Protein AF-A0A085TTQ9-F1 (afdb_monomer)

Sequence (511 aa):
MSRALVQNTNISATKGRRAGAIQIMDISDDNQIFSLLLLKTKNDQPLEIPFLPDDIHGRLEYIADAQSLHNPISEPVAAVDEKSSASLQANNLYIYPLFLNPLTGEDPISANSLHYWWRELLKICEDIVHEKRVKELGPNAVRLTFFDKSGSPVWDIHSIRVAVATTLLDQGVPPTVVQHFLGHASLVMTLHYHAYSPERVHAEINAAREARRVKAARALSEAESEEELDSIIHGLFGGLAAQVGSGEGLQLAKELLTKRGPLANSPDAISVFSHGICPGASCSSGGEKKGNYYFGVHRDKACSRCRFRLTGPAFLNGLVMNANILILEIGDSVRKEQQLNMELLNAGREGEPVGVIETRISQERSFRDELWADWAAEYKTIEECVKLQEQENSSMPVELGHVSHYIREGDLFDLVQTIVSNTDMIVGARMDMPTGLVERRNEMLWEIAARNGDVGQYLLSLPEIERKEAMDRYGALLAAVPENRRAEVSVSSLREQLENMPPTFLEPTYG

Structure (mmCIF, N/CA/C/O backbone):
data_AF-A0A085TTQ9-F1
#
_entry.id   AF-A0A085TTQ9-F1
#
loop_
_atom_site.group_PDB
_atom_site.id
_atom_site.type_symbol
_atom_site.label_atom_id
_atom_site.label_alt_id
_atom_site.label_comp_id
_atom_site.label_asym_id
_atom_site.label_entity_id
_atom_site.label_seq_id
_atom_site.pdbx_PDB_ins_code
_atom_site.Cartn_x
_atom_site.Cartn_y
_atom_site.Cartn_z
_atom_site.occupancy
_atom_site.B_iso_or_equiv
_atom_site.auth_seq_id
_atom_site.auth_comp_id
_atom_site.auth_asym_id
_atom_site.auth_atom_id
_atom_site.pdbx_PDB_model_num
ATOM 1 N N . MET A 1 1 ? 44.164 -14.864 -18.816 1.00 35.31 1 MET A N 1
ATOM 2 C CA . MET A 1 1 ? 44.872 -15.155 -20.085 1.00 35.31 1 MET A CA 1
ATOM 3 C C . MET A 1 1 ? 45.550 -13.870 -20.524 1.00 35.31 1 MET A C 1
ATOM 5 O O . MET A 1 1 ? 44.830 -12.903 -20.732 1.00 35.31 1 MET A O 1
ATOM 9 N N . SER A 1 2 ? 46.883 -13.808 -20.606 1.00 35.03 2 SER A N 1
ATOM 10 C CA . SER A 1 2 ? 47.544 -12.634 -21.191 1.00 35.03 2 SER A CA 1
ATOM 11 C C . SER A 1 2 ? 47.157 -12.565 -22.669 1.00 35.03 2 SER A C 1
ATOM 13 O O . SER A 1 2 ? 47.480 -13.452 -23.459 1.00 35.03 2 SER A O 1
ATOM 15 N N . ARG A 1 3 ? 46.348 -11.569 -23.034 1.00 51.03 3 ARG A N 1
ATOM 16 C CA . ARG A 1 3 ? 45.873 -11.405 -24.409 1.00 51.03 3 ARG A CA 1
ATOM 17 C C . ARG A 1 3 ? 47.012 -10.796 -25.225 1.00 51.03 3 ARG A C 1
ATOM 19 O O . ARG A 1 3 ? 47.386 -9.647 -25.017 1.00 51.03 3 ARG A O 1
ATOM 26 N N . ALA A 1 4 ? 47.608 -11.594 -26.107 1.00 52.88 4 ALA A N 1
ATOM 27 C CA . ALA A 1 4 ? 48.638 -11.124 -27.022 1.00 52.88 4 ALA A CA 1
ATOM 28 C C . ALA A 1 4 ? 48.004 -10.170 -28.045 1.00 52.88 4 ALA A C 1
ATOM 30 O O . ALA A 1 4 ? 47.117 -10.565 -28.798 1.00 52.88 4 ALA A O 1
ATOM 31 N N . LEU A 1 5 ? 48.443 -8.911 -28.058 1.00 63.41 5 LEU A N 1
ATOM 32 C CA . LEU A 1 5 ? 48.036 -7.945 -29.076 1.00 63.41 5 LEU A CA 1
ATOM 33 C C . LEU A 1 5 ? 48.556 -8.414 -30.443 1.00 63.41 5 LEU A C 1
ATOM 35 O O . LEU A 1 5 ? 49.761 -8.593 -30.624 1.00 63.41 5 LEU A O 1
ATOM 39 N N . VAL A 1 6 ? 47.649 -8.619 -31.398 1.00 68.44 6 VAL A N 1
ATOM 40 C CA . VAL A 1 6 ? 47.987 -8.999 -32.776 1.00 68.44 6 VAL A CA 1
ATOM 41 C C . VAL A 1 6 ? 48.280 -7.735 -33.585 1.00 68.44 6 VAL A C 1
ATOM 43 O O . VAL A 1 6 ? 47.625 -6.706 -33.418 1.00 68.44 6 VAL A O 1
ATOM 46 N N . GLN A 1 7 ? 49.282 -7.789 -34.463 1.00 72.44 7 GLN A N 1
ATOM 47 C CA . GLN A 1 7 ? 49.598 -6.674 -35.351 1.00 72.44 7 GLN A CA 1
ATOM 48 C C . GLN A 1 7 ? 48.436 -6.424 -36.327 1.00 72.44 7 GLN A C 1
ATOM 50 O O . GLN A 1 7 ? 48.051 -7.322 -37.070 1.00 72.44 7 GLN A O 1
ATOM 55 N N . ASN A 1 8 ? 47.913 -5.194 -36.357 1.00 73.75 8 ASN A N 1
ATOM 56 C CA . ASN A 1 8 ? 46.923 -4.779 -37.351 1.00 73.75 8 ASN A CA 1
ATOM 57 C C . ASN A 1 8 ? 47.600 -4.649 -38.728 1.00 73.75 8 ASN A C 1
ATOM 59 O O . ASN A 1 8 ? 48.486 -3.811 -38.908 1.00 73.75 8 ASN A O 1
ATOM 63 N N . THR A 1 9 ? 47.206 -5.500 -39.675 1.00 77.31 9 THR A N 1
ATOM 64 C CA . THR A 1 9 ? 47.757 -5.580 -41.039 1.00 77.31 9 THR A CA 1
ATOM 65 C C . THR A 1 9 ? 46.972 -4.762 -42.066 1.00 77.31 9 THR A C 1
ATOM 67 O O . THR A 1 9 ? 47.320 -4.780 -43.246 1.00 77.31 9 THR A O 1
ATOM 70 N N . ASN A 1 10 ? 45.921 -4.047 -41.650 1.00 72.94 10 ASN A N 1
ATOM 71 C CA . ASN A 1 10 ? 45.095 -3.256 -42.556 1.00 72.94 10 ASN A CA 1
ATOM 72 C C . ASN A 1 10 ? 45.904 -2.093 -43.161 1.00 72.94 10 ASN A C 1
ATOM 74 O O . ASN A 1 10 ? 46.681 -1.437 -42.467 1.00 72.94 10 ASN A O 1
ATOM 78 N N . ILE A 1 11 ? 45.697 -1.804 -44.450 1.00 71.88 11 ILE A N 1
ATOM 79 C CA . ILE A 1 11 ? 46.380 -0.717 -45.171 1.00 71.88 11 ILE A CA 1
ATOM 80 C C . ILE A 1 11 ? 46.091 0.667 -44.570 1.00 71.88 11 ILE A C 1
ATOM 82 O O . ILE A 1 11 ? 46.917 1.570 -44.661 1.00 71.88 11 ILE A O 1
ATOM 86 N N . SER A 1 12 ? 44.945 0.809 -43.904 1.00 70.81 12 SER A N 1
ATOM 87 C CA . SER A 1 12 ? 44.521 2.022 -43.200 1.00 70.81 12 SER A CA 1
ATOM 88 C C . SER A 1 12 ? 45.080 2.146 -41.770 1.00 70.81 12 SER A C 1
ATOM 90 O O . SER A 1 12 ? 44.870 3.160 -41.091 1.00 70.81 12 SER A O 1
ATOM 92 N N . ALA A 1 13 ? 45.815 1.138 -41.277 1.00 73.81 13 ALA A N 1
ATOM 93 C CA . ALA A 1 13 ? 46.344 1.126 -39.918 1.00 73.81 13 ALA A CA 1
ATOM 94 C C . ALA A 1 13 ? 47.399 2.227 -39.715 1.00 73.81 13 ALA A C 1
ATOM 96 O O . ALA A 1 13 ? 48.454 2.256 -40.347 1.00 73.81 13 ALA A O 1
ATOM 97 N N . THR A 1 14 ? 47.137 3.140 -38.778 1.00 71.44 14 THR A N 1
ATOM 98 C CA . THR A 1 14 ? 48.051 4.244 -38.454 1.00 71.44 14 THR A CA 1
ATOM 99 C C . THR A 1 14 ? 48.887 3.904 -37.220 1.00 71.44 14 THR A C 1
ATOM 101 O O . THR A 1 14 ? 48.348 3.665 -36.137 1.00 71.44 14 THR A O 1
ATOM 104 N N . LYS A 1 15 ? 50.220 3.914 -37.349 1.00 73.00 15 LYS A N 1
ATOM 105 C CA . LYS A 1 15 ? 51.134 3.625 -36.230 1.00 73.00 15 LYS A CA 1
ATOM 106 C C . LYS A 1 15 ? 50.906 4.608 -35.074 1.00 73.00 15 LYS A C 1
ATOM 108 O O . LYS A 1 15 ? 50.946 5.817 -35.268 1.00 73.00 15 LYS A O 1
ATOM 113 N N . GLY A 1 16 ? 50.696 4.080 -33.867 1.00 70.25 16 GLY A N 1
ATOM 114 C CA . GLY A 1 16 ? 50.466 4.875 -32.653 1.00 70.25 16 GLY A CA 1
ATOM 115 C C . GLY A 1 16 ? 49.009 5.290 -32.411 1.00 70.25 16 GLY A C 1
ATOM 116 O O . GLY A 1 16 ? 48.702 5.764 -31.321 1.00 70.25 16 GLY A O 1
ATOM 117 N N . 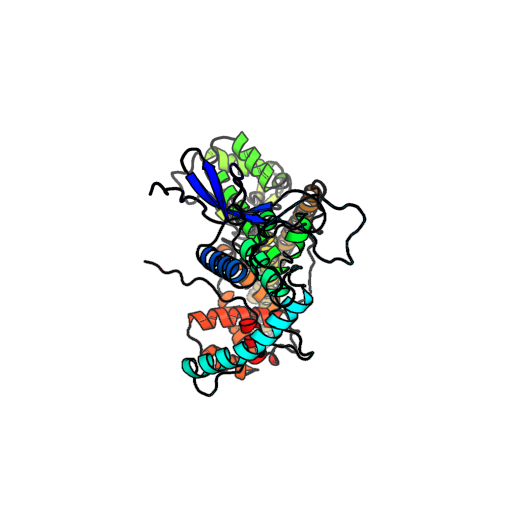ARG A 1 17 ? 48.093 5.060 -33.364 1.00 71.25 17 ARG A N 1
ATOM 118 C CA . ARG A 1 17 ? 46.657 5.302 -33.174 1.00 71.25 17 ARG A CA 1
ATOM 119 C C . ARG A 1 17 ? 46.031 4.125 -32.421 1.00 71.25 17 ARG A C 1
ATOM 121 O O . ARG A 1 17 ? 45.829 3.060 -32.992 1.00 71.25 17 ARG A O 1
ATOM 128 N N . ARG A 1 18 ? 45.708 4.325 -31.142 1.00 68.38 18 ARG A N 1
ATOM 129 C CA . ARG A 1 18 ? 45.003 3.352 -30.282 1.00 68.38 18 ARG A CA 1
A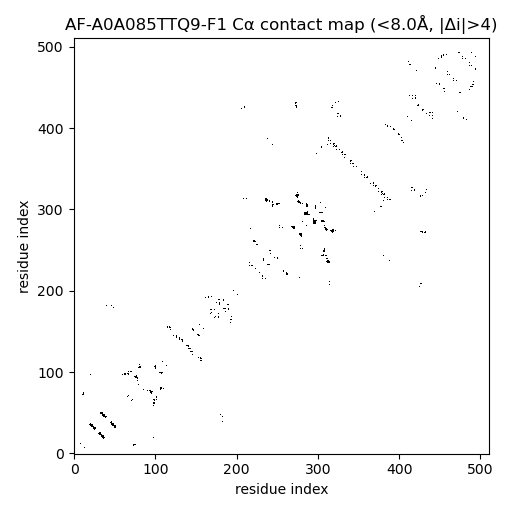TOM 130 C C . ARG A 1 18 ? 43.489 3.594 -30.264 1.00 68.38 18 ARG A C 1
ATOM 132 O O . ARG A 1 18 ? 42.882 3.610 -29.205 1.00 68.38 18 ARG A O 1
ATOM 139 N N . ALA A 1 19 ? 42.898 3.860 -31.427 1.00 68.56 19 ALA A N 1
ATOM 140 C CA . ALA A 1 19 ? 41.482 4.198 -31.542 1.00 68.56 19 ALA A CA 1
ATOM 141 C C . ALA A 1 19 ? 40.807 3.288 -32.571 1.00 68.56 19 ALA A C 1
ATOM 143 O O . ALA A 1 19 ? 41.089 3.395 -33.765 1.00 68.56 19 ALA A O 1
ATOM 144 N N . GLY A 1 20 ? 39.932 2.410 -32.089 1.00 75.75 20 GLY A N 1
ATOM 145 C CA . GLY A 1 20 ? 39.023 1.579 -32.881 1.00 75.75 20 GLY A CA 1
ATOM 146 C C . GLY A 1 20 ? 37.607 1.656 -32.316 1.00 75.75 20 GLY A C 1
ATOM 147 O O . GLY A 1 20 ? 37.413 2.212 -31.238 1.00 75.75 20 GLY A O 1
ATOM 148 N N . ALA A 1 21 ? 36.621 1.127 -33.040 1.00 77.88 21 ALA A N 1
ATOM 149 C CA . ALA A 1 21 ? 35.261 1.019 -32.511 1.00 77.88 21 ALA A CA 1
ATOM 150 C C . ALA A 1 21 ? 35.196 0.044 -31.325 1.00 77.88 21 ALA A C 1
ATOM 152 O O . ALA A 1 21 ? 34.468 0.295 -30.378 1.00 77.88 21 ALA A O 1
ATOM 153 N N . ILE A 1 22 ? 36.002 -1.020 -31.344 1.00 82.69 22 ILE A N 1
ATOM 154 C CA . ILE A 1 22 ? 36.223 -1.915 -30.204 1.00 82.69 22 ILE A CA 1
ATOM 155 C C . ILE A 1 22 ? 37.573 -1.559 -29.585 1.00 82.69 22 ILE A C 1
ATOM 157 O O . ILE A 1 22 ? 38.570 -1.431 -30.305 1.00 82.69 22 ILE A O 1
ATOM 161 N N . GLN A 1 23 ? 37.605 -1.373 -28.268 1.00 79.75 23 GLN A N 1
ATOM 162 C CA . GLN A 1 23 ? 38.795 -0.954 -27.529 1.00 79.75 23 GLN A CA 1
ATOM 163 C C . GLN A 1 23 ? 38.998 -1.804 -26.278 1.00 79.75 23 GLN A C 1
ATOM 165 O O . GLN A 1 23 ? 38.101 -2.522 -25.841 1.00 79.75 23 GLN A O 1
ATOM 170 N N . ILE A 1 24 ? 40.211 -1.748 -25.731 1.00 79.00 24 ILE A N 1
ATOM 171 C CA . ILE A 1 24 ? 40.520 -2.300 -24.414 1.00 79.00 24 ILE A CA 1
ATOM 172 C C . ILE A 1 24 ? 40.527 -1.124 -23.443 1.00 79.00 24 ILE A C 1
ATOM 174 O O . ILE A 1 24 ? 41.309 -0.193 -23.634 1.00 79.00 24 ILE A O 1
ATOM 178 N N . MET A 1 25 ? 39.670 -1.187 -22.427 1.00 78.69 25 MET A N 1
ATOM 179 C CA . MET A 1 25 ? 39.582 -0.197 -21.360 1.00 78.69 25 MET A CA 1
ATOM 180 C C . MET A 1 25 ? 40.130 -0.786 -20.062 1.00 78.69 25 MET A C 1
ATOM 182 O O . MET A 1 25 ? 39.719 -1.869 -19.638 1.00 78.69 25 MET A O 1
ATOM 186 N N . ASP A 1 26 ? 41.028 -0.041 -19.423 1.00 77.88 26 ASP A N 1
ATOM 187 C CA . ASP A 1 26 ? 41.556 -0.356 -18.100 1.00 77.88 26 ASP A CA 1
ATOM 188 C C . ASP A 1 26 ? 40.569 0.156 -17.033 1.00 77.88 26 ASP A C 1
ATOM 190 O O . ASP A 1 26 ? 40.337 1.360 -16.920 1.00 77.88 26 ASP A O 1
ATOM 194 N N . ILE A 1 27 ? 39.960 -0.750 -16.261 1.00 70.75 27 ILE A N 1
ATOM 195 C CA . ILE A 1 27 ? 39.088 -0.393 -15.122 1.00 70.75 27 ILE A CA 1
ATOM 196 C C . ILE A 1 27 ? 39.922 -0.233 -13.844 1.00 70.75 27 ILE A C 1
ATOM 198 O O . ILE A 1 27 ? 39.608 0.589 -12.983 1.00 70.75 27 ILE A O 1
ATOM 202 N N . SER A 1 28 ? 40.980 -1.032 -13.710 1.00 68.62 28 SER A N 1
ATOM 203 C CA . SER A 1 28 ? 41.951 -0.990 -12.616 1.00 68.62 28 SER A CA 1
ATOM 204 C C . SER A 1 28 ? 43.292 -1.562 -13.081 1.00 68.62 28 SER A C 1
ATOM 206 O O . SER A 1 28 ? 43.358 -2.152 -14.160 1.00 68.62 28 SER A O 1
ATOM 208 N N . ASP A 1 29 ? 44.338 -1.428 -12.258 1.00 64.31 29 ASP A N 1
ATOM 209 C CA . ASP A 1 29 ? 45.718 -1.828 -12.592 1.00 64.31 29 ASP A CA 1
ATOM 210 C C . ASP A 1 29 ? 45.858 -3.283 -13.098 1.00 64.31 29 ASP A C 1
ATOM 212 O O . ASP A 1 29 ? 46.790 -3.575 -13.844 1.00 64.31 29 ASP A O 1
ATOM 216 N N . ASP A 1 30 ? 44.904 -4.167 -12.772 1.00 66.06 30 ASP A N 1
ATOM 217 C CA . ASP A 1 30 ? 44.892 -5.582 -13.174 1.00 66.06 30 ASP A CA 1
ATOM 218 C C . ASP A 1 30 ? 43.628 -6.022 -13.947 1.00 66.06 30 ASP A C 1
ATOM 220 O O . ASP A 1 30 ? 43.481 -7.211 -14.252 1.00 66.06 30 ASP A O 1
ATOM 224 N N . ASN A 1 31 ? 42.691 -5.116 -14.266 1.00 71.88 31 ASN A N 1
ATOM 225 C CA . ASN A 1 31 ? 41.421 -5.489 -14.901 1.00 71.88 31 ASN A CA 1
ATOM 226 C C . ASN A 1 31 ? 41.142 -4.696 -16.181 1.00 71.88 31 ASN A C 1
ATOM 228 O O . ASN A 1 31 ? 40.890 -3.490 -16.149 1.00 71.88 31 ASN A O 1
ATOM 232 N N . GLN A 1 32 ? 41.128 -5.417 -17.302 1.00 77.75 32 GLN A N 1
ATOM 233 C CA . GLN A 1 32 ? 40.875 -4.883 -18.635 1.00 77.75 32 GLN A CA 1
ATOM 234 C C . GLN A 1 32 ? 39.583 -5.462 -19.204 1.00 77.75 32 GLN A C 1
ATOM 236 O O . GLN A 1 32 ? 39.386 -6.680 -19.197 1.00 77.75 32 GLN A O 1
ATOM 241 N N . ILE A 1 33 ? 38.736 -4.605 -19.763 1.00 79.69 33 ILE A N 1
ATOM 242 C CA . ILE A 1 33 ? 37.499 -5.011 -20.438 1.00 79.69 33 ILE A CA 1
ATOM 243 C C . ILE A 1 33 ? 37.494 -4.570 -21.897 1.00 79.69 33 ILE A C 1
ATOM 245 O O . ILE A 1 33 ? 38.247 -3.681 -22.293 1.00 79.69 33 ILE A O 1
ATOM 249 N N . PHE A 1 34 ? 36.619 -5.177 -22.696 1.00 80.00 34 PHE A N 1
ATOM 250 C CA . PHE A 1 34 ? 36.294 -4.625 -24.004 1.00 80.00 34 PHE A CA 1
ATOM 251 C C . PHE A 1 34 ? 35.280 -3.491 -23.851 1.00 80.00 34 PHE A C 1
ATOM 253 O O . PHE A 1 34 ? 34.217 -3.675 -23.254 1.00 80.00 34 PHE A O 1
ATOM 260 N N . SER A 1 35 ? 35.622 -2.332 -24.399 1.00 81.12 35 SER A N 1
ATOM 261 C CA . SER A 1 35 ? 34.753 -1.166 -24.502 1.00 81.12 35 SER A CA 1
ATOM 262 C C . SER A 1 35 ? 34.373 -0.908 -25.960 1.00 81.12 35 SER A C 1
ATOM 264 O O . SER A 1 35 ? 35.028 -1.374 -26.900 1.00 81.12 35 SER A O 1
ATOM 266 N N . LEU A 1 36 ? 33.280 -0.172 -26.144 1.00 82.44 36 LEU A N 1
ATOM 267 C CA . LEU A 1 36 ? 32.794 0.268 -27.445 1.00 82.44 36 LEU A CA 1
ATOM 268 C C . LEU A 1 36 ? 32.944 1.787 -27.549 1.00 82.44 36 LEU A C 1
ATOM 270 O O . LEU A 1 36 ? 32.421 2.522 -26.714 1.00 82.44 36 LEU A O 1
ATOM 274 N N . LEU A 1 37 ? 33.618 2.264 -28.591 1.00 77.81 37 LEU A N 1
ATOM 275 C CA . LEU A 1 37 ? 33.741 3.683 -28.895 1.00 77.81 37 LEU A CA 1
ATOM 276 C C . LEU A 1 37 ? 32.707 4.085 -29.951 1.00 77.81 37 LEU A C 1
ATOM 278 O O . LEU A 1 37 ? 32.755 3.618 -31.091 1.00 77.81 37 LEU A O 1
ATOM 282 N N . LEU A 1 38 ? 31.801 4.990 -29.584 1.00 75.62 38 LEU A N 1
ATOM 283 C CA . LEU A 1 38 ? 30.744 5.497 -30.455 1.00 75.62 38 LEU A CA 1
ATOM 284 C C . LEU A 1 38 ? 30.887 6.994 -30.712 1.00 75.62 38 LEU A C 1
ATOM 286 O O . LEU A 1 38 ? 31.201 7.783 -29.823 1.00 75.62 38 LEU A O 1
ATOM 290 N N . LEU A 1 39 ? 30.585 7.401 -31.942 1.00 70.06 39 LEU A N 1
ATOM 291 C CA . LEU A 1 39 ? 30.478 8.805 -32.321 1.00 70.06 39 LEU A CA 1
ATOM 292 C C . LEU A 1 39 ? 29.006 9.181 -32.427 1.00 70.06 39 LEU A C 1
ATOM 294 O O . LEU A 1 39 ? 28.271 8.613 -33.231 1.00 70.06 39 LEU A O 1
ATOM 298 N N . LYS A 1 40 ? 28.578 10.138 -31.606 1.00 61.88 40 LYS A N 1
ATOM 299 C CA . LYS A 1 40 ? 27.214 10.665 -31.627 1.00 61.88 40 LYS A CA 1
ATOM 300 C C . LYS A 1 40 ? 27.148 11.884 -32.548 1.00 61.88 40 LYS A C 1
ATOM 302 O O . LYS A 1 40 ? 28.015 12.754 -32.490 1.00 61.88 40 LYS A O 1
ATOM 307 N N . THR A 1 41 ? 26.126 11.969 -33.395 1.00 54.91 41 THR A N 1
ATOM 308 C CA . THR A 1 41 ? 25.948 13.117 -34.291 1.00 54.91 41 THR A CA 1
ATOM 309 C C . THR A 1 41 ? 25.373 14.330 -33.535 1.00 54.91 41 THR A C 1
ATOM 311 O O . THR A 1 41 ? 24.493 14.188 -32.685 1.00 54.91 41 THR A O 1
ATOM 314 N N . LYS A 1 42 ? 25.901 15.526 -33.870 1.00 46.72 42 LYS A N 1
ATOM 315 C CA . LYS A 1 42 ? 25.609 16.890 -33.348 1.00 46.72 42 LYS A CA 1
ATOM 316 C C . LYS A 1 42 ? 26.330 17.378 -32.071 1.00 46.72 42 LYS A C 1
ATOM 318 O O . LYS A 1 42 ? 25.673 17.848 -31.154 1.00 46.72 42 LYS A O 1
ATOM 323 N N . ASN A 1 43 ? 27.663 17.455 -32.113 1.00 46.84 43 ASN A N 1
ATOM 324 C CA . ASN A 1 43 ? 28.567 18.179 -31.188 1.00 46.84 43 ASN A CA 1
ATOM 325 C C . ASN A 1 43 ? 29.262 17.294 -30.130 1.00 46.84 43 ASN A C 1
ATOM 327 O O . ASN A 1 43 ? 28.642 16.857 -29.170 1.00 46.84 43 ASN A O 1
ATOM 331 N N . ASP A 1 44 ? 30.577 17.151 -30.331 1.00 54.62 44 ASP A N 1
ATOM 332 C CA . ASP A 1 44 ? 31.669 16.786 -29.412 1.00 54.62 44 ASP A CA 1
ATOM 333 C C . ASP A 1 44 ? 31.756 15.426 -28.687 1.00 54.62 44 ASP A C 1
ATOM 335 O O . ASP A 1 44 ? 30.785 14.861 -28.203 1.00 54.62 44 ASP A O 1
ATOM 339 N N . GLN A 1 45 ? 33.033 15.003 -28.594 1.00 58.78 45 GLN A N 1
ATOM 340 C CA . GLN A 1 45 ? 33.677 13.877 -27.895 1.00 58.78 45 GLN A CA 1
ATOM 341 C C . GLN A 1 45 ? 33.141 12.458 -28.204 1.00 58.78 45 GLN A C 1
ATOM 343 O O . GLN A 1 45 ? 31.954 12.184 -28.045 1.00 58.78 45 GLN A O 1
ATOM 348 N N . PRO A 1 46 ? 34.014 11.514 -28.617 1.00 68.56 46 PRO A N 1
ATOM 349 C CA . PRO A 1 46 ? 33.661 10.098 -28.674 1.00 68.56 46 PRO A CA 1
ATOM 350 C C . PRO A 1 46 ? 33.105 9.612 -27.330 1.00 68.56 46 PRO A C 1
ATOM 352 O O . PRO A 1 46 ? 33.698 9.865 -26.283 1.00 68.56 46 PRO A O 1
ATOM 355 N N . LEU A 1 47 ? 31.980 8.901 -27.363 1.00 72.19 47 LEU A N 1
ATOM 356 C CA . LEU A 1 47 ? 31.415 8.244 -26.194 1.00 72.19 47 LEU A CA 1
ATOM 357 C C . LEU A 1 47 ? 32.046 6.862 -26.062 1.00 72.19 47 LEU A C 1
ATOM 359 O O . LEU A 1 47 ? 31.838 5.999 -26.915 1.00 72.19 47 LEU A O 1
ATOM 363 N N . GLU A 1 48 ? 32.794 6.652 -24.987 1.00 75.69 48 GLU A N 1
ATOM 364 C CA . GLU A 1 48 ? 33.315 5.336 -24.643 1.00 75.69 48 GLU A CA 1
ATOM 365 C C . GLU A 1 48 ? 32.338 4.613 -23.705 1.00 75.69 48 GLU A C 1
ATOM 367 O O . GLU A 1 48 ? 32.015 5.089 -22.612 1.00 75.69 48 GLU A O 1
ATOM 372 N N . ILE A 1 49 ? 31.832 3.465 -24.153 1.00 78.06 49 ILE A N 1
ATOM 373 C CA . ILE A 1 49 ? 30.915 2.606 -23.405 1.00 78.06 49 ILE A CA 1
ATOM 374 C C . ILE A 1 49 ? 31.736 1.470 -22.781 1.00 78.06 49 ILE A C 1
ATOM 376 O O . ILE A 1 49 ? 32.272 0.642 -23.523 1.00 78.06 49 ILE A O 1
ATOM 380 N N . PRO A 1 50 ? 31.820 1.380 -21.439 1.00 77.62 50 PRO A N 1
ATOM 381 C CA . PRO A 1 50 ? 32.618 0.386 -20.713 1.00 77.62 50 PRO A CA 1
ATOM 382 C C . PRO A 1 50 ? 31.930 -0.992 -20.675 1.00 77.62 50 PRO A C 1
ATOM 384 O O . PRO A 1 50 ? 31.839 -1.629 -19.628 1.00 77.62 50 PRO A O 1
ATOM 387 N N . PHE A 1 51 ? 31.357 -1.422 -21.798 1.00 77.88 51 PHE A N 1
ATOM 388 C CA . PHE A 1 51 ? 30.618 -2.671 -21.917 1.00 77.88 51 PHE A CA 1
ATOM 389 C C . PHE A 1 51 ? 30.449 -3.051 -23.392 1.00 77.88 51 PHE A C 1
ATOM 391 O O . PHE A 1 51 ? 29.806 -2.327 -24.154 1.00 77.88 51 PHE A O 1
ATOM 398 N N . LEU A 1 52 ? 30.996 -4.203 -23.780 1.00 80.06 52 LEU A N 1
ATOM 399 C CA . LEU A 1 52 ? 30.755 -4.831 -25.076 1.00 80.06 52 LEU A CA 1
ATOM 400 C C . LEU A 1 52 ? 30.284 -6.277 -24.856 1.00 80.06 52 LEU A C 1
ATOM 402 O O . LEU A 1 52 ? 31.095 -7.114 -24.459 1.00 80.06 52 LEU A O 1
ATOM 406 N N . PRO A 1 53 ? 29.002 -6.585 -25.110 1.00 77.62 53 PRO A N 1
ATOM 407 C CA . PRO A 1 53 ? 28.508 -7.957 -25.124 1.00 77.62 53 PRO A CA 1
ATOM 408 C C . PRO A 1 53 ? 29.231 -8.830 -26.159 1.00 77.62 53 PRO A C 1
ATOM 410 O O . PRO A 1 53 ? 29.481 -8.389 -27.285 1.00 77.62 53 PRO A O 1
ATOM 413 N N . ASP A 1 54 ? 29.516 -10.085 -25.803 1.00 75.38 54 ASP A N 1
ATOM 414 C CA . ASP A 1 54 ? 30.223 -11.036 -26.677 1.00 75.38 54 ASP A CA 1
ATOM 415 C C . ASP A 1 54 ? 29.462 -11.319 -27.989 1.00 75.38 54 ASP A C 1
ATOM 417 O O . ASP A 1 54 ? 30.063 -11.543 -29.040 1.00 75.38 54 ASP A O 1
ATOM 421 N N . ASP A 1 55 ? 28.130 -11.270 -27.959 1.00 76.31 55 ASP A N 1
ATOM 422 C CA . ASP A 1 55 ? 27.275 -11.467 -29.129 1.00 76.31 55 ASP A CA 1
ATOM 423 C C . ASP A 1 55 ? 27.257 -10.250 -30.069 1.00 76.31 55 ASP A C 1
ATOM 425 O O . ASP A 1 55 ? 27.121 -10.409 -31.285 1.00 76.31 55 ASP A O 1
ATOM 429 N N . ILE A 1 56 ? 27.425 -9.037 -29.532 1.00 80.62 56 ILE A N 1
ATOM 430 C CA . ILE A 1 56 ? 27.600 -7.814 -30.327 1.00 80.62 56 ILE A CA 1
ATOM 431 C C . ILE A 1 56 ? 28.993 -7.789 -30.950 1.00 80.62 56 ILE A C 1
ATOM 433 O O . ILE A 1 56 ? 29.121 -7.414 -32.115 1.00 80.62 56 ILE A O 1
ATOM 437 N N . HIS A 1 57 ? 30.018 -8.229 -30.219 1.00 79.69 57 HIS A N 1
ATOM 438 C CA . HIS A 1 57 ? 31.390 -8.284 -30.715 1.00 79.69 57 HIS A CA 1
ATOM 439 C C . HIS A 1 57 ? 31.480 -9.023 -32.061 1.00 79.69 57 HIS A C 1
ATOM 441 O O . HIS A 1 57 ? 31.886 -8.419 -33.054 1.00 79.69 57 HIS A O 1
ATOM 447 N N . GLY A 1 58 ? 30.998 -10.269 -32.136 1.00 82.56 58 GLY A N 1
ATOM 448 C CA . GLY A 1 58 ? 31.051 -11.045 -33.384 1.00 82.56 58 GLY A CA 1
ATOM 449 C C . GLY A 1 58 ? 30.247 -10.423 -34.537 1.00 82.56 58 GLY A C 1
ATOM 450 O O . GLY A 1 58 ? 30.590 -10.587 -35.706 1.00 82.56 58 GLY A O 1
ATOM 451 N N . ARG A 1 59 ? 29.191 -9.655 -34.234 1.00 85.94 59 ARG A N 1
ATOM 452 C CA . ARG A 1 59 ? 28.410 -8.931 -35.253 1.00 85.94 59 ARG A CA 1
ATOM 453 C C . ARG A 1 59 ? 29.154 -7.711 -35.784 1.00 85.94 59 ARG A C 1
ATOM 455 O O . ARG A 1 59 ? 29.083 -7.444 -36.979 1.00 85.94 59 ARG A O 1
ATOM 462 N N . LEU A 1 60 ? 29.852 -6.976 -34.920 1.00 84.94 60 LEU A N 1
ATOM 463 C CA . LEU A 1 60 ? 30.669 -5.832 -35.329 1.00 84.94 60 LEU A CA 1
ATOM 464 C C . LEU A 1 60 ? 31.860 -6.276 -36.182 1.00 84.94 60 LEU A C 1
ATOM 466 O O . LEU A 1 60 ? 32.157 -5.611 -37.171 1.00 84.94 60 LEU A O 1
ATOM 470 N N . GLU A 1 61 ? 32.484 -7.410 -35.849 1.00 82.69 61 GLU A N 1
ATOM 471 C CA . GLU A 1 61 ? 33.519 -8.028 -36.689 1.00 82.69 61 GLU A CA 1
ATOM 472 C C . GLU A 1 61 ? 32.966 -8.394 -38.068 1.00 82.69 61 GLU A C 1
ATOM 474 O O . GLU A 1 61 ? 33.503 -7.948 -39.078 1.00 82.69 61 GLU A O 1
ATOM 479 N N . TYR A 1 62 ? 31.830 -9.100 -38.123 1.00 86.06 62 TYR A N 1
ATOM 480 C CA . TYR A 1 62 ? 31.180 -9.448 -39.390 1.00 86.06 62 TYR A CA 1
ATOM 481 C C . TYR A 1 62 ? 30.887 -8.217 -40.263 1.00 86.06 62 TYR A C 1
ATOM 483 O O . TYR A 1 62 ? 31.107 -8.230 -41.474 1.00 86.06 62 TYR A O 1
ATOM 491 N N . ILE A 1 63 ? 30.393 -7.140 -39.650 1.00 85.88 63 ILE A N 1
ATOM 492 C CA . ILE A 1 63 ? 30.101 -5.884 -40.345 1.00 85.88 63 ILE A CA 1
ATOM 493 C C . ILE A 1 63 ? 31.391 -5.238 -40.878 1.00 85.88 63 ILE A C 1
ATOM 495 O O . ILE A 1 63 ? 31.419 -4.798 -42.028 1.00 85.88 63 ILE A O 1
ATOM 499 N N . ALA A 1 64 ? 32.461 -5.215 -40.080 1.00 82.62 64 ALA A N 1
ATOM 500 C CA . ALA A 1 64 ? 33.752 -4.660 -40.482 1.00 82.62 64 ALA A CA 1
ATOM 501 C C . ALA A 1 64 ? 34.415 -5.467 -41.614 1.00 82.62 64 ALA A C 1
ATOM 503 O O . ALA A 1 64 ? 35.001 -4.887 -42.536 1.00 82.62 64 ALA A O 1
ATOM 504 N N . ASP A 1 65 ? 34.289 -6.794 -41.581 1.00 85.19 65 ASP A N 1
ATOM 505 C CA . ASP A 1 65 ? 34.763 -7.687 -42.638 1.00 85.19 65 ASP A CA 1
ATOM 506 C C . ASP A 1 65 ? 33.975 -7.468 -43.933 1.00 85.19 65 ASP A C 1
ATOM 508 O O . ASP A 1 65 ? 34.565 -7.339 -45.009 1.00 85.19 65 ASP A O 1
ATOM 512 N N . ALA A 1 66 ? 32.647 -7.344 -43.838 1.00 84.62 66 ALA A N 1
ATOM 513 C CA . ALA A 1 66 ? 31.790 -7.043 -44.980 1.00 84.62 66 ALA A CA 1
ATOM 514 C C . ALA A 1 66 ? 32.119 -5.674 -45.598 1.00 84.62 66 ALA A C 1
ATOM 516 O O . ALA A 1 66 ? 32.212 -5.559 -46.822 1.00 84.62 66 ALA A O 1
ATOM 517 N N . GLN A 1 67 ? 32.355 -4.650 -44.770 1.00 85.44 67 GLN A N 1
ATOM 518 C CA . GLN A 1 67 ? 32.821 -3.341 -45.227 1.00 85.44 67 GLN A CA 1
ATOM 519 C C . GLN A 1 67 ? 34.166 -3.460 -45.948 1.00 85.44 67 GLN A C 1
ATOM 521 O O . GLN A 1 67 ? 34.318 -2.932 -47.043 1.00 85.44 67 GLN A O 1
ATOM 526 N N . SER A 1 68 ? 35.126 -4.190 -45.383 1.00 83.00 68 SER A N 1
ATOM 527 C CA . SER A 1 68 ? 36.452 -4.366 -45.989 1.00 83.00 68 SER A CA 1
ATOM 528 C C . SER A 1 68 ? 36.399 -5.127 -47.319 1.00 83.00 68 SER A C 1
ATOM 530 O O . SER A 1 68 ? 37.166 -4.823 -48.231 1.00 83.00 68 SER A O 1
ATOM 532 N N . LEU A 1 69 ? 35.486 -6.095 -47.442 1.00 85.19 69 LEU A N 1
ATOM 533 C CA . LEU A 1 69 ? 35.309 -6.907 -48.645 1.00 85.19 69 LEU A CA 1
ATOM 534 C C . LEU A 1 69 ? 34.608 -6.145 -49.778 1.00 85.19 69 LEU A C 1
ATOM 536 O O . LEU A 1 69 ? 35.001 -6.274 -50.936 1.00 85.19 69 LEU A O 1
ATOM 540 N N . HIS A 1 70 ? 33.558 -5.386 -49.458 1.00 82.50 70 HIS A N 1
ATOM 541 C CA . HIS A 1 70 ? 32.686 -4.766 -50.460 1.00 82.50 70 HIS A CA 1
ATOM 542 C C . HIS A 1 70 ? 32.963 -3.279 -50.695 1.00 82.50 70 HIS A C 1
ATOM 544 O O . HIS A 1 70 ? 32.681 -2.781 -51.782 1.00 82.50 70 HIS A O 1
ATOM 550 N N . ASN A 1 71 ? 33.513 -2.574 -49.706 1.00 83.19 71 ASN A N 1
ATOM 551 C CA . ASN A 1 71 ? 33.788 -1.142 -49.764 1.00 83.19 71 ASN A CA 1
ATOM 552 C C . ASN A 1 71 ? 35.097 -0.786 -49.012 1.00 83.19 71 ASN A C 1
ATOM 554 O O . ASN A 1 71 ? 35.073 -0.187 -47.930 1.00 83.19 71 ASN A O 1
ATOM 558 N N . PRO A 1 72 ? 36.264 -1.200 -49.538 1.00 83.12 72 PRO A N 1
ATOM 559 C CA . PRO A 1 72 ? 37.544 -1.032 -48.857 1.00 83.12 72 PRO A CA 1
ATOM 560 C C . PRO A 1 72 ? 37.916 0.446 -48.682 1.00 83.12 72 PRO A C 1
ATOM 562 O O . PRO A 1 72 ? 37.897 1.226 -49.632 1.00 83.12 72 PRO A O 1
ATOM 565 N N . ILE A 1 73 ? 38.325 0.814 -47.465 1.00 80.69 73 ILE A N 1
ATOM 566 C CA . ILE A 1 73 ? 38.677 2.191 -47.097 1.00 80.69 73 ILE A CA 1
ATOM 567 C C . ILE A 1 73 ? 40.201 2.342 -47.040 1.00 80.69 73 ILE A C 1
ATOM 569 O O . ILE A 1 73 ? 40.858 1.746 -46.184 1.00 80.69 73 ILE A O 1
ATOM 573 N N . SER A 1 74 ? 40.768 3.153 -47.935 1.00 78.88 74 SER A N 1
ATOM 574 C CA . SER A 1 74 ? 42.213 3.431 -47.991 1.00 78.88 74 SER A CA 1
ATOM 575 C C . SER A 1 74 ? 42.644 4.659 -47.185 1.00 78.88 74 SER A C 1
ATOM 577 O O . SER A 1 74 ? 43.801 4.748 -46.783 1.00 78.88 74 SER A O 1
ATOM 579 N N . GLU A 1 75 ? 41.731 5.600 -46.943 1.00 79.50 75 GLU A N 1
ATOM 580 C CA . GLU A 1 75 ? 41.975 6.851 -46.219 1.00 79.50 75 GLU A CA 1
ATOM 581 C C . GLU A 1 75 ? 40.778 7.191 -45.321 1.00 79.50 75 GLU A C 1
ATOM 583 O O . GLU A 1 75 ? 39.664 6.747 -45.603 1.00 79.50 75 GLU A O 1
ATOM 588 N N . PRO A 1 76 ? 40.968 7.916 -44.206 1.00 79.25 76 PRO A N 1
ATOM 589 C CA . PRO A 1 76 ? 39.878 8.143 -43.273 1.00 79.25 76 PRO A CA 1
ATOM 590 C C . PRO A 1 76 ? 38.850 9.119 -43.867 1.00 79.25 76 PRO A C 1
ATOM 592 O O . PRO A 1 76 ? 39.205 10.120 -44.486 1.00 79.25 76 PRO A O 1
ATOM 595 N N . VAL A 1 77 ? 37.569 8.841 -43.638 1.00 78.56 77 VAL A N 1
ATOM 596 C CA . VAL A 1 77 ? 36.432 9.590 -44.193 1.00 78.56 77 VAL A CA 1
ATOM 597 C C . VAL A 1 77 ? 35.953 10.632 -43.182 1.00 78.56 77 VAL A C 1
ATOM 599 O O . VAL A 1 77 ? 36.033 10.416 -41.971 1.00 78.56 77 VAL A O 1
ATOM 602 N N . ALA A 1 78 ? 35.461 11.777 -43.657 1.00 74.94 78 ALA A N 1
ATOM 603 C CA . ALA A 1 78 ? 34.857 12.784 -42.788 1.00 74.94 78 ALA A CA 1
ATOM 604 C C . ALA A 1 78 ? 33.594 12.230 -42.101 1.00 74.94 78 ALA A C 1
ATOM 606 O O . ALA A 1 78 ? 32.742 11.623 -42.749 1.00 74.94 78 ALA A O 1
ATOM 607 N N . ALA A 1 79 ? 33.456 12.449 -40.792 1.00 72.75 79 ALA A N 1
ATOM 608 C CA . ALA A 1 79 ? 32.305 11.991 -40.011 1.00 72.75 79 ALA A CA 1
ATOM 609 C C . ALA A 1 79 ? 31.058 12.871 -40.252 1.00 72.75 79 ALA A C 1
ATOM 611 O O . ALA A 1 79 ? 30.718 13.717 -39.421 1.00 72.75 79 ALA A O 1
ATOM 612 N N . VAL A 1 80 ? 30.389 12.693 -41.397 1.00 66.56 80 VAL A N 1
ATOM 613 C CA . VAL A 1 80 ? 29.199 13.463 -41.811 1.00 66.56 80 VAL A CA 1
ATOM 614 C C . VAL A 1 80 ? 27.985 12.535 -41.949 1.00 66.56 80 VAL A C 1
ATOM 616 O O . VAL A 1 80 ? 28.100 11.468 -42.539 1.00 66.56 80 VAL A O 1
ATOM 619 N N . ASP A 1 81 ? 26.839 12.935 -41.386 1.00 57.03 81 ASP A N 1
ATOM 620 C CA . ASP A 1 81 ? 25.600 12.129 -41.342 1.00 57.03 81 ASP A CA 1
ATOM 621 C C . ASP A 1 81 ? 24.809 12.230 -42.666 1.00 57.03 81 ASP A C 1
ATOM 623 O O . ASP A 1 81 ? 24.468 11.225 -43.280 1.00 57.03 81 ASP A O 1
ATOM 627 N N . GLU A 1 82 ? 24.596 13.455 -43.171 1.00 57.56 82 GLU A N 1
ATOM 628 C CA . GLU A 1 82 ? 24.015 13.731 -44.493 1.00 57.56 82 GLU A CA 1
ATOM 629 C C . GLU A 1 82 ? 24.667 14.977 -45.122 1.00 57.56 82 GLU A C 1
ATOM 631 O O . GLU A 1 82 ? 24.856 16.002 -44.456 1.00 57.56 82 GLU A O 1
ATOM 636 N N . LYS A 1 83 ? 24.954 14.939 -46.435 1.00 52.25 83 LYS A N 1
ATOM 637 C CA . LYS A 1 83 ? 25.516 16.085 -47.188 1.00 52.25 83 LYS A CA 1
ATOM 638 C C . LYS A 1 83 ? 24.617 17.343 -47.120 1.00 52.25 83 LYS A C 1
ATOM 640 O O . LYS A 1 83 ? 25.117 18.455 -47.264 1.00 52.25 83 LYS A O 1
ATOM 645 N N . SER A 1 84 ? 23.313 17.192 -46.852 1.00 46.44 84 SER A N 1
ATOM 646 C CA . SER A 1 84 ? 22.324 18.279 -46.693 1.00 46.44 84 SER A CA 1
ATOM 647 C C . SER A 1 84 ? 22.268 18.904 -45.297 1.00 46.44 84 SER A C 1
ATOM 649 O O . SER A 1 84 ? 21.785 20.027 -45.161 1.00 46.44 84 SER A O 1
ATOM 651 N N . SER A 1 85 ? 22.752 18.214 -44.259 1.00 42.50 85 SER A N 1
ATOM 652 C CA . SER A 1 85 ? 22.771 18.708 -42.874 1.00 42.50 85 SER A CA 1
ATOM 653 C C . SER A 1 85 ? 24.122 19.291 -42.465 1.00 42.50 85 SER A C 1
ATOM 655 O O . SER A 1 85 ? 24.361 19.505 -41.277 1.00 42.50 85 SER A O 1
ATOM 657 N N . ALA A 1 86 ? 25.008 19.548 -43.432 1.00 44.50 86 ALA A N 1
ATOM 658 C CA . ALA A 1 86 ? 26.268 20.251 -43.235 1.00 44.50 86 ALA A CA 1
ATOM 659 C C . ALA A 1 86 ? 26.007 21.725 -42.871 1.00 44.50 86 ALA A C 1
ATOM 661 O O . ALA A 1 86 ? 26.264 22.647 -43.643 1.00 44.50 86 ALA A O 1
ATOM 662 N N . SER A 1 87 ? 25.475 21.970 -41.672 1.00 40.28 87 SER A N 1
ATOM 663 C CA . SER A 1 87 ? 25.641 23.257 -41.015 1.00 40.28 87 SER A CA 1
ATOM 664 C C . SER A 1 87 ? 27.138 23.559 -40.974 1.00 40.28 87 SER A C 1
ATOM 666 O O . SER A 1 87 ? 27.922 22.692 -40.595 1.00 40.28 87 SER A O 1
ATOM 668 N N . LEU A 1 88 ? 27.498 24.777 -41.380 1.00 42.16 88 LEU A N 1
ATOM 669 C CA . LEU A 1 88 ? 28.828 25.364 -41.624 1.00 42.16 88 LEU A CA 1
ATOM 670 C C . LEU A 1 88 ? 29.885 25.257 -40.493 1.00 42.16 88 LEU A C 1
ATOM 672 O O . LEU A 1 88 ? 30.885 25.967 -40.518 1.00 42.16 88 LEU A O 1
ATOM 676 N N . GLN A 1 89 ? 29.712 24.375 -39.514 1.00 44.72 89 GLN A N 1
ATOM 677 C CA . GLN A 1 89 ? 30.725 23.975 -38.544 1.00 44.72 89 GLN A CA 1
ATOM 678 C C . GLN A 1 89 ? 31.131 22.528 -38.837 1.00 44.72 89 GLN A C 1
ATOM 680 O O . GLN A 1 89 ? 30.736 21.588 -38.153 1.00 44.72 89 GLN A O 1
ATOM 685 N N . ALA A 1 90 ? 31.891 22.351 -39.919 1.00 44.31 90 ALA A N 1
ATOM 686 C CA . ALA A 1 90 ? 32.539 21.088 -40.228 1.00 44.31 90 ALA A CA 1
ATOM 687 C C . ALA A 1 90 ? 33.541 20.764 -39.109 1.00 44.31 90 ALA A C 1
ATOM 689 O O . ALA A 1 90 ? 34.626 21.341 -39.042 1.00 44.31 90 ALA A O 1
ATOM 690 N N . ASN A 1 91 ? 33.175 19.852 -38.211 1.00 52.47 91 ASN A N 1
ATOM 691 C CA . ASN A 1 91 ? 34.155 19.216 -37.344 1.00 52.47 91 ASN A CA 1
ATOM 692 C C . ASN A 1 91 ? 35.114 18.415 -38.239 1.00 52.47 91 ASN A C 1
ATOM 694 O O . ASN A 1 91 ? 34.687 17.516 -38.959 1.00 52.47 91 ASN A O 1
ATOM 698 N N . ASN A 1 92 ? 36.410 18.735 -38.187 1.00 57.16 92 ASN A N 1
ATOM 699 C CA . ASN A 1 92 ? 37.494 18.063 -38.922 1.00 57.16 92 ASN A CA 1
ATOM 700 C C . ASN A 1 92 ? 37.789 16.645 -38.377 1.00 57.16 92 ASN A C 1
ATOM 702 O O . ASN A 1 92 ? 38.949 16.269 -38.201 1.00 57.16 92 ASN A O 1
ATOM 706 N N . LEU A 1 93 ? 36.758 15.865 -38.036 1.00 69.50 93 LEU A N 1
ATOM 707 C CA . LEU A 1 93 ? 36.916 14.524 -37.488 1.00 69.50 93 LEU A CA 1
ATOM 708 C C . LEU A 1 93 ? 36.917 13.487 -38.616 1.00 69.50 93 LEU A C 1
ATOM 710 O O . LEU A 1 93 ? 35.915 13.298 -39.305 1.00 69.50 93 LEU A O 1
ATOM 714 N N . TYR A 1 94 ? 38.051 12.803 -38.763 1.00 76.31 94 TYR A N 1
ATOM 715 C CA . TYR A 1 94 ? 38.278 11.773 -39.774 1.00 76.31 94 TYR A CA 1
ATOM 716 C C . TYR A 1 94 ? 38.274 10.373 -39.145 1.00 76.31 94 TYR A C 1
ATOM 718 O O . TYR A 1 94 ? 39.034 10.077 -38.208 1.00 76.31 94 TYR A O 1
ATOM 726 N N . ILE A 1 95 ? 37.413 9.503 -39.670 1.00 78.00 95 ILE A N 1
ATOM 727 C CA . ILE A 1 95 ? 37.064 8.204 -39.090 1.00 78.00 95 ILE A CA 1
ATOM 728 C C . ILE A 1 95 ? 37.254 7.064 -40.090 1.00 78.00 95 ILE A C 1
ATOM 730 O O . ILE A 1 95 ? 37.267 7.271 -41.299 1.00 78.00 95 ILE A O 1
ATOM 734 N N . TYR A 1 96 ? 37.372 5.846 -39.567 1.00 80.31 96 TYR A N 1
ATOM 735 C CA . TYR A 1 96 ? 37.256 4.616 -40.346 1.00 80.31 96 TYR A CA 1
ATOM 736 C C . TYR A 1 96 ? 35.915 3.971 -39.977 1.00 80.31 96 TYR A C 1
ATOM 738 O O . TYR A 1 96 ? 35.834 3.334 -38.924 1.00 80.31 96 TYR A O 1
ATOM 746 N N . PRO A 1 97 ? 34.838 4.230 -40.740 1.00 78.50 97 PRO A N 1
ATOM 747 C CA . PRO A 1 97 ? 33.514 3.716 -40.415 1.00 78.50 97 PRO A CA 1
ATOM 748 C C . PRO A 1 97 ? 33.505 2.188 -40.476 1.00 78.50 97 PRO A C 1
ATOM 750 O O . PRO A 1 97 ? 34.085 1.590 -41.379 1.00 78.50 97 PRO A O 1
ATOM 753 N N . LEU A 1 98 ? 32.815 1.560 -39.521 1.00 80.56 98 LEU A N 1
ATOM 754 C CA . LEU A 1 98 ? 32.622 0.107 -39.528 1.00 80.56 98 LEU A CA 1
ATOM 755 C C . LEU A 1 98 ? 31.741 -0.346 -40.691 1.00 80.56 98 LEU A C 1
ATOM 757 O O . LEU A 1 98 ? 31.878 -1.473 -41.147 1.00 80.56 98 LEU A O 1
ATOM 761 N N . PHE A 1 99 ? 30.825 0.513 -41.142 1.00 82.62 99 PHE A N 1
ATOM 762 C CA . PHE A 1 99 ? 29.873 0.187 -42.190 1.00 82.62 99 PHE A CA 1
ATOM 763 C C . PHE A 1 99 ? 29.397 1.446 -42.900 1.00 82.62 99 PHE A C 1
ATOM 765 O O . PHE A 1 99 ? 28.883 2.370 -42.266 1.00 82.62 99 PHE A O 1
ATOM 772 N N . LEU A 1 100 ? 29.557 1.467 -44.214 1.00 80.62 100 LEU A N 1
ATOM 773 C CA . LEU A 1 100 ? 28.977 2.462 -45.104 1.00 80.62 100 LEU A CA 1
ATOM 774 C C . LEU A 1 100 ? 27.819 1.835 -45.868 1.00 80.62 100 LEU A C 1
ATOM 776 O O . LEU A 1 100 ? 27.670 0.613 -45.927 1.00 80.62 100 LEU A O 1
ATOM 780 N N . ASN A 1 101 ? 26.982 2.678 -46.462 1.00 78.00 101 ASN A N 1
ATOM 781 C CA . ASN A 1 101 ? 25.902 2.209 -47.308 1.00 78.00 101 ASN A CA 1
ATOM 782 C C . ASN A 1 101 ? 26.470 1.310 -48.428 1.00 78.00 101 ASN A C 1
ATOM 784 O O . ASN A 1 101 ? 27.256 1.794 -49.242 1.00 78.00 101 ASN A O 1
ATOM 788 N N . PRO A 1 102 ? 26.071 0.028 -48.518 1.00 74.19 102 PRO A N 1
ATOM 789 C CA . PRO A 1 102 ? 26.652 -0.908 -49.480 1.00 74.19 102 PRO A CA 1
ATOM 790 C C . PRO A 1 102 ? 26.298 -0.581 -50.939 1.00 74.19 102 PRO A C 1
ATOM 792 O O . PRO A 1 102 ? 26.922 -1.120 -51.848 1.00 74.19 102 PRO A O 1
ATOM 795 N N . LEU A 1 103 ? 25.298 0.276 -51.181 1.00 74.19 103 LEU A N 1
ATOM 796 C CA . LEU A 1 103 ? 24.886 0.678 -52.529 1.00 74.19 103 LEU A CA 1
ATOM 797 C C . LEU A 1 103 ? 25.699 1.854 -53.070 1.00 74.19 103 LEU A C 1
ATOM 799 O O . LEU A 1 103 ? 25.953 1.912 -54.270 1.00 74.19 103 LEU A O 1
ATOM 803 N N . THR A 1 104 ? 26.056 2.809 -52.207 1.00 76.06 104 THR A N 1
ATOM 804 C CA . THR A 1 104 ? 26.743 4.046 -52.616 1.00 76.06 104 THR A CA 1
ATOM 805 C C . THR A 1 104 ? 28.204 4.068 -52.204 1.00 76.06 104 THR A C 1
ATOM 807 O O . THR A 1 104 ? 29.008 4.701 -52.871 1.00 76.06 104 THR A O 1
ATOM 810 N N . GLY A 1 105 ? 28.556 3.393 -51.113 1.00 74.31 105 GLY A N 1
ATOM 811 C CA . GLY A 1 105 ? 29.908 3.307 -50.579 1.00 74.31 105 GLY A CA 1
ATOM 812 C C . GLY A 1 105 ? 30.457 4.598 -49.960 1.00 74.31 105 GLY A C 1
ATOM 813 O O . GLY A 1 105 ? 31.565 4.577 -49.438 1.00 74.31 105 GLY A O 1
ATOM 814 N N . GLU A 1 106 ? 29.699 5.695 -49.986 1.00 72.00 106 GLU A N 1
ATOM 815 C CA . GLU A 1 106 ? 30.186 7.029 -49.604 1.00 72.00 106 GLU A CA 1
ATOM 816 C C . GLU A 1 106 ? 29.651 7.521 -48.255 1.00 72.00 106 GLU A C 1
ATOM 818 O O . GLU A 1 106 ? 30.382 8.160 -47.504 1.00 72.00 106 GLU A O 1
ATOM 823 N N . ASP A 1 107 ? 28.388 7.223 -47.943 1.00 72.94 107 ASP A N 1
ATOM 824 C CA . ASP A 1 107 ? 27.668 7.816 -46.813 1.00 72.94 107 ASP A CA 1
ATOM 825 C C . ASP A 1 107 ? 27.194 6.729 -45.823 1.00 72.94 107 ASP A C 1
ATOM 827 O O . ASP A 1 107 ? 27.019 5.563 -46.212 1.00 72.94 107 ASP A O 1
ATOM 831 N N . PRO A 1 108 ? 26.950 7.075 -44.544 1.00 75.38 108 PRO A N 1
ATOM 832 C CA . PRO A 1 108 ? 26.267 6.192 -43.605 1.00 75.38 108 PRO A CA 1
ATOM 833 C C . PRO A 1 108 ? 24.877 5.767 -44.104 1.00 75.38 108 PRO A C 1
ATOM 835 O O . PRO A 1 108 ? 24.257 6.396 -44.965 1.00 75.38 108 PRO A O 1
ATOM 838 N N . ILE A 1 109 ? 24.348 4.680 -43.543 1.00 77.31 109 ILE A N 1
ATOM 839 C CA . ILE A 1 109 ? 22.974 4.256 -43.829 1.00 77.31 109 ILE A CA 1
ATOM 840 C C . ILE A 1 109 ? 22.006 5.238 -43.174 1.00 77.31 109 ILE A C 1
ATOM 842 O O . ILE A 1 109 ? 22.015 5.406 -41.956 1.00 77.31 109 ILE A O 1
ATOM 846 N N . SER A 1 110 ? 21.126 5.836 -43.978 1.00 76.44 110 SER A N 1
ATOM 847 C CA . SER A 1 110 ? 20.103 6.742 -43.461 1.00 76.44 110 SER A CA 1
ATOM 848 C C . SER A 1 110 ? 19.093 6.013 -42.571 1.00 76.44 110 SER A C 1
ATOM 850 O O . SER A 1 110 ? 18.727 4.859 -42.823 1.00 76.44 110 SER A O 1
ATOM 852 N N . ALA A 1 111 ? 18.563 6.717 -41.567 1.00 75.88 111 ALA A N 1
ATOM 853 C CA . ALA A 1 111 ? 17.549 6.176 -40.657 1.00 75.88 111 ALA A CA 1
ATOM 854 C C . ALA A 1 111 ? 16.319 5.626 -41.405 1.00 75.88 111 ALA A C 1
ATOM 856 O O . ALA A 1 111 ? 15.790 4.577 -41.050 1.00 75.88 111 ALA A O 1
ATOM 857 N N . ASN A 1 112 ? 15.908 6.283 -42.495 1.00 79.31 112 ASN A N 1
ATOM 858 C CA . ASN A 1 112 ? 14.799 5.827 -43.337 1.00 79.31 112 ASN A CA 1
ATOM 859 C C . ASN A 1 112 ? 15.081 4.471 -43.997 1.00 79.31 112 ASN A C 1
ATOM 861 O O . ASN A 1 112 ? 14.197 3.616 -44.040 1.00 79.31 112 ASN A O 1
ATOM 865 N N . SER A 1 113 ? 16.308 4.262 -44.484 1.00 84.38 113 SER A N 1
ATOM 866 C CA . SER A 1 113 ? 16.715 2.985 -45.083 1.00 84.38 113 SER A CA 1
ATOM 867 C C . SER A 1 113 ? 16.724 1.877 -44.034 1.00 84.38 113 SER A C 1
ATOM 869 O O . SER A 1 113 ? 16.202 0.792 -44.280 1.00 84.38 113 SER A O 1
ATOM 871 N N . LEU A 1 114 ? 17.234 2.177 -42.836 1.00 84.19 114 LEU A N 1
ATOM 872 C CA . LEU A 1 114 ? 17.253 1.234 -41.721 1.00 84.19 114 LEU A CA 1
ATOM 873 C C . LEU A 1 114 ? 15.835 0.854 -41.264 1.00 84.19 114 LEU A C 1
ATOM 875 O O . LEU A 1 114 ? 15.540 -0.330 -41.116 1.00 84.19 114 LEU A O 1
ATOM 879 N N . HIS A 1 115 ? 14.938 1.831 -41.098 1.00 84.19 115 HIS A N 1
ATOM 880 C CA . HIS A 1 115 ? 13.533 1.580 -40.758 1.00 84.19 115 HIS A CA 1
ATOM 881 C C . HIS A 1 115 ? 12.819 0.760 -41.836 1.00 84.19 115 HIS A C 1
ATOM 883 O O . HIS A 1 115 ? 12.037 -0.135 -41.513 1.00 84.19 115 HIS A O 1
ATOM 889 N N . TYR A 1 116 ? 13.102 1.029 -43.112 1.00 87.25 116 TYR A N 1
ATOM 890 C CA . TYR A 1 116 ? 12.565 0.244 -44.216 1.00 87.25 116 TYR A CA 1
ATOM 891 C C . TYR A 1 116 ? 13.051 -1.212 -44.162 1.00 87.25 116 TYR A C 1
ATOM 893 O O . TYR A 1 116 ? 12.226 -2.123 -44.189 1.00 87.25 116 TYR A O 1
ATOM 901 N N . TRP A 1 117 ? 14.359 -1.452 -44.026 1.00 89.00 117 TRP A N 1
ATOM 902 C CA . TRP A 1 117 ? 14.906 -2.812 -43.930 1.00 89.00 117 TRP A CA 1
ATOM 903 C C . TRP A 1 117 ? 14.386 -3.565 -42.707 1.00 89.00 117 TRP A C 1
ATOM 905 O O . TRP A 1 117 ? 14.038 -4.737 -42.822 1.00 89.00 117 TRP A O 1
ATOM 915 N N . TRP A 1 118 ? 14.267 -2.889 -41.562 1.00 89.50 118 TRP A N 1
ATOM 916 C CA . TRP A 1 118 ? 13.668 -3.460 -40.357 1.00 89.50 118 TRP A CA 1
ATOM 917 C C . TRP A 1 118 ? 12.223 -3.898 -40.594 1.00 89.50 118 TRP A C 1
ATOM 919 O O . TRP A 1 118 ? 11.838 -5.011 -40.245 1.00 89.50 118 TRP A O 1
ATOM 929 N N . ARG A 1 119 ? 11.430 -3.055 -41.261 1.00 90.25 119 ARG A N 1
ATOM 930 C CA . ARG A 1 119 ? 10.049 -3.379 -41.621 1.00 90.25 119 ARG A CA 1
ATOM 931 C C . ARG A 1 119 ? 9.965 -4.612 -42.521 1.00 90.25 119 ARG A C 1
ATOM 933 O O . ARG A 1 119 ? 9.125 -5.474 -42.281 1.00 90.25 119 ARG A O 1
ATOM 940 N N . GLU A 1 120 ? 10.810 -4.706 -43.547 1.00 90.81 120 GLU A N 1
ATOM 941 C CA . GLU A 1 120 ? 10.822 -5.872 -44.441 1.00 90.81 120 GLU A CA 1
ATOM 942 C C . GLU A 1 120 ? 11.292 -7.145 -43.719 1.00 90.81 120 GLU A C 1
ATOM 944 O O . GLU A 1 120 ? 10.717 -8.212 -43.931 1.00 90.81 120 GLU A O 1
ATOM 949 N N . LEU A 1 121 ? 12.257 -7.036 -42.799 1.00 91.25 121 LEU A N 1
ATOM 950 C CA . LEU A 1 121 ? 12.664 -8.145 -41.936 1.00 91.25 121 LEU A CA 1
ATOM 951 C C . LEU A 1 121 ? 11.501 -8.633 -41.060 1.00 91.25 121 LEU A C 1
ATOM 953 O O . LEU A 1 121 ? 11.258 -9.835 -40.989 1.00 91.25 121 LEU A O 1
ATOM 957 N N . LEU A 1 122 ? 10.754 -7.722 -40.427 1.00 90.38 122 LEU A N 1
ATOM 958 C CA . LEU A 1 122 ? 9.621 -8.084 -39.572 1.00 90.38 122 LEU A CA 1
ATOM 959 C C . LEU A 1 122 ? 8.512 -8.819 -40.329 1.00 90.38 122 LEU A C 1
ATOM 961 O O . LEU A 1 122 ? 7.923 -9.735 -39.762 1.00 90.38 122 LEU A O 1
ATOM 965 N N . LYS A 1 123 ? 8.263 -8.485 -41.604 1.00 89.00 123 LYS A N 1
ATOM 966 C CA . LYS A 1 123 ? 7.303 -9.229 -42.441 1.00 89.00 123 LYS A CA 1
ATOM 967 C C . LYS A 1 123 ? 7.700 -10.695 -42.588 1.00 89.00 123 LYS A C 1
ATOM 969 O O . LYS A 1 123 ? 6.860 -11.571 -42.443 1.00 89.00 123 LYS A O 1
ATOM 974 N N . ILE A 1 124 ? 8.982 -10.956 -42.843 1.00 91.50 124 ILE A N 1
ATOM 975 C CA . ILE A 1 124 ? 9.508 -12.321 -42.977 1.00 91.50 124 ILE A CA 1
ATOM 976 C C . ILE A 1 124 ? 9.475 -13.037 -41.618 1.00 91.50 124 ILE A C 1
ATOM 978 O O . ILE A 1 124 ? 9.105 -14.206 -41.526 1.00 91.50 124 ILE A O 1
ATOM 982 N N . CYS A 1 125 ? 9.844 -12.335 -40.545 1.00 90.81 125 CYS A N 1
ATOM 983 C CA . CYS A 1 125 ? 9.866 -12.894 -39.196 1.00 90.81 125 CYS A CA 1
ATOM 984 C C . CYS A 1 125 ? 8.473 -13.251 -38.665 1.00 90.81 125 CYS A C 1
ATOM 986 O O . CYS A 1 125 ? 8.369 -14.225 -37.924 1.00 90.81 125 CYS A O 1
ATOM 988 N N . GLU A 1 126 ? 7.425 -12.505 -39.025 1.00 89.31 126 GLU A N 1
ATOM 989 C CA . GLU A 1 126 ? 6.046 -12.788 -38.602 1.00 89.31 126 GLU A CA 1
ATOM 990 C C . GLU A 1 126 ? 5.626 -14.215 -38.995 1.00 89.31 126 GLU A C 1
ATOM 992 O O . GLU A 1 126 ? 5.111 -14.967 -38.162 1.00 89.31 126 GLU A O 1
ATOM 997 N N . ASP A 1 127 ? 5.930 -14.624 -40.230 1.00 88.25 127 ASP A N 1
ATOM 998 C CA . ASP A 1 127 ? 5.644 -15.973 -40.726 1.00 88.25 127 ASP A CA 1
ATOM 999 C C . ASP A 1 127 ? 6.496 -17.031 -40.019 1.00 88.25 127 ASP A C 1
ATOM 1001 O O . ASP A 1 127 ? 5.961 -18.011 -39.498 1.00 88.25 127 ASP A O 1
ATOM 1005 N N . ILE A 1 128 ? 7.806 -16.796 -39.894 1.00 92.12 128 ILE A N 1
ATOM 1006 C CA . ILE A 1 128 ? 8.728 -17.716 -39.205 1.00 92.12 128 ILE A CA 1
ATOM 1007 C C . ILE A 1 128 ? 8.298 -17.947 -37.747 1.00 92.12 128 ILE A C 1
ATOM 1009 O O . ILE A 1 128 ? 8.352 -19.069 -37.237 1.00 92.12 128 ILE A O 1
ATOM 1013 N N . VAL A 1 129 ? 7.893 -16.888 -37.042 1.00 89.62 129 VAL A N 1
ATOM 1014 C CA . VAL A 1 129 ? 7.440 -16.975 -35.648 1.00 89.62 129 VAL A CA 1
ATOM 1015 C C . VAL A 1 129 ? 6.112 -17.714 -35.564 1.00 89.62 129 VAL A C 1
ATOM 1017 O O . VAL A 1 129 ? 5.938 -18.541 -34.667 1.00 89.62 129 VAL A O 1
ATOM 1020 N N . HIS A 1 130 ? 5.189 -17.472 -36.494 1.00 89.62 130 HIS A N 1
ATOM 1021 C CA . HIS A 1 130 ? 3.927 -18.198 -36.530 1.00 89.62 130 HIS A CA 1
ATOM 1022 C C . HIS A 1 130 ? 4.135 -19.701 -36.760 1.00 89.62 130 HIS A C 1
ATOM 1024 O O . HIS A 1 130 ? 3.584 -20.504 -36.010 1.00 89.62 130 HIS A O 1
ATOM 1030 N N . GLU A 1 131 ? 4.989 -20.089 -37.709 1.00 91.38 131 GLU A N 1
ATOM 1031 C CA . GLU A 1 131 ? 5.325 -21.495 -37.968 1.00 91.38 131 GLU A CA 1
ATOM 1032 C C . GLU A 1 131 ? 5.915 -22.187 -36.731 1.00 91.38 131 GLU A C 1
ATOM 1034 O O . GLU A 1 131 ? 5.510 -23.298 -36.375 1.00 91.38 131 GLU A O 1
ATOM 1039 N N . LYS A 1 132 ? 6.832 -21.516 -36.022 1.00 90.44 132 LYS A N 1
ATOM 1040 C CA . LYS A 1 132 ? 7.389 -22.029 -34.761 1.00 90.44 132 LYS A CA 1
ATOM 1041 C C . LYS A 1 132 ? 6.317 -22.188 -33.683 1.00 90.44 132 LYS A C 1
ATOM 1043 O O . LYS A 1 132 ? 6.263 -23.231 -33.038 1.00 90.44 132 LYS A O 1
ATOM 1048 N N . ARG A 1 133 ? 5.425 -21.203 -33.529 1.00 89.38 133 ARG A N 1
ATOM 1049 C CA . ARG A 1 133 ? 4.313 -21.266 -32.564 1.00 89.38 133 ARG A CA 1
ATOM 1050 C C . ARG A 1 133 ? 3.351 -22.405 -32.877 1.00 89.38 133 ARG A C 1
ATOM 1052 O O . ARG A 1 133 ? 2.933 -23.092 -31.956 1.00 89.38 133 ARG A O 1
ATOM 1059 N N . VAL A 1 134 ? 3.029 -22.644 -34.147 1.00 91.31 134 VAL A N 1
ATOM 1060 C CA . VAL A 1 134 ? 2.190 -23.781 -34.560 1.00 91.31 134 VAL A CA 1
ATOM 1061 C C . VAL A 1 134 ? 2.860 -25.115 -34.222 1.00 91.31 134 VAL A C 1
ATOM 1063 O O . VAL A 1 134 ? 2.193 -26.050 -33.782 1.00 91.31 134 VAL A O 1
ATOM 1066 N N . LYS A 1 135 ? 4.186 -25.205 -34.380 1.00 91.62 135 LYS A N 1
ATOM 1067 C CA . LYS A 1 135 ? 4.952 -26.406 -34.026 1.00 91.62 135 LYS A CA 1
ATOM 1068 C C . LYS A 1 135 ? 4.961 -26.685 -32.517 1.00 91.62 135 LYS A C 1
ATOM 1070 O O . LYS A 1 135 ? 4.914 -27.849 -32.132 1.00 91.62 135 LYS A O 1
ATOM 1075 N N . GLU A 1 136 ? 5.033 -25.651 -31.682 1.00 89.19 136 GLU A N 1
ATOM 1076 C CA . GLU A 1 136 ? 5.121 -25.785 -30.218 1.00 89.19 136 GLU A CA 1
ATOM 1077 C C . GLU A 1 136 ? 3.752 -25.856 -29.521 1.00 89.19 136 GLU A C 1
ATOM 1079 O O . GLU A 1 136 ? 3.575 -26.644 -28.597 1.00 89.19 136 GLU A O 1
ATOM 1084 N N . LEU A 1 137 ? 2.776 -25.062 -29.970 1.00 85.00 137 LEU A N 1
ATOM 1085 C CA . LEU A 1 137 ? 1.461 -24.890 -29.331 1.00 85.00 137 LEU A CA 1
ATOM 1086 C C . LEU A 1 137 ? 0.321 -25.600 -30.086 1.00 85.00 137 LEU A C 1
ATOM 1088 O O . LEU A 1 137 ? -0.826 -25.592 -29.639 1.00 85.00 137 LEU A O 1
ATOM 1092 N N . GLY A 1 138 ? 0.622 -26.221 -31.230 1.00 86.81 138 GLY A N 1
ATOM 1093 C CA . GLY A 1 138 ? -0.337 -26.930 -32.072 1.00 86.81 138 GLY A CA 1
ATOM 1094 C C . GLY A 1 138 ? -1.033 -26.051 -33.127 1.00 86.81 138 GLY A C 1
ATOM 1095 O O . GLY A 1 138 ? -0.821 -24.840 -33.199 1.00 86.81 138 GLY A O 1
ATOM 1096 N N . PRO A 1 139 ? -1.903 -26.648 -33.966 1.00 84.25 139 PRO A N 1
ATOM 1097 C CA . PRO A 1 139 ? -2.498 -25.993 -35.141 1.00 84.25 139 PRO A CA 1
ATOM 1098 C C . PRO A 1 139 ? -3.418 -24.805 -34.823 1.00 84.25 139 PRO A C 1
ATOM 1100 O O . PRO A 1 139 ? -3.705 -24.010 -35.710 1.00 84.25 139 PRO A O 1
ATOM 1103 N N . ASN A 1 140 ? -3.854 -24.659 -33.569 1.00 86.38 140 ASN A N 1
ATOM 1104 C CA . ASN A 1 140 ? -4.719 -23.563 -33.124 1.00 86.38 140 ASN A CA 1
ATOM 1105 C C . ASN A 1 140 ? -3.933 -22.361 -32.566 1.00 86.38 140 ASN A C 1
ATOM 1107 O O . ASN A 1 140 ? -4.521 -21.482 -31.936 1.00 86.38 140 ASN A O 1
ATOM 1111 N N . ALA A 1 141 ? -2.609 -22.318 -32.747 1.00 83.56 141 ALA A N 1
ATOM 1112 C CA . ALA A 1 141 ? -1.786 -21.220 -32.258 1.00 83.56 141 ALA A CA 1
ATOM 1113 C C . ALA A 1 141 ? -2.192 -19.884 -32.905 1.00 83.56 141 ALA A C 1
ATOM 1115 O O . ALA A 1 141 ? -2.138 -19.718 -34.124 1.00 83.56 141 ALA A O 1
ATOM 1116 N N . VAL A 1 142 ? -2.549 -18.901 -32.075 1.00 85.62 142 VAL A N 1
ATOM 1117 C CA . VAL A 1 142 ? -2.888 -17.547 -32.535 1.00 85.62 142 VAL A CA 1
ATOM 1118 C C . VAL A 1 142 ? -1.672 -16.907 -33.214 1.00 85.62 142 VAL A C 1
ATOM 1120 O O . VAL A 1 142 ? -0.561 -16.913 -32.663 1.00 85.62 142 VAL A O 1
ATOM 1123 N N . ARG A 1 143 ? -1.889 -16.354 -34.415 1.00 84.25 143 ARG A N 1
ATOM 1124 C CA . ARG A 1 143 ? -0.888 -15.572 -35.152 1.00 84.25 143 ARG A CA 1
ATOM 1125 C C . ARG A 1 143 ? -0.737 -14.211 -34.487 1.00 84.25 143 ARG A C 1
ATOM 1127 O O . ARG A 1 143 ? -1.712 -13.483 -34.333 1.00 84.25 143 ARG A O 1
ATOM 1134 N N . LEU A 1 144 ? 0.485 -13.894 -34.077 1.00 84.44 144 LEU A N 1
ATOM 1135 C CA . LEU A 1 144 ? 0.814 -12.578 -33.549 1.00 84.44 144 LEU A CA 1
ATOM 1136 C C . LEU A 1 144 ? 1.065 -11.638 -34.721 1.00 84.44 144 LEU A C 1
ATOM 1138 O O . LEU A 1 144 ? 1.896 -11.950 -35.569 1.00 84.44 144 LEU A O 1
ATOM 1142 N N . THR A 1 145 ? 0.361 -10.511 -34.754 1.00 85.81 145 THR A N 1
ATOM 1143 C CA . THR A 1 145 ? 0.566 -9.492 -35.784 1.00 85.81 145 THR A CA 1
ATOM 1144 C C . THR A 1 145 ? 1.695 -8.562 -35.364 1.00 85.81 145 THR A C 1
ATOM 1146 O O . THR A 1 145 ? 1.670 -7.998 -34.272 1.00 85.81 145 THR A O 1
ATOM 1149 N N . PHE A 1 146 ? 2.684 -8.396 -36.236 1.00 86.81 146 PHE A N 1
ATOM 1150 C CA . PHE A 1 146 ? 3.866 -7.562 -35.996 1.00 86.81 146 PHE A CA 1
ATOM 1151 C C . PHE A 1 146 ? 3.639 -6.104 -36.408 1.00 86.81 146 PHE A C 1
ATOM 1153 O O . PHE A 1 146 ? 4.488 -5.242 -36.177 1.00 86.81 146 PHE A O 1
ATOM 1160 N N . PHE A 1 147 ? 2.473 -5.831 -36.989 1.00 87.25 147 PHE A N 1
ATOM 1161 C CA . PHE A 1 147 ? 2.055 -4.544 -37.514 1.00 87.25 147 PHE A CA 1
ATOM 1162 C C . PHE A 1 147 ? 0.715 -4.126 -36.912 1.00 87.25 147 PHE A C 1
ATOM 1164 O O . PHE A 1 147 ? -0.175 -4.948 -36.691 1.00 87.25 147 PHE A O 1
ATOM 1171 N N . ASP A 1 148 ? 0.568 -2.833 -36.654 1.00 81.88 148 ASP A N 1
ATOM 1172 C CA . ASP A 1 148 ? -0.689 -2.256 -36.202 1.00 81.88 148 ASP A CA 1
ATOM 1173 C C . ASP A 1 148 ? -1.703 -2.113 -37.357 1.00 81.88 148 ASP A C 1
ATOM 1175 O O . ASP A 1 148 ? -1.444 -2.448 -38.517 1.00 81.88 148 ASP A O 1
ATOM 1179 N N . LYS A 1 149 ? -2.884 -1.557 -37.056 1.00 77.88 149 LYS A N 1
ATOM 1180 C CA . LYS A 1 149 ? -3.936 -1.314 -38.061 1.00 77.88 149 LYS A CA 1
ATOM 1181 C C . LYS A 1 149 ? -3.523 -0.318 -39.157 1.00 77.88 149 LYS A C 1
ATOM 1183 O O . LYS A 1 149 ? -4.178 -0.273 -40.194 1.00 77.88 149 LYS A O 1
ATOM 1188 N N . SER A 1 150 ? -2.485 0.488 -38.927 1.00 77.00 150 SER A N 1
ATOM 1189 C CA . SER A 1 150 ? -1.938 1.452 -39.889 1.00 77.00 150 SER A CA 1
ATOM 1190 C C . SER A 1 150 ? -0.836 0.856 -40.777 1.00 77.00 150 SER A C 1
ATOM 1192 O O . SER A 1 150 ? -0.411 1.498 -41.736 1.00 77.00 150 SER A O 1
ATOM 1194 N N . GLY A 1 151 ? -0.397 -0.377 -40.496 1.00 78.06 151 GLY A N 1
ATOM 1195 C CA . GLY A 1 151 ? 0.724 -1.028 -41.173 1.00 78.06 151 GLY A CA 1
ATOM 1196 C C . GLY A 1 151 ? 2.096 -0.629 -40.617 1.00 78.06 151 GLY A C 1
ATOM 1197 O O . GLY A 1 151 ? 3.117 -0.917 -41.248 1.00 78.06 151 GLY A O 1
ATOM 1198 N N . SER A 1 152 ? 2.135 0.027 -39.455 1.00 78.62 152 SER A N 1
ATOM 1199 C CA . SER A 1 152 ? 3.369 0.400 -38.763 1.00 78.62 152 SER A CA 1
ATOM 1200 C C . SER A 1 152 ? 3.844 -0.747 -37.864 1.00 78.62 152 SER A C 1
ATOM 1202 O O . SER A 1 152 ? 3.005 -1.418 -37.258 1.00 78.62 152 SER A O 1
ATOM 1204 N N . PRO A 1 153 ? 5.161 -1.016 -37.767 1.00 81.81 153 PRO A N 1
ATOM 1205 C CA . PRO A 1 153 ? 5.679 -2.039 -36.862 1.00 81.81 153 PRO A CA 1
ATOM 1206 C C . PRO A 1 153 ? 5.287 -1.776 -35.406 1.00 81.81 153 PRO A C 1
ATOM 1208 O O . PRO A 1 153 ? 5.534 -0.688 -34.899 1.00 81.81 153 PRO A O 1
ATOM 1211 N N . VAL A 1 154 ? 4.749 -2.788 -34.722 1.00 77.62 154 VAL A N 1
ATOM 1212 C CA . VAL A 1 154 ? 4.484 -2.740 -33.271 1.00 77.62 154 VAL A CA 1
ATOM 1213 C C . VAL A 1 154 ? 5.801 -2.727 -32.483 1.00 77.62 154 VAL A C 1
ATOM 1215 O O . VAL A 1 154 ? 5.914 -2.053 -31.464 1.00 77.62 154 VAL A O 1
ATOM 1218 N N . TRP A 1 155 ? 6.819 -3.439 -32.981 1.00 78.56 155 TRP A N 1
ATOM 1219 C CA . TRP A 1 155 ? 8.178 -3.460 -32.429 1.00 78.56 155 TRP A CA 1
ATOM 1220 C C . TRP A 1 155 ? 9.162 -2.752 -33.362 1.00 78.56 155 TRP A C 1
ATOM 1222 O O . TRP A 1 155 ? 10.033 -3.373 -33.978 1.00 78.56 155 TRP A O 1
ATOM 1232 N N . ASP A 1 156 ? 9.007 -1.441 -33.524 1.00 81.75 156 ASP A N 1
ATOM 1233 C CA . ASP A 1 156 ? 10.016 -0.637 -34.210 1.00 81.75 156 ASP A CA 1
ATOM 1234 C C . ASP A 1 156 ? 11.319 -0.510 -33.382 1.00 81.75 156 ASP A C 1
ATOM 1236 O O . ASP A 1 156 ? 11.376 -0.818 -32.189 1.00 81.75 156 ASP A O 1
ATOM 1240 N N . ILE A 1 157 ? 12.393 -0.052 -34.032 1.00 77.19 157 ILE A N 1
ATOM 1241 C CA . ILE A 1 157 ? 13.730 0.075 -33.426 1.00 77.19 157 ILE A CA 1
ATOM 1242 C C . ILE A 1 157 ? 13.721 1.016 -32.208 1.00 77.19 157 ILE A C 1
ATOM 1244 O O . ILE A 1 157 ? 14.448 0.786 -31.238 1.00 77.19 157 ILE A O 1
ATOM 1248 N N . HIS A 1 158 ? 12.904 2.072 -32.236 1.00 73.50 158 HIS A N 1
ATOM 1249 C CA . HIS A 1 158 ? 12.782 3.011 -31.129 1.00 73.50 158 HIS A CA 1
ATOM 1250 C C . HIS A 1 158 ? 12.058 2.360 -29.949 1.00 73.50 158 HIS A C 1
ATOM 1252 O O . HIS A 1 158 ? 12.586 2.373 -28.840 1.00 73.50 158 HIS A O 1
ATOM 1258 N N . SER A 1 159 ? 10.925 1.708 -30.194 1.00 67.19 159 SER A N 1
ATOM 1259 C CA . SER A 1 159 ? 10.157 0.955 -29.198 1.00 67.19 159 SER A CA 1
ATOM 1260 C C . SER A 1 159 ? 11.001 -0.120 -28.498 1.00 67.19 159 SER A C 1
ATOM 1262 O O . SER A 1 159 ? 10.944 -0.253 -27.277 1.00 67.19 159 SER A O 1
ATOM 1264 N N . ILE A 1 160 ? 11.871 -0.827 -29.231 1.00 73.56 160 ILE A N 1
ATOM 1265 C CA . ILE A 1 160 ? 12.825 -1.791 -28.648 1.00 73.56 160 ILE A CA 1
ATOM 1266 C C . ILE A 1 160 ? 13.831 -1.092 -27.728 1.00 73.56 160 ILE A C 1
ATOM 1268 O O . ILE A 1 160 ? 14.098 -1.561 -26.622 1.00 73.56 160 ILE A O 1
ATOM 1272 N N . ARG A 1 161 ? 14.377 0.050 -28.155 1.00 70.56 161 ARG A N 1
ATOM 1273 C CA . ARG A 1 161 ? 15.300 0.846 -27.336 1.00 70.56 161 ARG A CA 1
ATOM 1274 C C . ARG A 1 161 ? 14.633 1.350 -26.054 1.00 70.56 161 ARG A C 1
ATOM 1276 O O . ARG A 1 161 ? 15.278 1.334 -25.007 1.00 70.56 161 ARG A O 1
ATOM 1283 N N . VAL A 1 162 ? 13.366 1.763 -26.124 1.00 65.81 162 VAL A N 1
ATOM 1284 C CA . VAL A 1 162 ? 12.568 2.137 -24.947 1.00 65.81 162 VAL A CA 1
ATOM 1285 C C . VAL A 1 162 ? 12.401 0.941 -24.014 1.00 65.81 162 VAL A C 1
ATOM 1287 O O . VAL A 1 162 ? 12.715 1.057 -22.835 1.00 65.81 162 VAL A O 1
ATOM 1290 N N . ALA A 1 163 ? 12.012 -0.223 -24.536 1.00 65.44 163 ALA A N 1
ATOM 1291 C CA . ALA A 1 163 ? 11.829 -1.432 -23.735 1.00 65.44 163 ALA A CA 1
ATOM 1292 C C . ALA A 1 163 ? 13.114 -1.861 -23.003 1.00 65.44 163 ALA A C 1
ATOM 1294 O O . ALA A 1 163 ? 13.063 -2.198 -21.821 1.00 65.44 163 ALA A O 1
ATOM 1295 N N . VAL A 1 164 ? 14.277 -1.797 -23.665 1.00 67.44 164 VAL A N 1
ATOM 1296 C CA . VAL A 1 164 ? 15.582 -2.079 -23.037 1.00 67.44 164 VAL A CA 1
ATOM 1297 C C . VAL A 1 164 ? 15.895 -1.063 -21.936 1.00 67.44 164 VAL A C 1
ATOM 1299 O O . VAL A 1 164 ? 16.307 -1.455 -20.847 1.00 67.44 164 VAL A O 1
ATOM 1302 N N . ALA A 1 165 ? 15.673 0.230 -22.192 1.00 65.06 165 ALA A N 1
ATOM 1303 C CA . ALA A 1 165 ? 15.892 1.283 -21.203 1.00 65.06 165 ALA A CA 1
ATOM 1304 C C . ALA A 1 165 ? 15.027 1.075 -19.951 1.00 65.06 165 ALA A C 1
ATOM 1306 O O . ALA A 1 165 ? 15.551 1.071 -18.839 1.00 65.06 165 ALA A O 1
ATOM 1307 N N . THR A 1 166 ? 13.725 0.854 -20.142 1.00 55.66 166 THR A N 1
ATOM 1308 C CA . THR A 1 166 ? 12.769 0.593 -19.062 1.00 55.66 166 THR A CA 1
ATOM 1309 C C . THR A 1 166 ? 13.130 -0.684 -18.304 1.00 55.66 166 THR A C 1
ATOM 1311 O O . THR A 1 166 ? 13.189 -0.655 -17.085 1.00 55.66 166 THR A O 1
ATOM 1314 N N . THR A 1 167 ? 13.491 -1.772 -18.991 1.00 63.69 167 THR A N 1
ATOM 1315 C CA . THR A 1 167 ? 13.871 -3.039 -18.334 1.00 63.69 167 THR A CA 1
ATOM 1316 C C . THR A 1 167 ? 15.118 -2.895 -17.460 1.00 63.69 167 THR A C 1
ATOM 1318 O O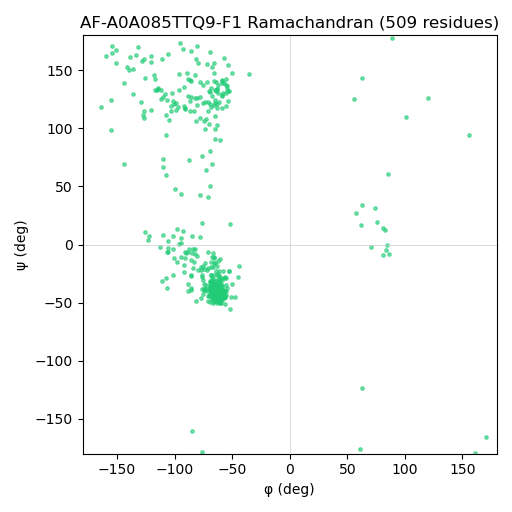 . THR A 1 167 ? 15.155 -3.424 -16.353 1.00 63.69 167 THR A O 1
ATOM 1321 N N . LEU A 1 168 ? 16.144 -2.171 -17.921 1.00 60.50 168 LEU A N 1
ATOM 1322 C CA . LEU A 1 168 ? 17.357 -1.940 -17.129 1.00 60.50 168 LEU A CA 1
ATOM 1323 C C . LEU A 1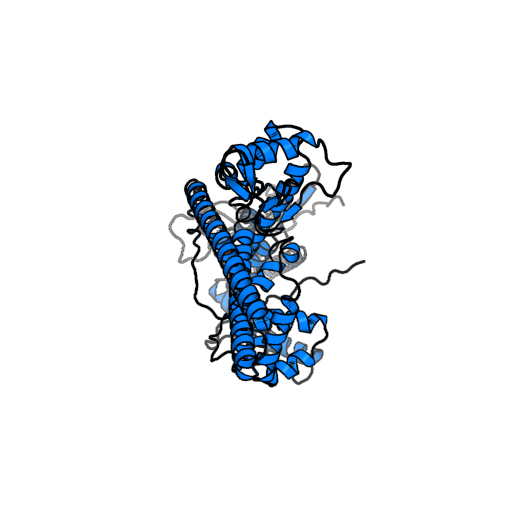 168 ? 17.057 -1.116 -15.873 1.00 60.50 168 LEU A C 1
ATOM 1325 O O . LEU A 1 168 ? 17.533 -1.445 -14.787 1.00 60.50 168 LEU A O 1
ATOM 1329 N N . LEU A 1 169 ? 16.239 -0.073 -16.011 1.00 55.66 169 LEU A N 1
ATOM 1330 C CA . LEU A 1 169 ? 15.766 0.715 -14.874 1.00 55.66 169 LEU A CA 1
ATOM 1331 C C . LEU A 1 169 ? 14.940 -0.150 -13.907 1.00 55.66 169 LEU A C 1
ATOM 1333 O O . LEU A 1 169 ? 15.116 -0.058 -12.693 1.00 55.66 169 LEU A O 1
ATOM 1337 N N . ASP A 1 170 ? 14.117 -1.055 -14.437 1.00 52.31 170 ASP A N 1
ATOM 1338 C CA . ASP A 1 170 ? 13.285 -1.974 -13.657 1.00 52.31 170 ASP A CA 1
ATOM 1339 C C . ASP A 1 170 ? 14.080 -3.017 -12.887 1.00 52.31 170 ASP A C 1
ATOM 1341 O O . ASP A 1 170 ? 13.710 -3.385 -11.775 1.00 52.31 170 ASP A O 1
ATOM 1345 N N . GLN A 1 171 ? 15.215 -3.433 -13.437 1.00 57.03 171 GLN A N 1
ATOM 1346 C CA . GLN A 1 171 ? 16.186 -4.297 -12.773 1.00 57.03 171 GLN A CA 1
ATOM 1347 C C . GLN A 1 171 ? 17.059 -3.542 -11.754 1.00 57.03 171 GLN A C 1
ATOM 1349 O O . GLN A 1 171 ? 17.994 -4.116 -11.198 1.00 57.03 171 GLN A O 1
ATOM 1354 N N . GLY A 1 172 ? 16.769 -2.262 -11.494 1.00 48.50 172 GLY A N 1
ATOM 1355 C CA . GLY A 1 172 ? 17.459 -1.447 -10.497 1.00 48.50 172 GLY A CA 1
ATOM 1356 C C . GLY A 1 172 ? 18.789 -0.861 -10.973 1.00 48.50 172 GLY A C 1
ATOM 1357 O O . GLY A 1 172 ? 19.571 -0.381 -10.150 1.00 48.50 172 GLY A O 1
ATOM 1358 N N . VAL A 1 173 ? 19.076 -0.876 -12.282 1.00 59.00 173 VAL A N 1
ATOM 1359 C CA . VAL A 1 173 ? 20.288 -0.244 -12.822 1.00 59.00 173 VAL A CA 1
ATOM 1360 C C . VAL A 1 173 ? 20.173 1.278 -12.653 1.00 59.00 173 VAL A C 1
ATOM 1362 O O . VAL A 1 173 ? 19.179 1.864 -13.090 1.00 59.00 173 VAL A O 1
ATOM 1365 N N . PRO A 1 174 ? 21.174 1.960 -12.056 1.00 61.94 174 PRO A N 1
ATOM 1366 C CA . PRO A 1 174 ? 21.088 3.394 -11.805 1.00 61.94 174 PRO A CA 1
ATOM 1367 C C . PRO A 1 174 ? 20.800 4.203 -13.083 1.00 61.94 174 PRO A C 1
ATOM 1369 O O . PRO A 1 174 ? 21.458 3.980 -14.105 1.00 61.94 174 PRO A O 1
ATOM 1372 N N . PRO A 1 175 ? 19.902 5.208 -13.043 1.00 56.06 175 PRO A N 1
ATOM 1373 C CA . PRO A 1 175 ? 19.556 6.017 -14.215 1.00 56.06 175 PRO A CA 1
ATOM 1374 C C . PRO A 1 175 ? 20.751 6.693 -14.901 1.00 56.06 175 PRO A C 1
ATOM 1376 O O . PRO A 1 175 ? 20.735 6.894 -16.113 1.00 56.06 175 PRO A O 1
ATOM 1379 N N . THR A 1 176 ? 21.810 7.007 -14.151 1.00 64.62 176 THR A N 1
ATOM 1380 C CA . THR A 1 176 ? 23.072 7.549 -14.678 1.00 64.62 176 THR A CA 1
ATOM 1381 C C . THR A 1 176 ? 23.843 6.528 -15.518 1.00 64.62 176 THR A C 1
ATOM 1383 O O . THR A 1 176 ? 24.401 6.880 -16.555 1.00 64.62 176 THR A O 1
ATOM 1386 N N . VAL A 1 177 ? 23.820 5.253 -15.125 1.00 68.56 177 VAL A N 1
ATOM 1387 C CA . VAL A 1 177 ? 24.421 4.143 -15.879 1.00 68.56 177 VAL A CA 1
ATOM 1388 C C . VAL A 1 177 ? 23.618 3.883 -17.154 1.00 68.56 177 VAL A C 1
ATOM 1390 O O . VAL A 1 177 ? 24.197 3.785 -18.234 1.00 68.56 177 VAL A O 1
ATOM 1393 N N . VAL A 1 178 ? 22.284 3.870 -17.060 1.00 68.19 178 VAL A N 1
ATOM 1394 C CA . VAL A 1 178 ? 21.397 3.720 -18.228 1.00 68.19 178 VAL A CA 1
ATOM 1395 C C . VAL A 1 178 ? 21.540 4.908 -19.191 1.00 68.19 178 VAL A C 1
ATOM 1397 O O . VAL A 1 178 ? 21.565 4.723 -20.406 1.00 68.19 178 VAL A O 1
ATOM 1400 N N . GLN A 1 179 ? 21.706 6.132 -18.677 1.00 66.06 179 GLN A N 1
ATOM 1401 C CA . GLN A 1 179 ? 21.985 7.319 -19.491 1.00 66.06 179 GLN A CA 1
ATOM 1402 C C . GLN A 1 179 ? 23.285 7.172 -20.287 1.00 66.06 179 GLN A C 1
ATOM 1404 O O . GLN A 1 179 ? 23.292 7.477 -21.482 1.00 66.06 179 GLN A O 1
ATOM 1409 N N . HIS A 1 180 ? 24.359 6.710 -19.636 1.00 67.50 180 HIS A N 1
ATOM 1410 C CA . HIS A 1 180 ? 25.661 6.497 -20.274 1.00 67.50 180 HIS A CA 1
ATOM 1411 C C . HIS A 1 180 ? 25.587 5.396 -21.336 1.00 67.50 180 HIS A C 1
ATOM 1413 O O . HIS A 1 180 ? 26.070 5.585 -22.448 1.00 67.50 180 HIS A O 1
ATOM 1419 N N . PHE A 1 181 ? 24.892 4.296 -21.035 1.00 70.62 181 PHE A N 1
ATOM 1420 C CA . PHE A 1 181 ? 24.661 3.190 -21.968 1.00 70.62 181 PHE A CA 1
ATOM 1421 C C . PHE A 1 181 ? 23.879 3.619 -23.220 1.00 70.62 181 PHE A C 1
ATOM 1423 O O . PHE A 1 181 ? 24.249 3.279 -24.340 1.00 70.62 181 PHE A O 1
ATOM 1430 N N . LEU A 1 182 ? 22.816 4.409 -23.050 1.00 69.00 182 LEU A N 1
ATOM 1431 C CA . LEU A 1 182 ? 21.989 4.890 -24.162 1.00 69.00 182 LEU A CA 1
ATOM 1432 C C . LEU A 1 182 ? 22.581 6.126 -24.863 1.00 69.00 182 LEU A C 1
ATOM 1434 O O . LEU A 1 182 ? 22.055 6.571 -25.889 1.00 69.00 182 LEU A O 1
ATOM 1438 N N . GLY A 1 183 ? 23.645 6.716 -24.314 1.00 59.94 183 GLY A N 1
ATOM 1439 C CA . GLY A 1 183 ? 24.274 7.928 -24.832 1.00 59.94 183 GLY A CA 1
ATOM 1440 C C . GLY A 1 183 ? 23.347 9.146 -24.819 1.00 59.94 183 GLY A C 1
ATOM 1441 O O . GLY A 1 183 ? 23.386 9.970 -25.738 1.00 59.94 183 GLY A O 1
ATOM 1442 N N . HIS A 1 184 ? 22.459 9.273 -23.829 1.00 64.38 184 HIS A N 1
ATOM 1443 C CA . HIS A 1 184 ? 21.568 10.432 -23.716 1.00 64.38 184 HIS A CA 1
ATOM 1444 C C . HIS A 1 184 ? 22.312 11.670 -23.202 1.00 64.38 184 HIS A C 1
ATOM 1446 O O . HIS A 1 184 ? 23.107 11.601 -22.268 1.00 64.38 184 HIS A O 1
ATOM 1452 N N . ALA A 1 185 ? 22.025 12.828 -23.808 1.00 52.38 185 ALA A N 1
ATOM 1453 C CA . ALA A 1 185 ? 22.691 14.087 -23.460 1.00 52.38 185 ALA A CA 1
ATOM 1454 C C . ALA A 1 185 ? 22.259 14.632 -22.088 1.00 52.38 185 ALA A C 1
ATOM 1456 O O . ALA A 1 185 ? 22.981 15.413 -21.480 1.00 52.38 185 ALA A O 1
ATOM 1457 N N . SER A 1 186 ? 21.090 14.220 -21.592 1.00 47.88 186 SER A N 1
ATOM 1458 C CA . SER A 1 186 ? 20.590 14.597 -20.275 1.00 47.88 186 SER A CA 1
ATOM 1459 C C . SER A 1 186 ? 19.928 13.412 -19.579 1.00 47.88 186 SER A C 1
ATOM 1461 O O . SER A 1 186 ? 19.329 12.546 -20.221 1.00 47.88 186 SER A O 1
ATOM 1463 N N . LEU A 1 187 ? 19.993 13.411 -18.246 1.00 41.34 187 LEU A N 1
ATOM 1464 C CA . LEU A 1 187 ? 19.323 12.422 -17.403 1.00 41.34 187 LEU A CA 1
ATOM 1465 C C . LEU A 1 187 ? 17.797 12.454 -17.587 1.00 41.34 187 LEU A C 1
ATOM 1467 O O . LEU A 1 187 ? 17.149 11.416 -17.530 1.00 41.34 187 LEU A O 1
ATOM 1471 N N . VAL A 1 188 ? 17.233 13.630 -17.885 1.00 44.28 188 VAL A N 1
ATOM 1472 C CA . VAL A 1 188 ? 15.797 13.826 -18.145 1.00 44.28 188 VAL A CA 1
ATOM 1473 C C . VAL A 1 188 ? 15.324 13.005 -19.348 1.00 44.28 188 VAL A C 1
ATOM 1475 O O . VAL A 1 188 ? 14.244 12.429 -19.290 1.00 44.28 188 VAL A O 1
ATOM 1478 N N . MET A 1 189 ? 16.135 12.871 -20.406 1.00 48.19 189 MET A N 1
ATOM 1479 C CA . MET A 1 189 ? 15.797 11.991 -21.533 1.00 48.19 189 MET A CA 1
ATOM 1480 C C . MET A 1 189 ? 15.730 10.523 -21.106 1.00 48.19 189 MET A C 1
ATOM 1482 O O . MET A 1 189 ? 14.873 9.801 -21.589 1.00 48.19 189 MET A O 1
ATOM 1486 N N . THR A 1 190 ? 16.603 10.083 -20.196 1.00 46.69 190 THR A N 1
ATOM 1487 C CA . THR A 1 190 ? 16.585 8.715 -19.654 1.00 46.69 190 THR A CA 1
ATOM 1488 C C . THR A 1 190 ? 15.407 8.491 -18.707 1.00 46.69 190 THR A C 1
ATOM 1490 O O . THR A 1 190 ? 14.760 7.452 -18.774 1.00 46.69 190 THR A O 1
ATOM 1493 N N . LEU A 1 191 ? 15.084 9.479 -17.868 1.00 42.72 191 LEU A N 1
ATOM 1494 C CA . LEU A 1 191 ? 13.938 9.435 -16.958 1.00 42.72 191 LEU A CA 1
ATOM 1495 C C . LEU A 1 191 ? 12.591 9.558 -17.684 1.00 42.72 191 LEU A C 1
ATOM 1497 O O . LEU A 1 191 ? 11.582 9.123 -17.143 1.00 42.72 191 LEU A O 1
ATOM 1501 N N . HIS A 1 192 ? 12.551 10.084 -18.913 1.00 45.06 192 HIS A N 1
ATOM 1502 C CA . HIS A 1 192 ? 11.331 10.106 -19.730 1.00 45.06 192 HIS A CA 1
ATOM 1503 C C . HIS A 1 192 ? 10.822 8.693 -20.073 1.00 45.06 192 HIS A C 1
ATOM 1505 O O . HIS A 1 192 ? 9.624 8.505 -20.258 1.00 45.06 192 HIS A O 1
ATOM 1511 N N . TYR A 1 193 ? 11.707 7.689 -20.083 1.00 44.44 193 TYR A N 1
ATOM 1512 C CA . TYR A 1 193 ? 11.341 6.269 -20.225 1.00 44.44 193 TYR A CA 1
ATOM 1513 C C . TYR A 1 193 ? 10.897 5.627 -18.905 1.00 44.44 193 TYR A C 1
ATOM 1515 O O . TYR A 1 193 ? 10.477 4.471 -18.880 1.00 44.44 193 TYR A O 1
ATOM 1523 N N . HIS A 1 194 ? 10.982 6.388 -17.814 1.00 41.91 194 HIS A N 1
ATOM 1524 C CA . HIS A 1 194 ? 10.573 6.019 -16.470 1.00 41.91 194 HIS A CA 1
ATOM 1525 C C . HIS A 1 194 ? 9.192 6.600 -16.147 1.00 41.91 194 HIS A C 1
ATOM 1527 O O . HIS A 1 194 ? 8.974 7.192 -15.089 1.00 41.91 194 HIS A O 1
ATOM 1533 N N . ALA A 1 195 ? 8.235 6.433 -17.062 1.00 36.78 195 ALA A N 1
ATOM 1534 C CA . ALA A 1 195 ? 6.829 6.602 -16.728 1.00 36.78 195 ALA A CA 1
ATOM 1535 C C . ALA A 1 195 ? 6.439 5.442 -15.802 1.00 36.78 195 ALA A C 1
ATOM 1537 O O . ALA A 1 195 ? 5.927 4.417 -16.244 1.00 36.78 195 ALA A O 1
ATOM 1538 N N . TYR A 1 196 ? 6.776 5.558 -14.516 1.00 40.53 196 TYR A N 1
ATOM 1539 C CA . TYR A 1 196 ? 6.288 4.620 -13.523 1.00 40.53 196 TYR A CA 1
ATOM 1540 C C . TYR A 1 196 ? 4.764 4.606 -13.609 1.00 40.53 196 TYR A C 1
ATOM 1542 O O . TYR A 1 196 ? 4.130 5.665 -13.588 1.00 40.53 196 TYR A O 1
ATOM 1550 N N . SER A 1 197 ? 4.176 3.415 -13.679 1.00 37.28 197 SER A N 1
ATOM 1551 C CA . SER A 1 197 ? 2.744 3.309 -13.454 1.00 37.28 197 SER A CA 1
ATOM 1552 C C . SER A 1 197 ? 2.451 3.846 -12.038 1.00 37.28 197 SER A C 1
ATOM 1554 O O . SER A 1 197 ? 3.254 3.604 -11.121 1.00 37.28 197 SER A O 1
ATOM 1556 N N . PRO A 1 198 ? 1.367 4.613 -11.824 1.00 35.53 198 PRO A N 1
ATOM 1557 C CA . PRO A 1 198 ? 1.006 5.120 -10.500 1.00 35.53 198 PRO A CA 1
ATOM 1558 C C . PRO A 1 198 ? 0.990 4.022 -9.426 1.00 35.53 198 PRO A C 1
ATOM 1560 O O . PRO A 1 198 ? 1.399 4.256 -8.290 1.00 35.53 198 PRO A O 1
ATOM 1563 N N . GLU A 1 199 ? 0.607 2.804 -9.811 1.00 39.66 199 GLU A N 1
ATOM 1564 C CA . GLU A 1 199 ? 0.576 1.611 -8.964 1.00 39.66 199 GLU A CA 1
ATOM 1565 C C . GLU A 1 199 ? 1.977 1.219 -8.485 1.00 39.66 199 GLU A C 1
ATOM 1567 O O . GLU A 1 199 ? 2.158 0.885 -7.315 1.00 39.66 199 GLU A O 1
ATOM 1572 N N . ARG A 1 200 ? 2.992 1.308 -9.351 1.00 45.50 200 ARG A N 1
ATOM 1573 C CA . ARG A 1 200 ? 4.374 0.979 -8.994 1.00 45.50 200 ARG A CA 1
ATOM 1574 C C . ARG A 1 200 ? 5.041 2.061 -8.157 1.00 45.50 200 ARG A C 1
ATOM 1576 O O . ARG A 1 200 ? 5.745 1.728 -7.210 1.00 45.50 200 ARG A O 1
ATOM 1583 N N . VAL A 1 201 ? 4.788 3.341 -8.447 1.00 43.38 201 VAL A N 1
ATOM 1584 C CA . VAL A 1 201 ? 5.226 4.439 -7.561 1.00 43.38 201 VAL A CA 1
ATOM 1585 C C . VAL A 1 201 ? 4.643 4.232 -6.167 1.00 43.38 201 VAL A C 1
ATOM 1587 O O . VAL A 1 201 ? 5.359 4.319 -5.172 1.00 43.38 201 VAL A O 1
ATOM 1590 N N . HIS A 1 202 ? 3.349 3.919 -6.096 1.00 45.62 202 HIS A N 1
ATOM 1591 C CA . HIS A 1 202 ? 2.666 3.643 -4.843 1.00 45.62 202 HIS A CA 1
ATOM 1592 C C . HIS A 1 202 ? 3.271 2.429 -4.120 1.00 45.62 202 HIS A C 1
ATOM 1594 O O . HIS A 1 202 ? 3.557 2.518 -2.926 1.00 45.62 202 HIS A O 1
ATOM 1600 N N . ALA A 1 203 ? 3.533 1.331 -4.835 1.00 49.75 203 ALA A N 1
ATOM 1601 C CA . ALA A 1 203 ? 4.147 0.127 -4.279 1.00 49.75 203 ALA A CA 1
ATOM 1602 C C . ALA A 1 203 ? 5.560 0.381 -3.728 1.00 49.75 203 ALA A C 1
ATOM 1604 O O . ALA A 1 203 ? 5.833 0.015 -2.589 1.00 49.75 203 ALA A O 1
ATOM 1605 N N . GLU A 1 204 ? 6.430 1.064 -4.476 1.00 52.72 204 GLU A N 1
ATOM 1606 C CA . GLU A 1 204 ? 7.807 1.366 -4.054 1.00 52.72 204 GLU A CA 1
ATOM 1607 C C . GLU A 1 204 ? 7.856 2.359 -2.888 1.00 52.72 204 GLU A C 1
ATOM 1609 O O . GLU A 1 204 ? 8.605 2.172 -1.927 1.00 52.72 204 GLU A O 1
ATOM 1614 N N . ILE A 1 205 ? 7.011 3.398 -2.909 1.00 52.16 205 ILE A N 1
ATOM 1615 C CA . ILE A 1 205 ? 6.886 4.325 -1.778 1.00 52.16 205 ILE A CA 1
ATOM 1616 C C . ILE A 1 205 ? 6.401 3.575 -0.535 1.00 52.16 205 ILE A C 1
ATOM 1618 O O . ILE A 1 205 ? 6.940 3.789 0.554 1.00 52.16 205 ILE A O 1
ATOM 1622 N N . ASN A 1 206 ? 5.421 2.679 -0.676 1.00 52.66 206 ASN A N 1
ATOM 1623 C CA . ASN A 1 206 ? 4.928 1.864 0.431 1.00 52.66 206 ASN A CA 1
ATOM 1624 C C . ASN A 1 206 ? 5.994 0.886 0.939 1.00 52.66 206 ASN A C 1
ATOM 1626 O O . ASN A 1 206 ? 6.190 0.804 2.148 1.00 52.66 206 ASN A O 1
ATOM 1630 N N . ALA A 1 207 ? 6.743 0.226 0.054 1.00 54.91 207 ALA A N 1
ATOM 1631 C CA . ALA A 1 207 ? 7.842 -0.664 0.422 1.00 54.91 207 ALA A CA 1
ATOM 1632 C C . ALA A 1 207 ? 8.965 0.091 1.155 1.00 54.91 207 ALA A C 1
ATOM 1634 O O . ALA A 1 207 ? 9.459 -0.363 2.188 1.00 54.91 207 ALA A O 1
ATOM 1635 N N . ALA A 1 208 ? 9.324 1.291 0.693 1.00 54.78 208 ALA A N 1
ATOM 1636 C CA . ALA A 1 208 ? 10.311 2.145 1.349 1.00 54.78 208 ALA A CA 1
ATOM 1637 C C . ALA A 1 208 ? 9.821 2.705 2.700 1.00 54.78 208 ALA A C 1
ATOM 1639 O O . ALA A 1 208 ? 10.626 2.911 3.615 1.00 54.78 208 ALA A O 1
ATOM 1640 N N . ARG A 1 209 ? 8.517 2.984 2.844 1.00 57.53 209 ARG A N 1
ATOM 1641 C CA . ARG A 1 209 ? 7.888 3.348 4.129 1.00 57.53 209 ARG A CA 1
ATOM 1642 C C . ARG A 1 209 ? 7.920 2.171 5.098 1.00 57.53 209 ARG A C 1
ATOM 1644 O O . ARG A 1 209 ? 8.291 2.336 6.256 1.00 57.53 209 ARG A O 1
ATOM 1651 N N . GLU A 1 210 ? 7.617 0.983 4.599 1.00 61.12 210 GLU A N 1
ATOM 1652 C CA . GLU A 1 210 ? 7.597 -0.243 5.382 1.00 61.12 210 GLU A CA 1
ATOM 1653 C C . GLU A 1 210 ? 8.999 -0.640 5.864 1.00 61.12 210 GLU A C 1
ATOM 1655 O O . GLU A 1 210 ? 9.214 -0.861 7.056 1.00 61.12 210 GLU A O 1
ATOM 1660 N N . ALA A 1 211 ? 9.999 -0.605 4.981 1.00 60.81 211 ALA A N 1
ATOM 1661 C CA . ALA A 1 211 ? 11.394 -0.835 5.346 1.00 60.81 211 ALA A CA 1
ATOM 1662 C C . ALA A 1 211 ? 11.878 0.150 6.424 1.00 60.81 211 ALA A C 1
ATOM 1664 O O . ALA A 1 211 ? 12.584 -0.244 7.357 1.00 60.81 211 ALA A O 1
ATOM 1665 N N . ARG A 1 212 ? 11.461 1.423 6.338 1.00 60.62 212 ARG A N 1
ATOM 1666 C CA . ARG A 1 212 ? 11.725 2.424 7.380 1.00 60.62 212 ARG A CA 1
ATOM 1667 C C . ARG A 1 212 ? 11.076 2.046 8.706 1.00 60.62 212 ARG A C 1
ATOM 1669 O O . ARG A 1 212 ? 11.774 2.074 9.714 1.00 60.62 212 ARG A O 1
ATOM 1676 N N . ARG A 1 213 ? 9.803 1.641 8.711 1.00 62.03 213 ARG A N 1
ATOM 1677 C CA . ARG A 1 213 ? 9.065 1.218 9.913 1.00 62.03 213 ARG A CA 1
ATOM 1678 C C . ARG A 1 213 ? 9.717 0.015 10.602 1.00 62.03 213 ARG A C 1
ATOM 1680 O O . ARG A 1 213 ? 9.958 0.070 11.805 1.00 62.03 213 ARG A O 1
ATOM 1687 N N . VAL A 1 214 ? 10.066 -1.036 9.854 1.00 63.56 214 VAL A N 1
ATOM 1688 C CA . VAL A 1 214 ? 10.742 -2.233 10.396 1.00 63.56 214 VAL A CA 1
ATOM 1689 C C . VAL A 1 214 ? 12.123 -1.889 10.946 1.00 63.56 214 VAL A C 1
ATOM 1691 O O . VAL A 1 214 ? 12.469 -2.313 12.049 1.00 63.56 214 VAL A O 1
ATOM 1694 N N . LYS A 1 215 ? 12.912 -1.102 10.205 1.00 63.56 215 LYS A N 1
ATOM 1695 C CA . LYS A 1 215 ? 14.240 -0.663 10.653 1.00 63.56 215 LYS A CA 1
ATOM 1696 C C . LYS A 1 215 ? 14.149 0.157 11.936 1.00 63.56 215 LYS A C 1
ATOM 1698 O O . LYS A 1 215 ? 14.955 -0.033 12.835 1.00 63.56 215 LYS A O 1
ATOM 1703 N N . ALA A 1 216 ? 13.152 1.023 12.035 1.00 59.94 216 ALA A N 1
ATOM 1704 C CA . ALA A 1 216 ? 12.898 1.817 13.221 1.00 59.94 216 ALA A CA 1
ATOM 1705 C C . ALA A 1 216 ? 12.431 1.000 14.421 1.00 59.94 216 ALA A C 1
ATOM 1707 O O . ALA A 1 216 ? 12.903 1.234 15.523 1.00 59.94 216 ALA A O 1
ATOM 1708 N N . ALA A 1 217 ? 11.536 0.034 14.219 1.00 60.00 217 ALA A N 1
ATOM 1709 C CA . ALA A 1 217 ? 11.114 -0.874 15.277 1.00 60.00 217 ALA A CA 1
ATOM 1710 C C . ALA A 1 217 ? 12.299 -1.678 15.840 1.00 60.00 217 ALA A C 1
ATOM 1712 O O . ALA A 1 217 ? 12.403 -1.842 17.053 1.00 60.00 217 ALA A O 1
ATOM 1713 N N . ARG A 1 218 ? 13.216 -2.126 14.970 1.00 62.88 218 ARG A N 1
ATOM 1714 C CA . ARG A 1 218 ? 14.476 -2.764 15.384 1.00 62.88 218 ARG A CA 1
ATOM 1715 C C . ARG A 1 218 ? 15.396 -1.793 16.113 1.00 62.88 218 ARG A C 1
ATOM 1717 O O . ARG A 1 218 ? 15.814 -2.097 17.217 1.00 62.88 218 ARG A O 1
ATOM 1724 N N . ALA A 1 219 ? 15.622 -0.603 15.559 1.00 59.88 219 ALA A N 1
ATOM 1725 C CA . ALA A 1 219 ? 16.459 0.417 16.187 1.00 59.88 219 ALA A CA 1
ATOM 1726 C C . ALA A 1 219 ? 15.931 0.830 17.572 1.00 59.88 219 ALA A C 1
ATOM 1728 O O . ALA A 1 219 ? 16.709 0.993 18.499 1.00 59.88 219 ALA A O 1
ATOM 1729 N N . LEU A 1 220 ? 14.608 0.925 17.752 1.00 61.84 220 LEU A N 1
ATOM 1730 C CA . LEU A 1 220 ? 13.992 1.194 19.055 1.00 61.84 220 LEU A CA 1
ATOM 1731 C C . LEU A 1 220 ? 14.233 0.052 20.059 1.00 61.84 220 LEU A C 1
ATOM 1733 O O . LEU A 1 220 ? 14.317 0.298 21.257 1.00 61.84 220 LEU A O 1
ATOM 1737 N N . SER A 1 221 ? 14.326 -1.189 19.572 1.00 58.41 221 SER A N 1
ATOM 1738 C CA . SER A 1 221 ? 14.638 -2.373 20.380 1.00 58.41 221 SER A CA 1
ATOM 1739 C C . SER A 1 221 ? 16.133 -2.531 20.678 1.00 58.41 221 SER A C 1
ATOM 1741 O O . SER A 1 221 ? 16.492 -3.263 21.599 1.00 58.41 221 SER A O 1
ATOM 1743 N N . GLU A 1 222 ? 16.993 -1.916 19.873 1.00 61.72 222 GLU A N 1
ATOM 1744 C CA . GLU A 1 222 ? 18.453 -2.043 19.937 1.00 61.72 222 GLU A CA 1
ATOM 1745 C C . GLU A 1 222 ? 19.125 -0.796 20.533 1.00 61.72 222 GLU A C 1
ATOM 1747 O O . GLU A 1 222 ? 20.325 -0.831 20.772 1.00 61.72 222 GLU A O 1
ATOM 1752 N N . ALA A 1 223 ? 18.370 0.278 20.796 1.00 61.00 223 ALA A N 1
ATOM 1753 C CA . ALA A 1 223 ? 18.896 1.534 21.324 1.00 61.00 223 ALA A CA 1
ATOM 1754 C C . ALA A 1 223 ? 19.604 1.335 22.674 1.00 61.00 223 ALA A C 1
ATOM 1756 O O . ALA A 1 223 ? 19.031 0.784 23.620 1.00 61.00 223 ALA A O 1
ATOM 1757 N N . GLU A 1 224 ? 20.838 1.831 22.773 1.00 61.38 224 GLU A N 1
ATOM 1758 C CA . GLU A 1 224 ? 21.689 1.654 23.957 1.00 61.38 224 GLU A CA 1
ATOM 1759 C C . GLU A 1 224 ? 21.712 2.895 24.869 1.00 61.38 224 GLU A C 1
ATOM 1761 O O . GLU A 1 224 ? 22.180 2.811 26.009 1.00 61.38 224 GLU A O 1
ATOM 1766 N N . SER A 1 225 ? 21.183 4.039 24.410 1.00 62.38 225 SER A N 1
ATOM 1767 C CA . SER A 1 225 ? 21.106 5.287 25.186 1.00 62.38 225 SER A CA 1
ATOM 1768 C C . SER A 1 225 ? 19.787 6.056 25.023 1.00 62.38 225 SER A C 1
ATOM 1770 O O . SER A 1 225 ? 19.036 5.862 24.063 1.00 62.38 225 SER A O 1
ATOM 1772 N N . GLU A 1 226 ? 19.501 6.966 25.965 1.00 64.62 226 GLU A N 1
ATOM 1773 C CA . GLU A 1 226 ? 18.320 7.841 25.901 1.00 64.62 226 GLU A CA 1
ATOM 1774 C C . GLU A 1 226 ? 18.409 8.834 24.730 1.00 64.62 226 GLU A C 1
ATOM 1776 O O . GLU A 1 226 ? 17.398 9.127 24.096 1.00 64.62 226 GLU A O 1
ATOM 1781 N N . GLU A 1 227 ? 19.611 9.305 24.385 1.00 66.81 227 GLU A N 1
ATOM 1782 C CA . GLU A 1 227 ? 19.828 10.215 23.255 1.00 66.81 227 GLU A CA 1
ATOM 1783 C C . GLU A 1 227 ? 19.604 9.528 21.899 1.00 66.81 227 GLU A C 1
ATOM 1785 O O . GLU A 1 227 ? 19.055 10.133 20.974 1.00 66.81 227 GLU A O 1
ATOM 1790 N N . GLU A 1 228 ? 20.007 8.260 21.773 1.00 64.31 228 GLU A N 1
ATOM 1791 C CA . GLU A 1 228 ? 19.755 7.451 20.579 1.00 64.31 228 GLU A CA 1
ATOM 1792 C C . GLU A 1 228 ? 18.254 7.181 20.421 1.00 64.31 228 GLU A C 1
ATOM 1794 O O . GLU A 1 228 ? 17.693 7.376 19.338 1.00 64.31 228 GLU A O 1
ATOM 1799 N N . LEU A 1 229 ? 17.581 6.842 21.524 1.00 65.56 229 LEU A N 1
ATOM 1800 C CA . LEU A 1 229 ? 16.134 6.671 21.568 1.00 65.56 229 LEU A CA 1
ATOM 1801 C C . LEU A 1 229 ? 15.398 7.960 21.163 1.00 65.56 229 LEU A C 1
ATOM 1803 O O . LEU A 1 229 ? 14.469 7.910 20.356 1.00 65.56 229 LEU A O 1
ATOM 1807 N N . ASP A 1 230 ? 15.829 9.119 21.664 1.00 66.19 230 ASP A N 1
ATOM 1808 C CA . ASP A 1 230 ? 15.237 10.417 21.333 1.00 66.19 230 ASP A CA 1
ATOM 1809 C C . ASP A 1 230 ? 15.427 10.794 19.861 1.00 66.19 230 ASP A C 1
ATOM 1811 O O . ASP A 1 230 ? 14.488 11.288 19.231 1.00 66.19 230 ASP A O 1
ATOM 1815 N N . SER A 1 231 ? 16.594 10.502 19.286 1.00 67.75 231 SER A N 1
ATOM 1816 C CA . SER A 1 231 ? 16.863 10.687 17.857 1.00 67.75 231 SER A CA 1
ATOM 1817 C C . SER A 1 231 ? 15.959 9.805 16.984 1.00 67.75 231 SER A C 1
ATOM 1819 O O . SER A 1 231 ? 15.340 10.288 16.030 1.00 67.75 231 SER A O 1
ATOM 1821 N N . ILE A 1 232 ? 15.805 8.525 17.346 1.00 64.94 232 ILE A N 1
ATOM 1822 C CA . ILE A 1 232 ? 14.948 7.564 16.634 1.00 64.94 232 ILE A CA 1
ATOM 1823 C C . ILE A 1 232 ? 13.472 7.977 16.725 1.00 64.94 232 ILE A C 1
ATOM 1825 O O . ILE A 1 232 ? 12.776 8.011 15.709 1.00 64.94 232 ILE A O 1
ATOM 1829 N N . ILE A 1 233 ? 12.993 8.341 17.920 1.00 65.19 233 ILE A N 1
ATOM 1830 C CA . ILE A 1 233 ? 11.624 8.828 18.153 1.00 65.19 233 ILE A CA 1
ATOM 1831 C C . ILE A 1 233 ? 11.378 10.110 17.348 1.00 65.19 233 ILE A C 1
ATOM 1833 O O . ILE A 1 233 ? 10.359 10.229 16.666 1.00 65.19 233 ILE A O 1
ATOM 1837 N N . HIS A 1 234 ? 12.308 11.064 17.368 1.00 66.75 234 HIS A N 1
ATOM 1838 C CA . HIS A 1 234 ? 12.166 12.301 16.606 1.00 66.75 234 HIS A CA 1
ATOM 1839 C C . HIS A 1 234 ? 12.086 12.034 15.094 1.00 66.75 234 HIS A C 1
ATOM 1841 O O . HIS A 1 234 ? 11.193 12.558 14.430 1.00 66.75 234 HIS A O 1
ATOM 1847 N N . GLY A 1 235 ? 12.965 11.179 14.558 1.00 62.25 235 GLY A N 1
ATOM 1848 C CA . GLY A 1 235 ? 12.990 10.825 13.135 1.00 62.25 235 GLY A CA 1
ATOM 1849 C C . GLY A 1 235 ? 11.790 9.997 12.657 1.00 62.25 235 GLY A C 1
ATOM 1850 O O . GLY A 1 235 ? 11.434 10.062 11.484 1.00 62.25 235 GLY A O 1
ATOM 1851 N N . LEU A 1 236 ? 11.146 9.230 13.541 1.00 61.41 236 LEU A N 1
ATOM 1852 C CA . LEU A 1 236 ? 9.972 8.416 13.201 1.00 61.41 236 LEU A CA 1
ATOM 1853 C C . LEU A 1 236 ? 8.653 9.164 13.278 1.00 61.41 236 LEU A C 1
ATOM 1855 O O . LEU A 1 236 ? 7.733 8.911 12.495 1.00 61.41 236 LEU A O 1
ATOM 1859 N N . PHE A 1 237 ? 8.541 10.020 14.287 1.00 62.53 237 PHE A N 1
ATOM 1860 C CA . PHE A 1 237 ? 7.274 10.618 14.664 1.00 62.53 237 PHE A CA 1
ATOM 1861 C C . PHE A 1 237 ? 7.183 12.088 14.259 1.00 62.53 237 PHE A C 1
ATOM 1863 O O . PHE A 1 237 ? 6.115 12.663 14.419 1.00 62.53 237 PHE A O 1
ATOM 1870 N N . GLY A 1 238 ? 8.253 12.710 13.743 1.00 57.12 238 GLY A N 1
ATOM 1871 C CA . GLY A 1 238 ? 8.234 14.105 13.277 1.00 57.12 238 GLY A CA 1
ATOM 1872 C C . GLY A 1 238 ? 7.807 15.101 14.364 1.00 57.12 238 GLY A C 1
ATOM 1873 O O . GLY A 1 238 ? 7.187 16.117 14.073 1.00 57.12 238 GLY A O 1
ATOM 1874 N N . GLY A 1 239 ? 8.041 14.767 15.640 1.00 49.94 239 GLY A N 1
ATOM 1875 C CA . GLY A 1 239 ? 7.549 15.529 16.796 1.00 49.94 239 GLY A CA 1
ATOM 1876 C C . GLY A 1 239 ? 6.105 15.221 17.241 1.00 49.94 239 GLY A C 1
ATOM 1877 O O . GLY A 1 239 ? 5.682 15.699 18.292 1.00 49.94 239 GLY A O 1
ATOM 1878 N N . LEU A 1 240 ? 5.360 14.373 16.522 1.00 44.97 240 LEU A N 1
ATOM 1879 C CA . LEU A 1 240 ? 3.956 14.008 16.800 1.00 44.97 240 LEU A CA 1
ATOM 1880 C C . LEU A 1 240 ? 3.796 13.072 18.012 1.00 44.97 240 LEU A C 1
ATOM 1882 O O . LEU A 1 240 ? 2.727 13.001 18.619 1.00 44.97 240 LEU A O 1
ATOM 1886 N N . ALA A 1 241 ? 4.896 12.455 18.457 1.00 45.19 241 ALA A N 1
ATOM 1887 C CA . ALA A 1 241 ? 4.971 11.740 19.730 1.00 45.19 241 ALA A CA 1
ATOM 1888 C C . ALA A 1 241 ? 4.493 12.604 20.920 1.00 45.19 241 ALA A C 1
ATOM 1890 O O . ALA A 1 241 ? 4.071 12.070 21.941 1.00 45.19 241 ALA A O 1
ATOM 1891 N N . ALA A 1 242 ? 4.526 13.936 20.786 1.00 37.75 242 ALA A N 1
ATOM 1892 C CA . ALA A 1 242 ? 4.066 14.878 21.798 1.00 37.75 242 ALA A CA 1
ATOM 1893 C C . ALA A 1 242 ? 2.538 15.107 21.842 1.00 37.75 242 ALA A C 1
ATOM 1895 O O . ALA A 1 242 ? 2.083 15.774 22.773 1.00 37.75 242 ALA A O 1
ATOM 1896 N N . GLN A 1 243 ? 1.745 14.624 20.870 1.00 41.66 243 GLN A N 1
ATOM 1897 C CA . GLN A 1 243 ? 0.318 14.986 20.765 1.00 41.66 243 GLN A CA 1
ATOM 1898 C C . GLN A 1 243 ? -0.686 13.862 21.060 1.00 41.66 243 GLN A C 1
ATOM 1900 O O . GLN A 1 243 ? -1.743 14.154 21.628 1.00 41.66 243 GLN A O 1
ATOM 1905 N N . VAL A 1 244 ? -0.382 12.586 20.786 1.00 42.28 244 VAL A N 1
ATOM 1906 C CA . VAL A 1 244 ? -1.290 11.470 21.141 1.00 42.28 244 VAL A CA 1
ATOM 1907 C C . VAL A 1 244 ? -0.995 10.996 22.565 1.00 42.28 244 VAL A C 1
ATOM 1909 O O . VAL A 1 244 ? -0.386 9.963 22.818 1.00 42.28 244 VAL A O 1
ATOM 1912 N N . GLY A 1 245 ? -1.406 11.829 23.516 1.00 44.34 245 GLY A N 1
ATOM 1913 C CA . GLY A 1 245 ? -1.099 11.696 24.932 1.00 44.34 245 GLY A CA 1
ATOM 1914 C C . GLY A 1 245 ? -0.352 12.936 25.396 1.00 44.34 245 GLY A C 1
ATOM 1915 O O . GLY A 1 245 ? 0.660 13.312 24.818 1.00 44.34 245 GLY A O 1
ATOM 1916 N N . SER A 1 246 ? -0.862 13.586 26.445 1.00 45.53 246 SER A N 1
ATOM 1917 C CA . SER A 1 246 ? -0.148 14.620 27.211 1.00 45.53 246 SER A CA 1
ATOM 1918 C C . SER A 1 246 ? 1.348 14.301 27.305 1.00 45.53 246 SER A C 1
ATOM 1920 O O . SER A 1 246 ? 1.661 13.125 27.451 1.00 45.53 246 SER A O 1
ATOM 1922 N N . GLY A 1 247 ? 2.255 15.284 27.335 1.00 55.81 247 GLY A N 1
ATOM 1923 C CA . GLY A 1 247 ? 3.705 15.031 27.464 1.00 55.81 247 GLY A CA 1
ATOM 1924 C C . GLY A 1 247 ? 4.097 13.992 28.539 1.00 55.81 247 GLY A C 1
ATOM 1925 O O . GLY A 1 247 ? 5.056 13.253 28.353 1.00 55.81 247 GLY A O 1
ATOM 1926 N N . GLU A 1 248 ? 3.286 13.833 29.598 1.00 56.62 248 GLU A N 1
ATOM 1927 C CA . GLU A 1 248 ? 3.372 12.762 30.612 1.00 56.62 248 GLU A CA 1
ATOM 1928 C C . GLU A 1 248 ? 3.255 11.311 30.070 1.00 56.62 248 GLU A C 1
ATOM 1930 O O . GLU A 1 248 ? 3.777 10.377 30.672 1.00 56.62 248 GLU A O 1
ATOM 1935 N N . GLY A 1 249 ? 2.516 11.069 28.986 1.00 57.62 249 GLY A N 1
ATOM 1936 C CA . GLY A 1 249 ? 2.315 9.762 28.346 1.00 57.62 249 GLY A CA 1
ATOM 1937 C C . GLY A 1 249 ? 3.518 9.335 27.516 1.00 57.62 249 GLY A C 1
ATOM 1938 O O . GLY A 1 249 ? 4.011 8.225 27.701 1.00 57.62 249 GLY A O 1
ATOM 1939 N N . LEU A 1 250 ? 4.050 10.252 26.702 1.00 62.62 250 LEU A N 1
ATOM 1940 C CA . LEU A 1 250 ? 5.292 10.041 25.964 1.00 62.62 250 LEU A CA 1
ATOM 1941 C C . LEU A 1 250 ? 6.479 9.845 26.910 1.00 62.62 250 LEU A C 1
ATOM 1943 O O . LEU A 1 250 ? 7.255 8.916 26.718 1.00 62.62 250 LEU A O 1
ATOM 1947 N N . GLN A 1 251 ? 6.607 10.690 27.939 1.00 64.12 251 GLN A N 1
ATOM 1948 C CA . GLN A 1 251 ? 7.664 10.559 28.945 1.00 64.12 251 GLN A CA 1
ATOM 1949 C C . GLN A 1 251 ? 7.621 9.172 29.598 1.00 64.12 251 GLN A C 1
ATOM 1951 O O . GLN A 1 251 ? 8.642 8.503 29.702 1.00 64.12 251 GLN A O 1
ATOM 1956 N N . LEU A 1 252 ? 6.425 8.701 29.968 1.00 64.12 252 LEU A N 1
ATOM 1957 C CA . LEU A 1 252 ? 6.255 7.389 30.585 1.00 64.12 252 LEU A CA 1
ATOM 1958 C C . LEU A 1 252 ? 6.509 6.240 29.597 1.00 64.12 252 LEU A C 1
ATOM 1960 O O . LEU A 1 252 ? 7.097 5.234 29.979 1.00 64.12 252 LEU A O 1
ATOM 1964 N N . ALA A 1 253 ? 6.115 6.382 28.330 1.00 63.38 253 ALA A N 1
ATOM 1965 C CA . ALA A 1 253 ? 6.448 5.419 27.283 1.00 63.38 253 ALA A CA 1
ATOM 1966 C C . ALA A 1 253 ? 7.969 5.322 27.074 1.00 63.38 253 ALA A C 1
ATOM 1968 O O . ALA A 1 253 ? 8.501 4.217 27.011 1.00 63.38 253 ALA A O 1
ATOM 1969 N N . LYS A 1 254 ? 8.675 6.460 27.053 1.00 65.69 254 LYS A N 1
ATOM 1970 C CA . LYS A 1 254 ? 10.143 6.517 27.002 1.00 65.69 254 LYS A CA 1
ATOM 1971 C C . LYS A 1 254 ? 10.775 5.866 28.228 1.00 65.69 254 LYS A C 1
ATOM 1973 O O . LYS A 1 254 ? 11.626 5.006 28.069 1.00 65.69 254 LYS A O 1
ATOM 1978 N N . GLU A 1 255 ? 10.307 6.188 29.434 1.00 65.88 255 GLU A N 1
ATOM 1979 C CA . GLU A 1 255 ? 10.793 5.555 30.667 1.00 65.88 255 GLU A CA 1
ATOM 1980 C C . GLU A 1 255 ? 10.605 4.032 30.672 1.00 65.88 255 GLU A C 1
ATOM 1982 O O . GLU A 1 255 ? 11.432 3.306 31.218 1.00 65.88 255 GLU A O 1
ATOM 1987 N N . LEU A 1 256 ? 9.505 3.530 30.103 1.00 65.44 256 LEU A N 1
ATOM 1988 C CA . LEU A 1 256 ? 9.266 2.091 29.981 1.00 65.44 256 LEU A CA 1
ATOM 1989 C C . LEU A 1 256 ? 10.241 1.428 29.002 1.00 65.44 256 LEU A C 1
ATOM 1991 O O . LEU A 1 256 ? 10.647 0.291 29.246 1.00 65.44 256 LEU A O 1
ATOM 1995 N N . LEU A 1 257 ? 10.629 2.137 27.939 1.00 64.50 257 LEU A N 1
ATOM 1996 C CA . LEU A 1 257 ? 11.645 1.691 26.987 1.00 64.50 257 LEU A CA 1
ATOM 1997 C C . LEU A 1 257 ? 13.049 1.723 27.619 1.00 64.50 257 LEU A C 1
ATOM 1999 O O . LEU A 1 257 ? 13.774 0.738 27.525 1.00 64.50 257 LEU A O 1
ATOM 2003 N N . THR A 1 258 ? 13.410 2.787 28.347 1.00 61.28 258 THR A N 1
ATOM 2004 C CA . THR A 1 258 ? 14.754 2.953 28.936 1.00 61.28 258 THR A CA 1
ATOM 2005 C C . THR A 1 258 ? 14.999 2.061 30.155 1.00 61.28 258 THR A C 1
ATOM 2007 O O . THR A 1 258 ? 16.077 1.484 30.296 1.00 61.28 258 THR A O 1
ATOM 2010 N N . LYS A 1 259 ? 13.997 1.853 31.023 1.00 58.94 259 LYS A N 1
ATOM 2011 C CA . LYS A 1 259 ? 14.124 1.002 32.227 1.00 58.94 259 LYS A CA 1
ATOM 2012 C C . LYS A 1 259 ? 14.354 -0.485 31.925 1.00 58.94 259 LYS A C 1
ATOM 2014 O O . LYS A 1 259 ? 14.654 -1.233 32.855 1.00 58.94 259 LYS A O 1
ATOM 2019 N N . ARG A 1 260 ? 14.183 -0.940 30.678 1.00 57.81 260 ARG A N 1
ATOM 2020 C CA . ARG A 1 260 ? 14.232 -2.369 30.316 1.00 57.81 260 ARG A CA 1
ATOM 2021 C C . ARG A 1 260 ? 15.550 -2.844 29.676 1.00 57.81 260 ARG A C 1
ATOM 2023 O O . ARG A 1 260 ? 15.705 -4.056 29.552 1.00 57.81 260 ARG A O 1
ATOM 2030 N N . GLY A 1 261 ? 16.523 -1.957 29.415 1.00 49.22 261 GLY A N 1
ATOM 2031 C CA . GLY A 1 261 ? 17.879 -2.305 28.934 1.00 49.22 261 GLY A CA 1
ATOM 2032 C C . GLY A 1 261 ? 17.921 -3.027 27.569 1.00 49.22 261 GLY A C 1
ATOM 2033 O O . GLY A 1 261 ? 16.868 -3.212 26.958 1.00 49.22 261 GLY A O 1
ATOM 2034 N N . PRO A 1 262 ? 19.107 -3.467 27.078 1.00 41.91 262 PRO A N 1
ATOM 2035 C CA . PRO A 1 262 ? 19.216 -4.234 25.835 1.00 41.91 262 PRO A CA 1
ATOM 2036 C C . PRO A 1 262 ? 18.384 -5.518 25.947 1.00 41.91 262 PRO A C 1
ATOM 2038 O O . PRO A 1 262 ? 18.621 -6.360 26.818 1.00 41.91 262 PRO A O 1
ATOM 2041 N N . LEU A 1 263 ? 17.374 -5.630 25.087 1.00 50.72 263 LEU A N 1
ATOM 2042 C CA . LEU A 1 263 ? 16.222 -6.538 25.146 1.00 50.72 263 LEU A CA 1
ATOM 2043 C C . LEU A 1 263 ? 16.540 -8.037 24.922 1.00 50.72 263 LEU A C 1
ATOM 2045 O O . LEU A 1 263 ? 15.872 -8.719 24.150 1.00 50.72 263 LEU A O 1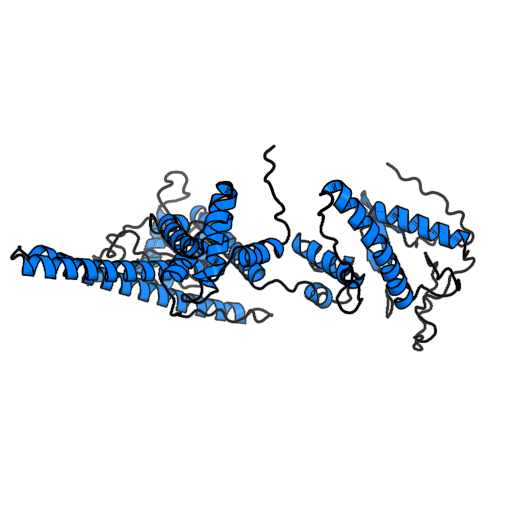
ATOM 2049 N N . ALA A 1 264 ? 17.520 -8.609 25.624 1.00 36.53 264 ALA A N 1
ATOM 2050 C CA . ALA A 1 264 ? 17.876 -10.026 25.472 1.00 36.53 264 ALA A CA 1
ATOM 2051 C C . ALA A 1 264 ? 16.996 -11.005 26.284 1.00 36.53 264 ALA A C 1
ATOM 2053 O O . ALA A 1 264 ? 17.020 -12.200 26.005 1.00 36.53 264 ALA A O 1
ATOM 2054 N N . ASN A 1 265 ? 16.206 -10.541 27.267 1.00 37.66 265 ASN A N 1
ATOM 2055 C CA . ASN A 1 265 ? 15.568 -11.443 28.248 1.00 37.66 265 ASN A CA 1
ATOM 2056 C C . ASN A 1 265 ? 14.029 -11.396 28.336 1.00 37.66 265 ASN A C 1
ATOM 2058 O O . ASN A 1 265 ? 13.464 -12.037 29.220 1.00 37.66 265 ASN A O 1
ATOM 2062 N N . SER A 1 266 ? 13.318 -10.685 27.452 1.00 39.72 266 SER A N 1
ATOM 2063 C CA . SER A 1 266 ? 11.844 -10.783 27.400 1.00 39.72 266 SER A CA 1
ATOM 2064 C C . SER A 1 266 ? 11.279 -10.420 26.015 1.00 39.72 266 SER A C 1
ATOM 2066 O O . SER A 1 266 ? 11.104 -9.239 25.722 1.00 39.72 266 SER A O 1
ATOM 2068 N N . PRO A 1 267 ? 10.961 -11.419 25.167 1.00 37.91 267 PRO A N 1
ATOM 2069 C CA . PRO A 1 267 ? 10.347 -11.224 23.845 1.00 37.91 267 PRO A CA 1
ATOM 2070 C C . PRO A 1 267 ? 8.964 -10.539 23.864 1.00 37.91 267 PRO A C 1
ATOM 2072 O O . PRO A 1 267 ? 8.490 -10.102 22.821 1.00 37.91 267 PRO A O 1
ATOM 2075 N N . ASP A 1 268 ? 8.330 -10.417 25.037 1.00 43.69 268 ASP A N 1
ATOM 2076 C CA . ASP A 1 268 ? 6.952 -9.928 25.215 1.00 43.69 268 ASP A CA 1
ATOM 2077 C C . ASP A 1 268 ? 6.840 -8.414 25.516 1.00 43.69 268 ASP A C 1
ATOM 2079 O O . ASP A 1 268 ? 5.764 -7.913 25.845 1.00 43.69 268 ASP A O 1
ATOM 2083 N N . ALA A 1 269 ? 7.943 -7.658 25.475 1.00 55.06 269 ALA A N 1
ATOM 2084 C CA . ALA A 1 269 ? 7.986 -6.315 26.062 1.00 55.06 269 ALA A CA 1
ATOM 2085 C C . ALA A 1 269 ? 7.486 -5.171 25.157 1.00 55.06 269 ALA A C 1
ATOM 2087 O O . ALA A 1 269 ? 7.051 -4.153 25.692 1.00 55.06 269 ALA A O 1
ATOM 2088 N N . ILE A 1 270 ? 7.544 -5.302 23.826 1.00 63.56 270 ILE A N 1
ATOM 2089 C CA . ILE A 1 270 ? 7.157 -4.255 22.862 1.00 63.56 270 ILE A CA 1
ATOM 2090 C C . ILE A 1 270 ? 6.340 -4.899 21.743 1.00 63.56 270 ILE A C 1
ATOM 2092 O O . ILE A 1 270 ? 6.758 -5.889 21.150 1.00 63.56 270 ILE A O 1
ATOM 2096 N N . SER A 1 271 ? 5.174 -4.334 21.433 1.00 69.06 271 SER A N 1
ATOM 2097 C CA . SER A 1 271 ? 4.339 -4.780 20.311 1.00 69.06 271 SER A CA 1
ATOM 2098 C C . SER A 1 271 ? 4.336 -3.732 19.207 1.00 69.06 271 SER A C 1
ATOM 2100 O O . SER A 1 271 ? 4.041 -2.563 19.454 1.00 69.06 271 SER A O 1
ATOM 2102 N N . VAL A 1 272 ? 4.658 -4.154 17.986 1.00 70.25 272 VAL A N 1
ATOM 2103 C CA . VAL A 1 272 ? 4.693 -3.289 16.802 1.00 70.25 272 VAL A CA 1
ATOM 2104 C C . VAL A 1 272 ? 3.470 -3.592 15.946 1.00 70.25 272 VAL A C 1
ATOM 2106 O O . VAL A 1 272 ? 3.402 -4.635 15.297 1.00 70.25 272 VAL A O 1
ATOM 2109 N N . PHE A 1 273 ? 2.513 -2.673 15.947 1.00 75.44 273 PHE A N 1
ATOM 2110 C CA . PHE A 1 273 ? 1.307 -2.737 15.130 1.00 75.44 273 PHE A CA 1
ATOM 2111 C C . PHE A 1 273 ? 1.515 -1.987 13.807 1.00 75.44 273 PHE A C 1
ATOM 2113 O O . PHE A 1 273 ? 2.485 -1.241 13.622 1.00 75.44 273 PHE A O 1
ATOM 2120 N N . SER A 1 274 ? 0.588 -2.161 12.868 1.00 76.44 274 SER A N 1
ATOM 2121 C CA . SER A 1 274 ? 0.564 -1.383 11.622 1.00 76.44 274 SER A CA 1
ATOM 2122 C C . SER A 1 274 ? 0.357 0.115 11.878 1.00 76.44 274 SER A C 1
ATOM 2124 O O . SER A 1 274 ? 0.891 0.942 11.144 1.00 76.44 274 SER A O 1
ATOM 2126 N N . HIS A 1 275 ? -0.363 0.465 12.946 1.00 81.56 275 HIS A N 1
ATOM 2127 C CA . HIS A 1 275 ? -0.809 1.823 13.277 1.00 81.56 275 HIS A CA 1
ATOM 2128 C C . HIS A 1 275 ? -0.031 2.477 14.442 1.00 81.56 275 HIS A C 1
ATOM 2130 O O . HIS A 1 275 ? -0.347 3.592 14.864 1.00 81.56 275 HIS A O 1
ATOM 2136 N N . GLY A 1 276 ? 0.984 1.802 14.993 1.00 78.38 276 GLY A N 1
ATOM 2137 C CA . GLY A 1 276 ? 1.845 2.353 16.042 1.00 78.38 276 GLY A CA 1
ATOM 2138 C C . GLY A 1 276 ? 2.622 1.297 16.826 1.00 78.38 276 GLY A C 1
ATOM 2139 O O . GLY A 1 276 ? 2.508 0.098 16.583 1.00 78.38 276 GLY A O 1
ATOM 2140 N N . ILE A 1 277 ? 3.406 1.747 17.801 1.00 76.44 277 ILE A N 1
ATOM 2141 C CA . ILE A 1 277 ? 4.197 0.907 18.706 1.00 76.44 277 ILE A CA 1
ATOM 2142 C C . ILE A 1 277 ? 3.615 1.012 20.117 1.00 76.44 277 ILE A C 1
ATOM 2144 O O . ILE A 1 277 ? 3.362 2.108 20.622 1.00 76.44 277 ILE A O 1
ATOM 2148 N N . CYS A 1 278 ? 3.430 -0.136 20.766 1.00 78.62 278 CYS A N 1
ATOM 2149 C CA . CYS A 1 278 ? 3.117 -0.230 22.184 1.00 78.62 278 CYS A CA 1
ATOM 2150 C C . CYS A 1 278 ? 4.383 -0.607 22.967 1.00 78.62 278 CYS A C 1
ATOM 2152 O O . CYS A 1 278 ? 4.941 -1.678 22.719 1.00 78.62 278 CYS A O 1
ATOM 2154 N N . PRO A 1 279 ? 4.802 0.196 23.961 1.00 71.25 279 PRO A N 1
ATOM 2155 C CA . PRO A 1 279 ? 5.966 -0.094 24.804 1.00 71.25 279 PRO A CA 1
ATOM 2156 C C . PRO A 1 279 ? 5.685 -1.174 25.876 1.00 71.25 279 PRO A C 1
ATOM 2158 O O . PRO A 1 279 ? 6.372 -1.231 26.894 1.00 71.25 279 PRO A O 1
ATOM 2161 N N . GLY A 1 280 ? 4.624 -1.978 25.713 1.00 69.75 280 GLY A N 1
ATOM 2162 C CA . GLY A 1 280 ? 4.199 -2.987 26.692 1.00 69.75 280 GLY A CA 1
ATOM 2163 C C . GLY A 1 280 ? 3.535 -2.403 27.943 1.00 69.75 280 GLY A C 1
ATOM 2164 O O . GLY A 1 280 ? 3.679 -2.952 29.037 1.00 69.75 280 GLY A O 1
ATOM 2165 N N . ALA A 1 281 ? 2.844 -1.268 27.798 1.00 74.50 281 ALA A N 1
ATOM 2166 C CA . ALA A 1 281 ? 2.093 -0.625 28.874 1.00 74.50 281 ALA A CA 1
ATOM 2167 C C . ALA A 1 281 ? 0.704 -1.264 29.077 1.00 74.50 281 ALA A C 1
ATOM 2169 O O . ALA A 1 281 ? 0.162 -1.916 28.185 1.00 74.50 281 ALA A O 1
ATOM 2170 N N . SER A 1 282 ? 0.103 -1.059 30.253 1.00 83.25 282 SER A N 1
ATOM 2171 C CA . SER A 1 282 ? -1.207 -1.638 30.578 1.00 83.25 282 SER A CA 1
ATOM 2172 C C . SER A 1 282 ? -2.360 -0.872 29.922 1.00 83.25 282 SER A C 1
ATOM 2174 O O . SER A 1 282 ? -2.518 0.329 30.153 1.00 83.25 282 SER A O 1
ATOM 2176 N N . CYS A 1 283 ? -3.236 -1.573 29.190 1.00 85.56 283 CYS A N 1
ATOM 2177 C CA . CYS A 1 283 ? -4.453 -0.983 28.612 1.00 85.56 283 CYS A CA 1
ATOM 2178 C C . CYS A 1 283 ? -5.384 -0.395 29.692 1.00 85.56 283 CYS A C 1
ATOM 2180 O O . CYS A 1 283 ? -6.050 0.613 29.459 1.00 85.56 283 CYS A O 1
ATOM 2182 N N . SER A 1 284 ? -5.362 -0.951 30.910 1.00 86.50 284 SER A N 1
ATOM 2183 C CA . SER A 1 284 ? -6.170 -0.485 32.047 1.00 86.50 284 SER A CA 1
ATOM 2184 C C . SER A 1 284 ? -5.790 0.898 32.593 1.00 86.50 284 SER A C 1
ATOM 2186 O O . SER A 1 284 ? -6.544 1.454 33.387 1.00 86.50 284 SER A O 1
ATOM 2188 N N . SER A 1 285 ? -4.658 1.470 32.172 1.00 85.19 285 SER A N 1
ATOM 2189 C CA . SER A 1 285 ? -4.217 2.823 32.545 1.00 85.19 285 SER A CA 1
ATOM 2190 C C . SER A 1 285 ? -3.913 3.719 31.338 1.00 85.19 285 SER A C 1
ATOM 2192 O O . SER A 1 285 ? -3.325 4.794 31.490 1.00 85.19 285 SER A O 1
ATOM 2194 N N . GLY A 1 286 ? -4.282 3.266 30.134 1.00 83.75 286 GLY A N 1
ATOM 2195 C CA . GLY A 1 286 ? -3.957 3.927 28.871 1.00 83.75 286 GLY A CA 1
ATOM 2196 C C . GLY A 1 286 ? -4.926 5.030 28.444 1.00 83.75 286 GLY A C 1
ATOM 2197 O O . GLY A 1 286 ? -4.608 5.778 27.527 1.00 83.75 286 GLY A O 1
ATOM 2198 N N . GLY A 1 287 ? -6.094 5.128 29.072 1.00 84.94 287 GLY A N 1
ATOM 2199 C CA . GLY A 1 287 ? -7.168 6.038 28.689 1.00 84.94 287 GLY A CA 1
ATOM 2200 C C . GLY A 1 287 ? -7.027 7.452 29.256 1.00 84.94 287 GLY A C 1
ATOM 2201 O O . GLY A 1 287 ? -5.952 7.911 29.649 1.00 84.94 287 GLY A O 1
ATOM 2202 N N . GLU A 1 288 ? -8.150 8.165 29.283 1.00 83.31 288 GLU A N 1
ATOM 2203 C CA . GLU A 1 288 ? -8.208 9.563 29.711 1.00 83.31 288 GLU A CA 1
ATOM 2204 C C . GLU A 1 288 ? -7.907 9.757 31.207 1.00 83.31 288 GLU A C 1
ATOM 2206 O O . GLU A 1 288 ? -8.156 8.891 32.052 1.00 83.31 288 GLU A O 1
ATOM 2211 N N . LYS A 1 289 ? -7.397 10.944 31.546 1.00 82.62 289 LYS A N 1
ATOM 2212 C CA . LYS A 1 289 ? -7.174 11.373 32.930 1.00 82.62 289 LYS A CA 1
ATOM 2213 C C . LYS A 1 289 ? -8.455 12.010 33.471 1.00 82.62 289 LYS A C 1
ATOM 2215 O O . LYS A 1 289 ? -8.913 13.007 32.915 1.00 82.62 289 LYS A O 1
ATOM 2220 N N . LYS A 1 290 ? -9.003 11.506 34.584 1.00 80.62 290 LYS A N 1
ATOM 2221 C CA . LYS A 1 290 ? -10.027 12.231 35.367 1.00 80.62 290 LYS A CA 1
ATOM 2222 C C . LYS A 1 290 ? -9.524 12.451 36.787 1.00 80.62 290 LYS A C 1
ATOM 2224 O O . LYS A 1 290 ? -9.289 11.508 37.543 1.00 80.62 290 LYS A O 1
ATOM 2229 N N . GLY A 1 291 ? -9.343 13.720 37.150 1.00 82.62 291 GLY A N 1
ATOM 2230 C CA . GLY A 1 291 ? -8.680 14.095 38.397 1.00 82.62 291 GLY A CA 1
ATOM 2231 C C . GLY A 1 291 ? -7.223 13.620 38.414 1.00 82.62 291 GLY A C 1
ATOM 2232 O O . GLY A 1 291 ? -6.452 13.945 37.514 1.00 82.62 291 GLY A O 1
ATOM 2233 N N . ASN A 1 292 ? -6.861 12.832 39.429 1.00 82.56 292 ASN A N 1
ATOM 2234 C CA . ASN A 1 292 ? -5.497 12.322 39.619 1.00 82.56 292 ASN A CA 1
ATOM 2235 C C . ASN A 1 292 ? -5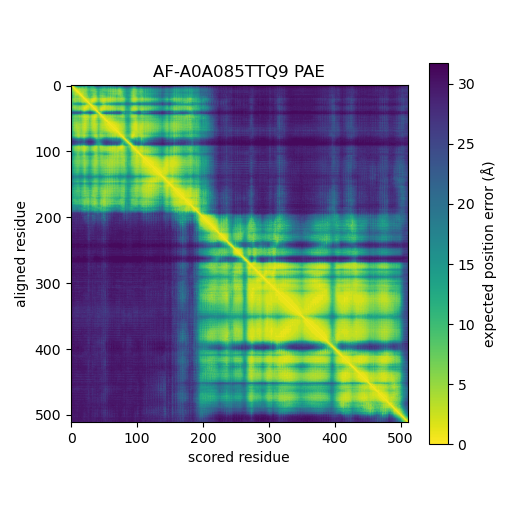.271 10.906 39.064 1.00 82.56 292 ASN A C 1
ATOM 2237 O O . ASN A 1 292 ? -4.162 10.389 39.176 1.00 82.56 292 ASN A O 1
ATOM 2241 N N . TYR A 1 293 ? -6.292 10.276 38.475 1.00 81.50 293 TYR A N 1
ATOM 2242 C CA . TYR A 1 293 ? -6.215 8.896 37.998 1.00 81.50 293 TYR A CA 1
ATOM 2243 C C . TYR A 1 293 ? -6.429 8.816 36.487 1.00 81.50 293 TYR A C 1
ATOM 2245 O O . TYR A 1 293 ? -7.200 9.584 35.905 1.00 81.50 293 TYR A O 1
ATOM 2253 N N . TYR A 1 294 ? -5.737 7.864 35.868 1.00 82.44 294 TYR A N 1
ATOM 2254 C CA . TYR A 1 294 ? -5.929 7.483 34.475 1.00 82.44 294 TYR A CA 1
ATOM 2255 C C . TYR A 1 294 ? -6.858 6.274 34.409 1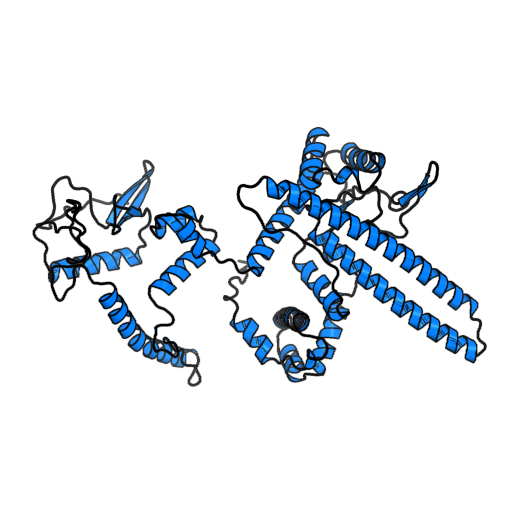.00 82.44 294 TYR A C 1
ATOM 2257 O O . TYR A 1 294 ? -6.675 5.318 35.164 1.00 82.44 294 TYR A O 1
ATOM 2265 N N . PHE A 1 295 ? -7.849 6.333 33.524 1.00 86.50 295 PHE A N 1
ATOM 2266 C CA . PHE A 1 295 ? -8.772 5.229 33.275 1.00 86.50 295 PHE A CA 1
ATOM 2267 C C . PHE A 1 295 ? -8.197 4.264 32.238 1.00 86.50 295 PHE A C 1
ATOM 2269 O O . PHE A 1 295 ? -7.228 4.576 31.543 1.00 86.50 295 PHE A O 1
ATOM 2276 N N . GLY A 1 296 ? -8.800 3.083 32.129 1.00 88.19 296 GLY A N 1
ATOM 2277 C CA . GLY A 1 296 ? -8.513 2.172 31.030 1.00 88.19 296 GLY A CA 1
ATOM 2278 C C . GLY A 1 296 ? -9.089 2.687 29.719 1.00 88.19 296 GLY A C 1
ATOM 2279 O O . GLY A 1 296 ? -10.058 3.448 29.711 1.00 88.19 296 GLY A O 1
ATOM 2280 N N . VAL A 1 297 ? -8.498 2.258 28.609 1.00 90.06 297 VAL A N 1
ATOM 2281 C CA . VAL A 1 297 ? -9.208 2.295 27.326 1.00 90.06 297 VAL A CA 1
ATOM 2282 C C . VAL A 1 297 ? -10.392 1.316 27.369 1.00 90.06 297 VAL A C 1
ATOM 2284 O O . VAL A 1 297 ? -10.396 0.386 28.177 1.00 90.06 297 VAL A O 1
ATOM 2287 N N . HIS A 1 298 ? -11.417 1.531 26.537 1.00 88.94 298 HIS A N 1
ATOM 2288 C CA . HIS A 1 298 ? -12.686 0.785 26.631 1.00 88.94 298 HIS A CA 1
ATOM 2289 C C . HIS A 1 298 ? -12.562 -0.715 26.309 1.00 88.94 298 HIS A C 1
ATOM 2291 O O . HIS A 1 298 ? -13.405 -1.503 26.735 1.00 88.94 298 HIS A O 1
ATOM 2297 N N . ARG A 1 299 ? -11.488 -1.119 25.621 1.00 87.62 299 ARG A N 1
ATOM 2298 C CA . ARG A 1 299 ? -11.114 -2.517 25.372 1.00 87.62 299 ARG A CA 1
ATOM 2299 C C . ARG A 1 299 ? -9.613 -2.666 25.145 1.00 87.62 299 ARG A C 1
ATOM 2301 O O . ARG A 1 299 ? -8.920 -1.698 24.823 1.00 87.62 299 ARG A O 1
ATOM 2308 N N . ASP A 1 300 ? -9.128 -3.898 25.223 1.00 82.75 300 ASP A N 1
ATOM 2309 C CA . ASP A 1 300 ? -7.768 -4.225 24.800 1.00 82.75 300 ASP A CA 1
ATOM 2310 C C . ASP A 1 300 ? -7.548 -3.830 23.336 1.00 82.75 300 ASP A C 1
ATOM 2312 O O . ASP A 1 300 ? -8.418 -4.016 22.485 1.00 82.75 300 ASP A O 1
ATOM 2316 N N . LYS A 1 301 ? -6.367 -3.273 23.047 1.00 79.38 301 LYS A N 1
ATOM 2317 C CA . LYS A 1 301 ? -5.979 -2.763 21.720 1.00 79.38 301 LYS A CA 1
ATOM 2318 C C . LYS A 1 301 ? -6.830 -1.598 21.178 1.00 79.38 301 LYS A C 1
ATOM 2320 O O . LYS A 1 301 ? -6.707 -1.271 20.002 1.00 79.38 301 LYS A O 1
ATOM 2325 N N . ALA A 1 302 ? -7.615 -0.898 22.007 1.00 87.94 302 ALA A N 1
ATOM 2326 C CA . ALA A 1 302 ? -8.166 0.423 21.660 1.00 87.94 302 ALA A CA 1
ATOM 2327 C C . ALA A 1 302 ? -7.064 1.503 21.687 1.00 87.94 302 ALA A C 1
ATOM 2329 O O . ALA A 1 302 ? -7.023 2.404 22.528 1.00 87.94 302 ALA A O 1
ATOM 2330 N N . CYS A 1 303 ? -6.094 1.356 20.784 1.00 87.94 303 CYS A N 1
ATOM 2331 C CA . CYS A 1 303 ? -4.851 2.114 20.784 1.00 87.94 303 CYS A CA 1
ATOM 2332 C C . CYS A 1 303 ? -5.041 3.566 20.310 1.00 87.94 303 CYS A C 1
ATOM 2334 O O . CYS A 1 303 ? -4.226 4.413 20.671 1.00 87.94 303 CYS A O 1
ATOM 2336 N N . SER A 1 304 ? -6.113 3.874 19.570 1.00 90.25 304 SER A N 1
ATOM 2337 C CA . SER A 1 304 ? -6.401 5.210 19.016 1.00 90.25 304 SER A CA 1
ATOM 2338 C C . SER A 1 304 ? -6.443 6.314 20.072 1.00 90.25 304 SER A C 1
ATOM 2340 O O . SER A 1 304 ? -5.998 7.433 19.828 1.00 90.25 304 SER A O 1
ATOM 2342 N N . ARG A 1 305 ? -6.927 5.986 21.274 1.00 88.75 305 ARG A N 1
ATOM 2343 C CA . ARG A 1 305 ? -7.002 6.895 22.430 1.00 88.75 305 ARG A CA 1
ATOM 2344 C C . ARG A 1 305 ? -6.022 6.540 23.549 1.00 88.75 305 ARG A C 1
ATOM 2346 O O . ARG A 1 305 ? -6.092 7.118 24.632 1.00 88.75 305 ARG A O 1
ATOM 2353 N N . CYS A 1 306 ? -5.117 5.593 23.309 1.00 87.25 306 CYS A N 1
ATOM 2354 C CA . CYS A 1 306 ? -4.156 5.153 24.309 1.00 87.25 306 CYS A CA 1
ATOM 2355 C C . CYS A 1 306 ? -2.975 6.127 24.399 1.00 87.25 306 CYS A C 1
ATOM 2357 O O . CYS A 1 306 ? -2.210 6.271 23.448 1.00 87.25 306 CYS A O 1
ATOM 2359 N N . ARG A 1 307 ? -2.753 6.722 25.575 1.00 83.25 307 ARG A N 1
ATOM 2360 C CA . ARG A 1 307 ? -1.636 7.653 25.854 1.00 83.25 307 ARG A CA 1
ATOM 2361 C C . ARG A 1 307 ? -0.237 7.047 25.708 1.00 83.25 307 ARG A C 1
ATOM 2363 O O . ARG A 1 307 ? 0.748 7.773 25.787 1.00 83.25 307 ARG A O 1
ATOM 2370 N N . PHE A 1 308 ? -0.149 5.719 25.643 1.00 80.62 308 PHE A N 1
ATOM 2371 C CA . PHE A 1 308 ? 1.110 4.985 25.515 1.00 80.62 308 PHE A CA 1
ATOM 2372 C C . PHE A 1 308 ? 1.446 4.650 24.065 1.00 80.62 308 PHE A C 1
ATOM 2374 O O . PHE A 1 308 ? 2.548 4.170 23.804 1.00 80.62 308 PHE A O 1
ATOM 2381 N N . ARG A 1 309 ? 0.505 4.845 23.131 1.00 84.94 309 ARG A N 1
ATOM 2382 C CA . ARG A 1 309 ? 0.728 4.534 21.722 1.00 84.94 309 ARG A CA 1
ATOM 2383 C C . ARG A 1 309 ? 1.730 5.521 21.138 1.00 84.94 309 ARG A C 1
ATOM 2385 O O . ARG A 1 309 ? 1.462 6.715 21.064 1.00 84.94 309 ARG A O 1
ATOM 2392 N N . LEU A 1 310 ? 2.840 4.999 20.636 1.00 77.19 310 LEU A N 1
ATOM 2393 C CA . LEU A 1 310 ? 3.793 5.768 19.846 1.00 77.19 310 LEU A CA 1
ATOM 2394 C C . LEU A 1 310 ? 3.407 5.650 18.366 1.00 77.19 310 LEU A C 1
ATOM 2396 O O . LEU A 1 310 ? 3.384 4.548 17.821 1.00 77.19 310 LEU A O 1
ATOM 2400 N N . THR A 1 311 ? 3.059 6.761 17.716 1.00 80.31 311 THR A N 1
ATOM 2401 C CA . THR A 1 311 ? 2.646 6.784 16.302 1.00 80.31 311 THR A CA 1
ATOM 2402 C C . THR A 1 311 ? 2.994 8.115 15.629 1.00 80.31 311 THR A C 1
ATOM 2404 O O . THR A 1 311 ? 3.391 9.067 16.300 1.00 80.31 311 THR A O 1
ATOM 2407 N N . GLY A 1 312 ? 2.902 8.172 14.299 1.00 74.50 312 GLY A N 1
ATOM 2408 C CA . GLY A 1 312 ? 3.266 9.340 13.495 1.00 74.50 312 GLY A CA 1
ATOM 2409 C C . GLY A 1 312 ? 3.277 9.054 11.987 1.00 74.50 312 GLY A C 1
ATOM 2410 O O . GLY A 1 312 ? 2.787 8.003 11.564 1.00 74.50 312 GLY A O 1
ATOM 2411 N N . PRO A 1 313 ? 3.868 9.943 11.161 1.00 74.12 313 PRO A N 1
ATOM 2412 C CA . PRO A 1 313 ? 3.808 9.856 9.697 1.00 74.12 313 PRO A CA 1
ATOM 2413 C C . PRO A 1 313 ? 4.316 8.538 9.095 1.00 74.12 313 PRO A C 1
ATOM 2415 O O . PRO A 1 313 ? 3.833 8.112 8.046 1.00 74.12 313 PRO A O 1
ATOM 2418 N N . ALA A 1 314 ? 5.247 7.854 9.768 1.00 70.44 314 ALA A N 1
ATOM 2419 C CA . ALA A 1 314 ? 5.728 6.533 9.359 1.00 70.44 314 ALA A CA 1
ATOM 2420 C C . ALA A 1 314 ? 4.640 5.437 9.393 1.00 70.44 314 ALA A C 1
ATOM 2422 O O . ALA A 1 314 ? 4.754 4.442 8.681 1.00 70.44 314 ALA A O 1
ATOM 2423 N N . PHE A 1 315 ? 3.581 5.621 10.187 1.00 76.69 315 PHE A N 1
ATOM 2424 C CA . PHE A 1 315 ? 2.478 4.671 10.371 1.00 76.69 315 PHE A CA 1
ATOM 2425 C C . PHE A 1 315 ? 1.222 5.050 9.574 1.00 76.69 315 PHE A C 1
ATOM 2427 O O . PHE A 1 315 ? 0.195 4.397 9.727 1.00 76.69 315 PHE A O 1
ATOM 2434 N N . LEU A 1 316 ? 1.278 6.072 8.707 1.00 78.94 316 LEU A N 1
ATOM 2435 C CA . LEU A 1 316 ? 0.102 6.643 8.036 1.00 78.94 316 LEU A CA 1
ATOM 2436 C C . LEU A 1 316 ? -0.782 5.595 7.337 1.00 78.94 316 LEU A C 1
ATOM 2438 O O . LEU A 1 316 ? -1.997 5.602 7.516 1.00 78.94 316 LEU A O 1
ATOM 2442 N N . ASN A 1 317 ? -0.184 4.656 6.600 1.00 76.81 317 ASN A N 1
ATOM 2443 C CA . ASN A 1 317 ? -0.936 3.602 5.909 1.00 76.81 317 ASN A CA 1
ATOM 2444 C C . ASN A 1 317 ? -1.677 2.679 6.895 1.00 76.81 317 ASN A C 1
ATOM 2446 O O . ASN A 1 317 ? -2.821 2.298 6.652 1.00 76.81 317 ASN A O 1
ATOM 2450 N N . GLY A 1 318 ? -1.046 2.345 8.022 1.00 81.50 318 GLY A N 1
ATOM 2451 C CA . GLY A 1 318 ? -1.674 1.540 9.065 1.00 81.50 318 GLY A CA 1
ATOM 2452 C C . GLY A 1 318 ? -2.708 2.311 9.881 1.00 81.50 318 GLY A C 1
ATOM 2453 O O . GLY A 1 318 ? -3.728 1.735 10.237 1.00 81.50 318 GLY A O 1
ATOM 2454 N N . LEU A 1 319 ? -2.512 3.615 10.109 1.00 87.56 319 LEU A N 1
ATOM 2455 C CA . LEU A 1 319 ? -3.521 4.494 10.718 1.00 87.56 319 LEU A CA 1
ATOM 2456 C C . LEU A 1 319 ? -4.799 4.531 9.861 1.00 87.56 319 LEU A C 1
ATOM 2458 O O . LEU A 1 319 ? -5.898 4.342 10.375 1.00 87.56 319 LEU A O 1
ATOM 2462 N N . VAL A 1 320 ? -4.662 4.698 8.538 1.00 87.50 320 VAL A N 1
ATOM 2463 C CA . VAL A 1 320 ? -5.797 4.650 7.594 1.00 87.50 320 VAL A CA 1
ATOM 2464 C C . VAL A 1 320 ? -6.469 3.275 7.607 1.00 87.50 320 VAL A C 1
ATOM 2466 O O . VAL A 1 320 ? -7.696 3.185 7.640 1.00 87.50 320 VAL A O 1
ATOM 2469 N N . MET A 1 321 ? -5.687 2.191 7.629 1.00 86.69 321 MET A N 1
ATOM 2470 C CA . MET A 1 321 ? -6.234 0.839 7.744 1.00 86.69 321 MET A CA 1
ATOM 2471 C C . MET A 1 321 ? -7.018 0.644 9.051 1.00 86.69 321 MET A C 1
ATOM 2473 O O . MET A 1 321 ? -8.124 0.108 9.015 1.00 86.69 321 MET A O 1
ATOM 2477 N N . ASN A 1 322 ? -6.492 1.110 10.185 1.00 91.75 322 ASN A N 1
ATOM 2478 C CA . ASN A 1 322 ? -7.167 1.034 11.479 1.00 91.75 322 ASN A CA 1
ATOM 2479 C C . ASN A 1 322 ? -8.461 1.867 11.496 1.00 91.75 322 ASN A C 1
ATOM 2481 O O . ASN A 1 322 ? -9.488 1.397 11.980 1.00 91.75 322 ASN A O 1
ATOM 2485 N N . ALA A 1 323 ? -8.464 3.055 10.884 1.00 92.88 323 ALA A N 1
ATOM 2486 C CA . ALA A 1 323 ? -9.680 3.849 10.706 1.00 92.88 323 ALA A CA 1
ATOM 2487 C C . ALA A 1 323 ? -10.748 3.094 9.888 1.00 92.88 323 ALA A C 1
ATOM 2489 O O . ALA A 1 323 ? -11.922 3.097 10.258 1.00 92.88 323 ALA A O 1
ATOM 2490 N N . ASN A 1 324 ? -10.353 2.390 8.824 1.00 91.50 324 ASN A N 1
ATOM 2491 C CA . ASN A 1 324 ? -11.269 1.555 8.040 1.00 91.50 324 ASN A CA 1
ATOM 2492 C C . ASN A 1 324 ? -11.807 0.359 8.844 1.00 91.50 324 ASN A C 1
ATOM 2494 O O . ASN A 1 324 ? -12.993 0.042 8.746 1.00 91.50 324 ASN A O 1
ATOM 2498 N N . ILE A 1 325 ? -10.970 -0.278 9.672 1.00 92.50 325 ILE A N 1
ATOM 2499 C CA . ILE A 1 325 ? -11.397 -1.352 10.584 1.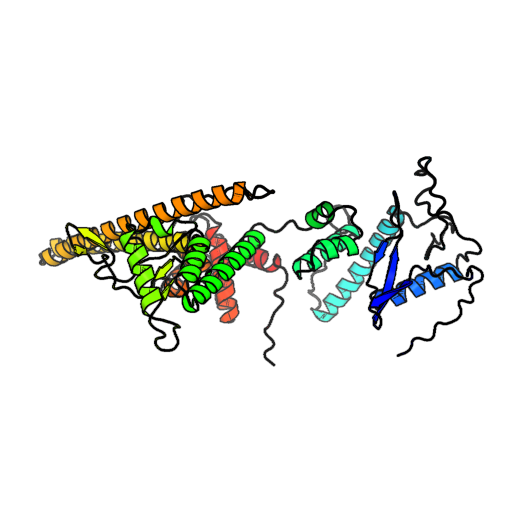00 92.50 325 ILE A CA 1
ATOM 2500 C C . ILE A 1 325 ? -12.427 -0.828 11.592 1.00 92.50 325 ILE A C 1
ATOM 2502 O O . ILE A 1 325 ? -13.467 -1.454 11.781 1.00 92.50 325 ILE A O 1
ATOM 2506 N N . LEU A 1 326 ? -12.200 0.347 12.181 1.00 94.56 326 LEU A N 1
ATOM 2507 C CA . LEU A 1 326 ? -13.152 0.961 13.111 1.00 94.56 326 LEU A CA 1
ATOM 2508 C C . LEU A 1 326 ? -14.505 1.252 12.439 1.00 94.56 326 LEU A C 1
ATOM 2510 O O . LEU A 1 326 ? -15.546 0.976 13.032 1.00 94.56 326 LEU A O 1
ATOM 2514 N N . ILE A 1 327 ? -14.519 1.726 11.185 1.00 94.75 327 ILE A N 1
ATOM 2515 C CA . ILE A 1 327 ? -15.768 1.904 10.417 1.00 94.75 327 ILE A CA 1
ATOM 2516 C C . ILE A 1 327 ? -16.485 0.571 10.182 1.00 94.75 327 ILE A C 1
ATOM 2518 O O . ILE A 1 327 ? -17.710 0.500 10.322 1.00 94.75 327 ILE A O 1
ATOM 2522 N N . LEU A 1 328 ? -15.746 -0.492 9.858 1.00 94.31 328 LEU A N 1
ATOM 2523 C CA . LEU A 1 328 ? -16.319 -1.828 9.697 1.00 94.31 328 LEU A CA 1
ATOM 2524 C C . LEU A 1 328 ? -16.993 -2.299 10.995 1.00 94.31 328 LEU A C 1
ATOM 2526 O O . LEU A 1 328 ? -18.139 -2.751 10.958 1.00 94.31 328 LEU A O 1
ATOM 2530 N N . GLU A 1 329 ? -16.319 -2.141 12.135 1.00 94.12 329 GLU A N 1
ATOM 2531 C CA . GLU A 1 329 ? -16.840 -2.530 13.448 1.00 94.12 329 GLU A CA 1
ATOM 2532 C C . GLU A 1 329 ? -18.060 -1.702 13.870 1.00 94.12 329 GLU A C 1
ATOM 2534 O O . GLU A 1 329 ? -19.024 -2.247 14.411 1.00 94.12 329 GLU A O 1
ATOM 2539 N N . ILE A 1 330 ? -18.075 -0.400 13.569 1.00 95.25 330 ILE A N 1
ATOM 2540 C CA . ILE A 1 330 ? -19.257 0.452 13.759 1.00 95.25 330 ILE A CA 1
ATOM 2541 C C . ILE A 1 330 ? -20.430 -0.097 12.934 1.00 95.25 330 ILE A C 1
ATOM 2543 O O . ILE A 1 330 ? -21.549 -0.212 13.440 1.00 95.25 330 ILE A O 1
ATOM 2547 N N . GLY A 1 331 ? -20.184 -0.488 11.681 1.00 93.94 331 GLY A N 1
ATOM 2548 C CA . GLY A 1 331 ? -21.189 -1.105 10.815 1.00 93.94 331 GLY A CA 1
ATOM 2549 C C . GLY A 1 331 ? -21.667 -2.482 11.299 1.00 93.94 331 GLY A C 1
ATOM 2550 O O . GLY A 1 331 ? -22.840 -2.826 11.120 1.00 93.94 331 GLY A O 1
ATOM 2551 N N . ASP A 1 332 ? -20.792 -3.285 11.910 1.00 93.75 332 ASP A N 1
ATOM 2552 C CA . ASP A 1 332 ? -21.158 -4.537 12.591 1.00 93.75 332 ASP A CA 1
ATOM 2553 C C . ASP A 1 332 ? -22.040 -4.256 13.821 1.00 93.75 332 ASP A C 1
ATOM 2555 O O . ASP A 1 332 ? -23.084 -4.893 13.988 1.00 93.75 332 ASP A O 1
ATOM 2559 N N . SER A 1 333 ? -21.687 -3.252 14.628 1.00 95.31 333 SER A N 1
ATOM 2560 C CA . SER A 1 333 ? -22.457 -2.835 15.806 1.00 95.31 333 SER A CA 1
ATOM 2561 C C . SER A 1 333 ? -23.870 -2.362 15.448 1.00 95.31 333 SER A C 1
ATOM 2563 O O . SER A 1 333 ? -24.845 -2.753 16.094 1.00 95.31 333 SER A O 1
ATOM 2565 N N . VAL A 1 334 ? -24.022 -1.576 14.375 1.00 94.75 334 VAL A N 1
ATOM 2566 C CA . VAL A 1 334 ? -25.345 -1.145 13.884 1.00 94.75 334 VAL A CA 1
ATOM 2567 C C . VAL A 1 334 ? -26.208 -2.345 13.486 1.00 94.75 334 VAL A C 1
ATOM 2569 O O . VAL A 1 334 ? -27.380 -2.409 13.861 1.00 94.75 334 VAL A O 1
ATOM 2572 N N . ARG A 1 335 ? -25.646 -3.326 12.769 1.00 93.62 335 ARG A N 1
ATOM 2573 C CA . ARG A 1 335 ? -26.378 -4.550 12.398 1.00 93.62 335 ARG A CA 1
ATOM 2574 C C . ARG A 1 335 ? -26.761 -5.385 13.613 1.00 93.62 335 ARG A C 1
ATOM 2576 O O . ARG A 1 335 ? -27.877 -5.897 13.672 1.00 93.62 335 ARG A O 1
ATOM 2583 N N . LYS A 1 336 ? -25.873 -5.486 14.600 1.00 94.12 336 LYS A N 1
ATOM 2584 C CA . LYS A 1 336 ? -26.158 -6.181 15.856 1.00 94.12 336 LYS A CA 1
ATOM 2585 C C . LYS A 1 336 ? -27.277 -5.497 16.641 1.00 94.12 336 LYS A C 1
ATOM 2587 O O . LYS A 1 336 ? -28.175 -6.174 17.132 1.00 94.12 336 LYS A O 1
ATOM 2592 N N . GLU A 1 337 ? -27.296 -4.167 16.700 1.00 93.81 337 GLU A N 1
ATOM 2593 C CA . GLU A 1 337 ? -28.420 -3.433 17.288 1.00 93.81 337 GLU A CA 1
ATOM 2594 C C . GLU A 1 337 ? -29.732 -3.691 16.528 1.00 93.81 337 GLU A C 1
ATOM 2596 O O . GLU A 1 337 ? -30.772 -3.881 17.155 1.00 93.81 337 GLU A O 1
ATOM 2601 N N . GLN A 1 338 ? -29.717 -3.721 15.191 1.00 94.69 338 GLN A N 1
ATOM 2602 C CA . GLN A 1 338 ? -30.914 -4.042 14.401 1.00 94.69 338 GLN A CA 1
ATOM 2603 C C . GLN A 1 338 ? -31.452 -5.443 14.723 1.00 94.69 338 GLN A C 1
ATOM 2605 O O . GLN A 1 338 ? -32.659 -5.604 14.900 1.00 94.69 338 GLN A O 1
ATOM 2610 N N . GLN A 1 339 ? -30.569 -6.437 14.857 1.00 95.19 339 GLN A N 1
ATOM 2611 C CA . GLN A 1 339 ? -30.938 -7.795 15.268 1.00 95.19 339 GLN A CA 1
ATOM 2612 C C . GLN A 1 339 ? -31.557 -7.807 16.670 1.00 95.19 339 GLN A C 1
ATOM 2614 O O . GLN A 1 339 ? -32.654 -8.331 16.846 1.00 95.19 339 GLN A O 1
ATOM 2619 N N . LEU A 1 340 ? -30.921 -7.147 17.643 1.00 94.50 340 LEU A N 1
ATOM 2620 C CA . LEU A 1 340 ? -31.443 -7.043 19.008 1.00 94.50 340 LEU A CA 1
ATOM 2621 C C . LEU A 1 340 ? -32.796 -6.319 19.066 1.00 94.50 340 LEU A C 1
ATOM 2623 O O . LEU A 1 340 ? -33.667 -6.707 19.838 1.00 94.50 340 LEU A O 1
ATOM 2627 N N . ASN A 1 341 ? -33.011 -5.293 18.239 1.00 93.75 341 ASN A N 1
ATOM 2628 C CA . ASN A 1 341 ? -34.310 -4.622 18.136 1.00 93.75 341 ASN A CA 1
ATOM 2629 C C . ASN A 1 341 ? -35.390 -5.548 17.554 1.00 93.75 341 ASN A C 1
ATOM 2631 O O . ASN A 1 341 ? -36.534 -5.508 18.001 1.00 93.75 341 ASN A O 1
ATOM 2635 N N . MET A 1 342 ? -35.048 -6.397 16.581 1.00 94.38 342 MET A N 1
ATOM 2636 C CA . MET A 1 342 ? -35.974 -7.408 16.060 1.00 94.38 342 MET A CA 1
ATOM 2637 C C . MET A 1 342 ? -36.309 -8.469 17.114 1.00 94.38 342 MET A C 1
ATOM 2639 O O . MET A 1 342 ? -37.478 -8.820 17.272 1.00 94.38 342 MET A O 1
ATOM 2643 N N . GLU A 1 343 ? -35.313 -8.934 17.871 1.00 93.81 343 GLU A N 1
ATOM 2644 C CA . GLU A 1 343 ? -35.515 -9.832 19.015 1.00 93.81 343 GLU A CA 1
ATOM 2645 C C . GLU A 1 343 ? -36.420 -9.194 20.074 1.00 93.81 343 GLU A C 1
ATOM 2647 O O . GLU A 1 343 ? -37.368 -9.828 20.530 1.00 93.81 343 GLU A O 1
ATOM 2652 N N . LEU A 1 344 ? -36.193 -7.917 20.404 1.00 93.62 344 LEU A N 1
ATOM 2653 C CA . LEU A 1 344 ? -37.011 -7.156 21.350 1.00 93.62 344 LEU A CA 1
ATOM 2654 C C . LEU A 1 344 ? -38.481 -7.098 20.914 1.00 93.62 344 LEU A C 1
ATOM 2656 O O . LEU A 1 344 ? -39.382 -7.307 21.727 1.00 93.62 344 LEU A O 1
ATOM 2660 N N . LEU A 1 345 ? -38.730 -6.829 19.629 1.00 93.12 345 LEU A N 1
ATOM 2661 C CA . LEU A 1 345 ? -40.081 -6.783 19.067 1.00 93.12 345 LEU A CA 1
ATOM 2662 C C . LEU A 1 345 ? -40.776 -8.148 19.122 1.00 93.12 345 LEU A C 1
ATOM 2664 O O . LEU A 1 345 ? -41.969 -8.204 19.420 1.00 93.12 345 LEU A O 1
ATOM 2668 N N . ASN A 1 346 ? -40.054 -9.235 18.841 1.00 93.44 346 ASN A N 1
ATOM 2669 C CA . ASN A 1 346 ? -40.603 -10.591 18.890 1.00 93.44 346 ASN A CA 1
ATOM 2670 C C . ASN A 1 346 ? -40.900 -11.022 20.333 1.00 93.44 346 ASN A C 1
ATOM 2672 O O . ASN A 1 346 ? -42.035 -11.392 20.624 1.00 93.44 346 ASN A O 1
ATOM 2676 N N . ALA A 1 347 ? -39.945 -10.847 21.252 1.00 91.44 347 ALA A N 1
ATOM 2677 C CA . ALA A 1 347 ? -40.123 -11.128 22.678 1.00 91.44 347 ALA A CA 1
ATOM 2678 C C . ALA A 1 347 ? -41.301 -10.334 23.271 1.00 91.44 347 ALA A C 1
ATOM 2680 O O . ALA A 1 347 ? -42.128 -10.876 24.003 1.00 91.44 347 ALA A O 1
ATOM 2681 N N . GLY A 1 348 ? -41.447 -9.061 22.881 1.00 89.81 348 GLY A N 1
ATOM 2682 C CA . GLY A 1 348 ? -42.579 -8.228 23.284 1.00 89.81 348 GLY A CA 1
ATOM 2683 C C . GLY A 1 348 ? -43.936 -8.722 22.763 1.00 89.81 348 GLY A C 1
ATOM 2684 O O . GLY A 1 348 ? -44.939 -8.590 23.463 1.00 89.81 348 GLY A O 1
ATOM 2685 N N . ARG A 1 349 ? -43.992 -9.319 21.562 1.00 92.00 349 ARG A N 1
ATOM 2686 C CA . ARG A 1 349 ? -45.217 -9.938 21.011 1.00 92.00 349 ARG A CA 1
ATOM 2687 C C . ARG A 1 349 ? -45.573 -11.247 21.708 1.00 92.00 349 ARG A C 1
ATOM 2689 O O . ARG A 1 349 ? -46.754 -11.549 21.854 1.00 92.00 349 ARG A O 1
ATOM 2696 N N . GLU A 1 350 ? -44.564 -12.004 22.117 1.00 93.00 350 GLU A N 1
ATOM 2697 C CA . GLU A 1 350 ? -44.705 -13.312 22.766 1.00 93.00 350 GLU A CA 1
ATOM 2698 C C . GLU A 1 350 ? -44.922 -13.199 24.287 1.00 93.00 350 GLU A C 1
ATOM 2700 O O . GLU A 1 350 ? -45.257 -14.184 24.943 1.00 93.00 350 GLU A O 1
ATOM 2705 N N . GLY A 1 351 ? -44.816 -11.987 24.848 1.00 88.19 351 GLY A N 1
ATOM 2706 C CA . GLY A 1 351 ? -44.990 -11.726 26.279 1.00 88.19 351 GLY A CA 1
ATOM 2707 C C . GLY A 1 351 ? -43.788 -12.153 27.125 1.00 88.19 351 GLY A C 1
ATOM 2708 O O . GLY A 1 351 ? -43.925 -12.344 28.335 1.00 88.19 351 GLY A O 1
ATOM 2709 N N . GLU A 1 352 ? -42.621 -12.316 26.503 1.00 90.12 352 GLU A N 1
ATOM 2710 C CA . GLU A 1 352 ? -41.386 -12.706 27.173 1.00 90.12 352 GLU A CA 1
ATOM 2711 C C . GLU A 1 352 ? -40.709 -11.516 27.887 1.00 90.12 352 GLU A C 1
ATOM 2713 O O . GLU A 1 352 ? -40.913 -10.353 27.523 1.00 90.12 352 GLU A O 1
ATOM 2718 N N . PRO A 1 353 ? -39.875 -11.762 28.917 1.00 86.56 353 PRO A N 1
ATOM 2719 C CA . PRO A 1 353 ? -39.136 -10.703 29.602 1.00 86.56 353 PRO A CA 1
ATOM 2720 C C . PRO A 1 353 ? -38.136 -9.974 28.684 1.00 86.56 353 PRO A C 1
ATOM 2722 O O . PRO A 1 353 ? -37.145 -10.547 28.240 1.00 86.56 353 PRO A O 1
ATOM 2725 N N . VAL A 1 354 ? -38.339 -8.669 28.478 1.00 92.38 354 VAL A N 1
ATOM 2726 C CA . VAL A 1 354 ? -37.532 -7.850 27.550 1.00 92.38 354 VAL A CA 1
ATOM 2727 C C . VAL A 1 354 ? -36.314 -7.151 28.168 1.00 92.38 354 VAL A C 1
ATOM 2729 O O . VAL A 1 354 ? -35.400 -6.759 27.445 1.00 92.38 354 VAL A O 1
ATOM 2732 N N . GLY A 1 355 ? -36.247 -7.019 29.498 1.00 89.56 355 GLY A N 1
ATOM 2733 C CA . GLY A 1 355 ? -35.246 -6.163 30.162 1.00 89.56 355 GLY A CA 1
ATOM 2734 C C . GLY A 1 355 ? -33.782 -6.557 29.903 1.00 89.56 355 GLY A C 1
ATOM 2735 O O . GLY A 1 355 ? -32.893 -5.703 29.870 1.00 89.56 355 GLY A O 1
ATOM 2736 N N . VAL A 1 356 ? -33.513 -7.845 29.658 1.00 91.19 356 VAL A N 1
ATOM 2737 C CA . VAL A 1 356 ? -32.172 -8.324 29.273 1.00 91.19 356 VAL A CA 1
ATOM 2738 C C . VAL A 1 356 ? -31.796 -7.829 27.872 1.00 91.19 356 VAL A C 1
ATOM 2740 O O . VAL A 1 356 ? -30.657 -7.412 27.655 1.00 91.19 356 VAL A O 1
ATOM 2743 N N . ILE A 1 357 ? -32.747 -7.833 26.934 1.00 90.94 357 ILE A N 1
ATOM 2744 C CA . ILE A 1 357 ? -32.545 -7.372 25.554 1.00 90.94 357 ILE A CA 1
ATOM 2745 C C . ILE A 1 357 ? -32.341 -5.853 25.538 1.00 90.94 357 ILE A C 1
ATOM 2747 O O . ILE A 1 357 ? -31.399 -5.369 24.915 1.00 90.94 357 ILE A O 1
ATOM 2751 N N . GLU A 1 358 ? -33.139 -5.101 26.301 1.00 92.56 358 GLU A N 1
ATOM 2752 C CA . GLU A 1 358 ? -32.975 -3.647 26.455 1.00 92.56 358 GLU A CA 1
ATOM 2753 C C . GLU A 1 358 ? -31.591 -3.281 27.011 1.00 92.56 358 GLU A C 1
ATOM 2755 O O . GLU A 1 358 ? -30.922 -2.377 26.503 1.00 92.56 358 GLU A O 1
ATOM 2760 N N . THR A 1 359 ? -31.117 -4.029 28.014 1.00 94.06 359 THR A N 1
ATOM 2761 C CA . THR A 1 359 ? -29.775 -3.842 28.583 1.00 94.06 359 THR A CA 1
ATOM 2762 C C . THR A 1 359 ? -28.690 -4.110 27.539 1.00 94.06 359 THR A C 1
ATOM 2764 O O . THR A 1 359 ? -27.749 -3.326 27.423 1.00 94.06 359 THR A O 1
ATOM 2767 N N . ARG A 1 360 ? -28.831 -5.173 26.735 1.00 94.00 360 ARG A N 1
ATOM 2768 C CA . ARG A 1 360 ? -27.902 -5.489 25.637 1.00 94.00 360 ARG A CA 1
ATOM 2769 C C . ARG A 1 360 ? -27.874 -4.402 24.563 1.00 94.00 360 ARG A C 1
ATOM 2771 O O . ARG A 1 360 ? -26.792 -4.044 24.115 1.00 94.00 360 ARG A O 1
ATOM 2778 N N . ILE A 1 361 ? -29.028 -3.848 24.185 1.00 93.25 361 ILE A N 1
ATOM 2779 C CA . ILE A 1 361 ? -29.111 -2.726 23.233 1.00 93.25 361 ILE A CA 1
ATOM 2780 C C . ILE A 1 361 ? -28.382 -1.501 23.793 1.00 93.25 361 ILE A C 1
ATOM 2782 O O . ILE A 1 361 ? -27.604 -0.869 23.083 1.00 93.25 361 ILE A O 1
ATOM 2786 N N . SER A 1 362 ? -28.596 -1.181 25.071 1.00 95.00 362 SER A N 1
ATOM 2787 C CA . SER A 1 362 ? -27.915 -0.065 25.737 1.00 95.00 362 SER A CA 1
ATOM 2788 C C . SER A 1 362 ? -26.391 -0.250 25.765 1.00 95.00 362 SER A C 1
ATOM 2790 O O . SER A 1 362 ? -25.647 0.666 25.413 1.00 95.00 362 SER A O 1
ATOM 2792 N N . GLN A 1 363 ? -25.918 -1.456 26.100 1.00 93.25 363 GLN A N 1
ATOM 2793 C CA . GLN A 1 363 ? -24.493 -1.803 26.066 1.00 93.25 363 GLN A CA 1
ATOM 2794 C C . GLN A 1 363 ? -23.906 -1.686 24.656 1.00 93.25 363 GLN A C 1
ATOM 2796 O O . GLN A 1 363 ? -22.823 -1.132 24.496 1.00 93.25 363 GLN A O 1
ATOM 2801 N N . GLU A 1 364 ? -24.624 -2.161 23.637 1.00 94.75 364 GLU A N 1
ATOM 2802 C CA . GLU A 1 364 ? -24.184 -2.085 22.241 1.00 94.75 364 GLU A CA 1
ATOM 2803 C C . GLU A 1 364 ? -24.078 -0.634 21.751 1.00 94.75 364 GLU A C 1
ATOM 2805 O O . GLU A 1 364 ? -23.111 -0.274 21.085 1.00 94.75 364 GLU A O 1
ATOM 2810 N N . ARG A 1 365 ? -25.027 0.231 22.135 1.00 94.12 365 ARG A N 1
ATOM 2811 C CA . ARG A 1 365 ? -24.968 1.673 21.843 1.00 94.12 365 ARG A CA 1
ATOM 2812 C C . ARG A 1 365 ? -23.764 2.333 22.504 1.00 94.12 365 ARG A C 1
ATOM 2814 O O . ARG A 1 365 ? -23.010 3.016 21.822 1.00 94.12 365 ARG A O 1
ATOM 2821 N N . SER A 1 366 ? -23.550 2.073 23.794 1.00 94.00 366 SER A N 1
ATOM 2822 C CA . SER A 1 366 ? -22.393 2.607 24.521 1.00 94.00 366 SER A CA 1
ATOM 2823 C C . SER A 1 366 ? -21.072 2.130 23.918 1.00 94.00 366 SER A C 1
ATOM 2825 O O . SER A 1 366 ? -20.132 2.910 23.819 1.00 94.00 366 SER A O 1
ATOM 2827 N N . PHE A 1 367 ? -20.993 0.865 23.500 1.00 93.31 367 PHE A N 1
ATOM 2828 C CA . PHE A 1 367 ? -19.821 0.327 22.815 1.00 93.31 367 PHE A CA 1
ATOM 2829 C C . PHE A 1 367 ? -19.575 1.036 21.477 1.00 93.31 367 PHE A C 1
ATOM 2831 O O . PHE A 1 367 ? -18.446 1.414 21.172 1.00 93.31 367 PHE A O 1
ATOM 2838 N N . ARG A 1 368 ? -20.631 1.283 20.696 1.00 95.75 368 ARG A N 1
ATOM 2839 C CA . ARG A 1 368 ? -20.522 2.009 19.428 1.00 95.75 368 ARG A CA 1
ATOM 2840 C C . ARG A 1 368 ? -20.086 3.461 19.603 1.00 95.75 368 ARG A C 1
ATOM 2842 O O . ARG A 1 368 ? -19.331 3.957 18.771 1.00 95.75 368 ARG A O 1
ATOM 2849 N N . ASP A 1 369 ? -20.538 4.133 20.657 1.00 95.62 369 ASP A N 1
ATOM 2850 C CA . ASP A 1 369 ? -20.097 5.496 20.971 1.00 95.62 369 ASP A CA 1
ATOM 2851 C C . ASP A 1 369 ? -18.583 5.534 21.248 1.00 95.62 369 ASP A C 1
ATOM 2853 O O . ASP A 1 369 ? -17.882 6.425 20.764 1.00 95.62 369 ASP A O 1
ATOM 2857 N N . GLU A 1 370 ? -18.051 4.524 21.944 1.00 95.00 370 GLU A N 1
ATOM 2858 C CA . GLU A 1 370 ? -16.606 4.375 22.154 1.00 95.00 370 GLU A CA 1
ATOM 2859 C C . GLU A 1 370 ? -15.846 4.094 20.844 1.00 95.00 370 GLU A C 1
ATOM 2861 O O . GLU A 1 370 ? -14.788 4.685 20.619 1.00 95.00 370 GLU A O 1
ATOM 2866 N N . LEU A 1 371 ? -16.395 3.272 19.937 1.00 95.50 371 LEU A N 1
ATOM 2867 C CA . LEU A 1 371 ? -15.812 3.054 18.603 1.00 95.50 371 LEU A CA 1
ATOM 2868 C C . LEU A 1 371 ? -15.766 4.341 17.769 1.00 95.50 371 LEU A C 1
ATOM 2870 O O . LEU A 1 371 ? -14.766 4.612 17.104 1.00 95.50 371 LEU A O 1
ATOM 2874 N N . TRP A 1 372 ? -16.819 5.160 17.818 1.00 96.06 372 TRP A N 1
ATOM 2875 C CA . TRP A 1 372 ? -16.829 6.468 17.159 1.00 96.06 372 TRP A CA 1
ATOM 2876 C C . TRP A 1 372 ? -15.783 7.414 17.742 1.00 96.06 372 TRP A C 1
ATOM 2878 O O . TRP A 1 372 ? -15.120 8.133 16.992 1.00 96.06 372 TRP A O 1
ATOM 2888 N N . ALA A 1 373 ? -15.604 7.401 19.063 1.00 93.38 373 ALA A N 1
ATOM 2889 C CA . ALA A 1 373 ? -14.570 8.189 19.720 1.00 93.38 373 ALA A CA 1
ATOM 2890 C C . ALA A 1 373 ? -13.154 7.731 19.324 1.00 93.38 373 ALA A C 1
ATOM 2892 O O . ALA A 1 373 ? -12.285 8.574 19.092 1.00 93.38 373 ALA A O 1
ATOM 2893 N N . ASP A 1 374 ? -12.920 6.420 19.204 1.00 94.00 374 ASP A N 1
ATOM 2894 C CA . ASP A 1 374 ? -11.661 5.871 18.685 1.00 94.00 374 ASP A CA 1
ATOM 2895 C C . ASP A 1 374 ? -11.422 6.279 17.231 1.00 94.00 374 ASP A C 1
ATOM 2897 O O . ASP A 1 374 ? -10.322 6.717 16.892 1.00 94.00 374 ASP A O 1
ATOM 2901 N N . TRP A 1 375 ? -12.445 6.181 16.377 1.00 94.75 375 TRP A N 1
ATOM 2902 C CA . TRP A 1 375 ? -12.339 6.564 14.971 1.00 94.75 375 TRP A CA 1
ATOM 2903 C C . TRP A 1 375 ? -12.030 8.054 14.816 1.00 94.75 375 TRP A C 1
ATOM 2905 O O . TRP A 1 375 ? -11.141 8.421 14.051 1.00 94.75 375 TRP A O 1
ATOM 2915 N N . ALA A 1 376 ? -12.694 8.917 15.589 1.00 92.62 376 ALA A N 1
ATOM 2916 C CA . ALA A 1 376 ? -12.438 10.354 15.571 1.00 92.62 376 ALA A CA 1
ATOM 2917 C C . ALA A 1 376 ? -11.005 10.695 16.019 1.00 92.62 376 ALA A C 1
ATOM 2919 O O . ALA A 1 376 ? -10.355 11.553 15.419 1.00 92.62 376 ALA A O 1
ATOM 2920 N N . ALA A 1 377 ? -10.490 10.012 17.049 1.00 91.19 377 ALA A N 1
ATOM 2921 C CA . ALA A 1 377 ? -9.107 10.174 17.496 1.00 91.19 377 ALA A CA 1
ATOM 2922 C C . ALA A 1 377 ? -8.097 9.696 16.437 1.00 91.19 377 ALA A C 1
ATOM 2924 O O . ALA A 1 377 ? -7.082 10.358 16.196 1.00 91.19 377 ALA A O 1
ATOM 2925 N N . GLU A 1 378 ? -8.394 8.582 15.766 1.00 92.38 378 GLU A N 1
ATOM 2926 C CA . GLU A 1 378 ? -7.563 8.053 14.686 1.00 92.38 378 GLU A CA 1
ATOM 2927 C C . GLU A 1 378 ? -7.532 8.993 13.482 1.00 92.38 378 GLU A C 1
ATOM 2929 O O . GLU A 1 378 ? -6.456 9.347 13.000 1.00 92.38 378 GLU A O 1
ATOM 2934 N N . TYR A 1 379 ? -8.699 9.468 13.046 1.00 90.75 379 TYR A N 1
ATOM 2935 C CA . TYR A 1 379 ? -8.830 10.391 11.922 1.00 90.75 379 TYR A CA 1
ATOM 2936 C C . TYR A 1 379 ? -8.084 11.704 12.178 1.00 90.75 379 TYR A C 1
ATOM 2938 O O . TYR A 1 379 ? -7.345 12.182 11.320 1.00 90.75 379 TYR A O 1
ATOM 2946 N N . LYS A 1 380 ? -8.188 12.249 13.395 1.00 89.94 380 LYS A N 1
ATOM 2947 C CA . LYS A 1 380 ? -7.410 13.424 13.802 1.00 89.94 380 LYS A CA 1
ATOM 2948 C C . LYS A 1 380 ? -5.898 13.176 13.702 1.00 89.94 380 LYS A C 1
ATOM 2950 O O . LYS A 1 380 ? -5.168 14.028 13.203 1.00 89.94 380 LYS A O 1
ATOM 2955 N N . THR A 1 381 ? -5.433 12.000 14.129 1.00 86.75 381 THR A N 1
ATOM 2956 C CA . THR A 1 381 ? -4.014 11.616 14.026 1.00 86.75 381 THR A CA 1
ATOM 2957 C C . THR A 1 381 ? -3.565 11.536 12.559 1.00 86.75 381 THR A C 1
ATOM 2959 O O . THR A 1 381 ? -2.464 11.976 12.225 1.00 86.75 381 THR A O 1
ATOM 2962 N N . ILE A 1 382 ? -4.417 11.019 11.664 1.00 86.44 382 ILE A N 1
ATOM 2963 C CA . ILE A 1 382 ? -4.168 10.975 10.212 1.00 86.44 382 ILE A CA 1
ATOM 2964 C C . ILE A 1 382 ? -4.029 12.394 9.646 1.00 86.44 382 ILE A C 1
ATOM 2966 O O . ILE A 1 382 ? -3.051 12.669 8.949 1.00 86.44 382 ILE A O 1
ATOM 2970 N N . GLU A 1 383 ? -4.949 13.307 9.978 1.00 86.00 383 GLU A N 1
ATOM 2971 C CA . GLU A 1 383 ? -4.877 14.710 9.544 1.00 86.00 383 GLU A CA 1
ATOM 2972 C C . GLU A 1 383 ? -3.570 15.387 9.971 1.00 86.00 383 GLU A C 1
ATOM 2974 O O . GLU A 1 383 ? -2.954 16.108 9.184 1.00 86.00 383 GLU A O 1
ATOM 2979 N N . GLU A 1 384 ? -3.138 15.167 11.213 1.00 84.19 384 GLU A N 1
ATOM 2980 C CA . GLU A 1 384 ? -1.886 15.717 11.740 1.00 84.19 384 GLU A CA 1
ATOM 2981 C C . GLU A 1 384 ? -0.663 15.136 11.015 1.00 84.19 384 GLU A C 1
ATOM 2983 O O . GLU A 1 384 ? 0.232 15.886 10.620 1.00 84.19 384 GLU A O 1
ATOM 2988 N N . CYS A 1 385 ? -0.645 13.824 10.757 1.00 80.25 385 CYS A N 1
ATOM 2989 C CA . CYS A 1 385 ? 0.443 13.168 10.028 1.00 80.25 385 CYS A CA 1
ATOM 2990 C C . CYS A 1 385 ? 0.578 13.676 8.586 1.00 80.25 385 CYS A C 1
ATOM 2992 O O . CYS A 1 385 ? 1.695 13.870 8.105 1.00 80.25 385 CYS A O 1
ATOM 2994 N N . VAL A 1 386 ? -0.547 13.904 7.901 1.00 80.69 386 VAL A N 1
ATOM 2995 C CA .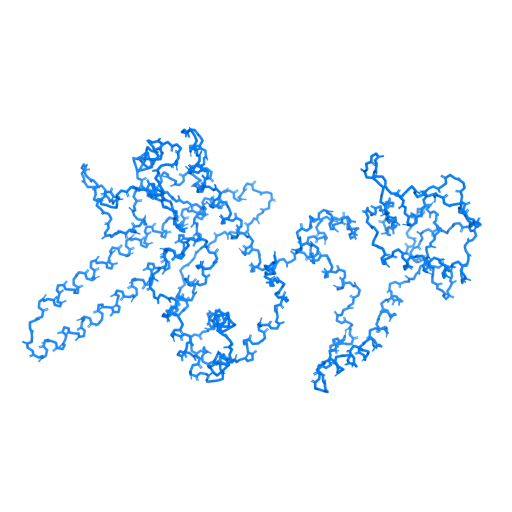 VAL A 1 386 ? -0.558 14.441 6.534 1.00 80.69 386 VAL A CA 1
ATOM 2996 C C . VAL A 1 386 ? 0.009 15.863 6.504 1.00 80.69 386 VAL A C 1
ATOM 2998 O O . VAL A 1 386 ? 0.886 16.143 5.690 1.00 80.69 386 VAL A O 1
ATOM 3001 N N . LYS A 1 387 ? -0.400 16.730 7.442 1.00 80.56 387 LYS A N 1
ATOM 3002 C CA . LYS A 1 387 ? 0.117 18.109 7.547 1.00 80.56 387 LYS A CA 1
ATOM 3003 C C . LYS A 1 387 ? 1.633 18.159 7.756 1.00 80.56 387 LYS A C 1
ATOM 3005 O O . LYS A 1 387 ? 2.297 19.010 7.171 1.00 80.56 387 LYS A O 1
ATOM 3010 N N . LEU A 1 388 ? 2.190 17.259 8.572 1.00 73.00 388 LEU A N 1
ATOM 3011 C CA . LEU A 1 388 ? 3.641 17.192 8.786 1.00 73.00 388 LEU A CA 1
ATOM 3012 C C . LEU A 1 388 ? 4.401 16.759 7.524 1.00 73.00 388 LEU A C 1
ATOM 3014 O O . LEU A 1 388 ? 5.452 17.323 7.227 1.00 73.00 388 LEU A O 1
ATOM 3018 N N . GLN A 1 389 ? 3.867 15.808 6.749 1.00 66.75 389 GLN A N 1
ATOM 3019 C CA . GLN A 1 389 ? 4.506 15.384 5.496 1.00 66.75 389 GLN A CA 1
ATOM 3020 C C . GLN A 1 389 ? 4.543 16.497 4.447 1.00 66.75 389 GLN A C 1
ATOM 3022 O O . GLN A 1 389 ? 5.529 16.618 3.723 1.00 66.75 389 GLN A O 1
ATOM 3027 N N . GLU A 1 390 ? 3.502 17.326 4.363 1.00 66.06 390 GLU A N 1
ATOM 3028 C CA . GLU A 1 390 ? 3.501 18.477 3.452 1.00 66.06 390 GLU A CA 1
ATOM 3029 C C . GLU A 1 390 ? 4.604 19.488 3.801 1.00 66.06 390 GLU A C 1
ATOM 3031 O O . GLU A 1 390 ? 5.249 20.032 2.904 1.00 66.06 390 GLU A O 1
ATOM 3036 N N . GLN A 1 391 ? 4.870 19.694 5.094 1.00 62.75 391 GLN A N 1
ATOM 3037 C CA . GLN A 1 391 ? 5.932 20.588 5.566 1.00 62.75 391 GLN A CA 1
ATOM 3038 C C . GLN A 1 391 ? 7.339 20.039 5.287 1.00 62.75 391 GLN A C 1
ATOM 3040 O O . GLN A 1 391 ? 8.226 20.805 4.915 1.00 62.75 391 GLN A O 1
ATOM 3045 N N . GLU A 1 392 ? 7.556 18.727 5.418 1.00 57.25 392 GLU A N 1
ATOM 3046 C CA . GLU A 1 392 ? 8.832 18.099 5.044 1.00 57.25 392 GLU A CA 1
ATOM 3047 C C . GLU A 1 392 ? 9.055 18.124 3.522 1.00 57.25 392 GLU A C 1
ATOM 3049 O O . GLU A 1 392 ? 10.149 18.460 3.060 1.00 57.25 392 GLU A O 1
ATOM 3054 N N . ASN A 1 393 ? 8.018 17.841 2.727 1.00 53.75 393 ASN A N 1
ATOM 3055 C CA . ASN A 1 393 ? 8.112 17.805 1.264 1.00 53.75 393 ASN A CA 1
ATOM 3056 C C . ASN A 1 393 ? 8.396 19.180 0.646 1.00 53.75 393 ASN A C 1
ATOM 3058 O O . ASN A 1 393 ? 9.080 19.248 -0.374 1.00 53.75 393 ASN A O 1
ATOM 3062 N N . SER A 1 394 ? 7.951 20.279 1.270 1.00 47.62 394 SER A N 1
ATOM 3063 C CA . SER A 1 394 ? 8.227 21.637 0.776 1.00 47.62 394 SER A CA 1
ATOM 3064 C C . SER A 1 394 ? 9.712 22.029 0.833 1.00 47.62 394 SER A C 1
ATOM 3066 O O . SER A 1 394 ? 10.089 23.076 0.310 1.00 47.62 394 SER A O 1
ATOM 3068 N N . SER A 1 395 ? 10.552 21.236 1.506 1.00 44.91 395 SER A N 1
ATOM 3069 C CA . SER A 1 395 ? 12.001 21.455 1.600 1.00 44.91 395 SER A CA 1
ATOM 3070 C C . SER A 1 395 ? 12.802 20.744 0.501 1.00 44.91 395 SER A C 1
ATOM 3072 O O . SER A 1 395 ? 14.012 20.951 0.383 1.00 44.91 395 SER A O 1
ATOM 3074 N N . MET A 1 396 ? 12.143 19.914 -0.316 1.00 39.22 396 MET A N 1
ATOM 3075 C CA . MET A 1 396 ? 12.782 19.149 -1.383 1.00 39.22 396 MET A CA 1
ATOM 3076 C C . MET A 1 396 ? 12.813 19.928 -2.713 1.00 39.22 396 MET A C 1
ATOM 3078 O O . MET A 1 396 ? 11.869 20.651 -3.020 1.00 39.22 396 MET A O 1
ATOM 3082 N N . PRO A 1 397 ? 13.849 19.755 -3.564 1.00 36.56 397 PRO A N 1
ATOM 3083 C CA . PRO A 1 397 ? 13.970 20.467 -4.848 1.00 36.56 397 PRO A CA 1
ATOM 3084 C C . PRO A 1 397 ? 12.902 20.098 -5.893 1.00 36.56 397 PRO A C 1
ATOM 3086 O O . PRO A 1 397 ? 12.872 20.683 -6.974 1.00 36.56 397 PRO A O 1
ATOM 3089 N N . VAL A 1 398 ? 12.076 19.091 -5.603 1.00 39.00 398 VAL A N 1
ATOM 3090 C CA . VAL A 1 398 ? 11.008 18.575 -6.459 1.00 39.00 398 VAL A CA 1
ATOM 3091 C C . VAL A 1 398 ? 9.739 18.525 -5.616 1.00 39.00 398 VAL A C 1
ATOM 3093 O O . VAL A 1 398 ? 9.724 17.858 -4.582 1.00 39.00 398 VAL A O 1
ATOM 3096 N N . GLU A 1 399 ? 8.683 19.205 -6.064 1.00 38.44 399 GLU A N 1
ATOM 3097 C CA . GLU A 1 399 ? 7.352 19.093 -5.464 1.00 38.44 399 GLU A CA 1
ATOM 3098 C C . GLU A 1 399 ? 6.834 17.661 -5.667 1.00 38.44 399 GLU A C 1
ATOM 3100 O O . GLU A 1 399 ? 6.369 17.282 -6.743 1.00 38.44 399 GLU A O 1
ATOM 3105 N N . LEU A 1 400 ? 6.955 16.830 -4.632 1.00 44.25 400 LEU A N 1
ATOM 3106 C CA . LEU A 1 400 ? 6.194 15.589 -4.539 1.00 44.25 400 LEU A CA 1
ATOM 3107 C C . LEU A 1 400 ? 4.726 15.971 -4.320 1.00 44.25 400 LEU A C 1
ATOM 3109 O O . LEU A 1 400 ? 4.434 16.816 -3.476 1.00 44.25 400 LEU A O 1
ATOM 3113 N N . GLY A 1 401 ? 3.817 15.376 -5.099 1.00 49.62 401 GLY A N 1
ATOM 3114 C CA . GLY A 1 401 ? 2.391 15.708 -5.059 1.00 49.62 401 GLY A CA 1
ATOM 3115 C C . GLY A 1 401 ? 1.808 15.703 -3.640 1.00 49.62 401 GLY A C 1
ATOM 3116 O O . GLY A 1 401 ? 2.228 14.920 -2.786 1.00 49.62 401 GLY A O 1
ATOM 3117 N N . HIS A 1 402 ? 0.829 16.581 -3.401 1.00 56.09 402 HIS A N 1
ATOM 3118 C CA . HIS A 1 402 ? 0.143 16.701 -2.114 1.00 56.09 402 HIS A CA 1
ATOM 3119 C C . HIS A 1 402 ? -0.420 15.352 -1.653 1.00 56.09 402 HIS A C 1
ATOM 3121 O O . HIS A 1 402 ? -1.220 14.721 -2.351 1.00 56.09 402 HIS A O 1
ATOM 3127 N N . VAL A 1 403 ? -0.016 14.916 -0.459 1.00 59.91 403 VAL A N 1
ATOM 3128 C CA . VAL A 1 403 ? -0.622 13.756 0.198 1.00 59.91 403 VAL A CA 1
ATOM 3129 C C . VAL A 1 403 ? -1.976 14.209 0.734 1.00 59.91 403 VAL A C 1
ATOM 3131 O O . VAL A 1 403 ? -2.050 15.142 1.522 1.00 59.91 403 VAL A O 1
ATOM 3134 N N . SER A 1 404 ? -3.057 13.561 0.309 1.00 59.81 404 SER A N 1
ATOM 3135 C CA . SER A 1 404 ? -4.411 13.862 0.782 1.00 59.81 404 SER A CA 1
ATOM 3136 C C . SER A 1 404 ? -5.118 12.594 1.249 1.00 59.81 404 SER A C 1
ATOM 3138 O O . SER A 1 404 ? -4.746 11.480 0.881 1.00 59.81 404 SER A O 1
ATOM 3140 N N . HIS A 1 405 ? -6.132 12.769 2.090 1.00 73.56 405 HIS A N 1
ATOM 3141 C CA . HIS A 1 405 ? -7.040 11.714 2.528 1.00 73.56 405 HIS A CA 1
ATOM 3142 C C . HIS A 1 405 ? -8.470 12.259 2.485 1.00 73.56 405 HIS A C 1
ATOM 3144 O O . HIS A 1 405 ? -8.685 13.466 2.602 1.00 73.56 405 HIS A O 1
ATOM 3150 N N . TYR A 1 406 ? -9.444 11.380 2.270 1.00 74.44 406 TYR A N 1
ATOM 3151 C CA . TYR A 1 406 ? -10.853 11.748 2.185 1.00 74.44 406 TYR A CA 1
ATOM 3152 C C . TYR A 1 406 ? -11.732 10.587 2.638 1.00 74.44 406 TYR A C 1
ATOM 3154 O O . TYR A 1 406 ? -11.341 9.421 2.568 1.00 74.44 406 TYR A O 1
ATOM 3162 N N . ILE A 1 407 ? -12.940 10.919 3.081 1.00 81.06 407 ILE A N 1
ATOM 3163 C CA . ILE A 1 407 ? -13.989 9.941 3.354 1.00 81.06 407 ILE A CA 1
ATOM 3164 C C . ILE A 1 407 ? -14.762 9.739 2.057 1.00 81.06 407 ILE A C 1
ATOM 3166 O O . ILE A 1 407 ? -15.207 10.703 1.432 1.00 81.06 407 ILE A O 1
ATOM 3170 N N . ARG A 1 408 ? -14.911 8.481 1.648 1.00 79.38 408 ARG A N 1
ATOM 3171 C CA . ARG A 1 408 ? -15.696 8.091 0.479 1.00 79.38 408 ARG A CA 1
ATOM 3172 C C . ARG A 1 408 ? -16.892 7.276 0.941 1.00 79.38 408 ARG A C 1
ATOM 3174 O O . ARG A 1 408 ? -16.730 6.361 1.742 1.00 79.38 408 ARG A O 1
ATOM 3181 N N . GLU A 1 409 ? -18.066 7.577 0.404 1.00 76.25 409 GLU A N 1
ATOM 3182 C CA . GLU A 1 409 ? -19.195 6.659 0.502 1.00 76.25 409 GLU A CA 1
ATOM 3183 C C . GLU A 1 409 ? -18.913 5.433 -0.376 1.00 76.25 409 GLU A C 1
ATOM 3185 O O . GLU A 1 409 ? -18.452 5.549 -1.514 1.00 76.25 409 GLU A O 1
ATOM 3190 N N . GLY A 1 410 ? -19.121 4.249 0.178 1.00 76.69 410 GLY A N 1
ATOM 3191 C CA . GLY A 1 410 ? -18.875 2.984 -0.493 1.00 76.69 410 GLY A CA 1
ATOM 3192 C C . GLY A 1 410 ? -19.657 1.886 0.200 1.00 76.69 410 GLY A C 1
ATOM 3193 O O . GLY A 1 410 ? -20.111 2.052 1.335 1.00 76.69 410 GLY A O 1
ATOM 3194 N N . ASP A 1 411 ? -19.835 0.770 -0.489 1.00 84.38 411 ASP A N 1
ATOM 3195 C CA . ASP A 1 411 ? -20.497 -0.375 0.112 1.00 84.38 411 ASP A CA 1
ATOM 3196 C C . ASP A 1 411 ? -19.550 -1.186 1.008 1.00 84.38 411 ASP A C 1
ATOM 3198 O O . ASP A 1 411 ? -18.333 -0.989 1.078 1.00 84.38 411 ASP A O 1
ATOM 3202 N N . LEU A 1 412 ? -20.155 -2.129 1.725 1.00 87.88 412 LEU A N 1
ATOM 3203 C CA . LEU A 1 412 ? -19.458 -2.998 2.658 1.00 87.88 412 LEU A CA 1
ATOM 3204 C C . LEU A 1 412 ? -18.391 -3.865 1.974 1.00 87.88 412 LEU A C 1
ATOM 3206 O O . LEU A 1 412 ? -17.363 -4.140 2.590 1.00 87.88 412 LEU A O 1
ATOM 3210 N N . PHE A 1 413 ? -18.626 -4.314 0.737 1.00 88.50 413 PHE A N 1
ATOM 3211 C CA . PHE A 1 413 ? -17.663 -5.151 0.027 1.00 88.50 413 PHE A CA 1
ATOM 3212 C C . PHE A 1 413 ? -16.392 -4.361 -0.267 1.00 88.50 413 PHE A C 1
ATOM 3214 O O . PHE A 1 413 ? -15.306 -4.845 0.039 1.00 88.50 413 PHE A O 1
ATOM 3221 N N . ASP A 1 414 ? -16.524 -3.133 -0.771 1.00 83.75 414 ASP A N 1
ATOM 3222 C CA . ASP A 1 414 ? -15.383 -2.255 -1.045 1.00 83.75 414 ASP A CA 1
ATOM 3223 C C . ASP A 1 414 ? -14.533 -2.019 0.204 1.00 83.75 414 ASP A C 1
ATOM 3225 O O . ASP A 1 414 ? -13.303 -2.107 0.150 1.00 83.75 414 ASP A O 1
ATOM 3229 N N . LEU A 1 415 ? -15.178 -1.753 1.344 1.00 87.25 415 LEU A N 1
ATOM 3230 C CA . LEU A 1 415 ? -14.485 -1.553 2.615 1.00 87.25 415 LEU A CA 1
ATOM 3231 C C . LEU A 1 415 ? -13.713 -2.810 3.035 1.00 87.25 415 LEU A C 1
ATOM 3233 O O . LEU A 1 415 ? -12.528 -2.738 3.361 1.00 87.25 415 LEU A O 1
ATOM 3237 N N . VAL A 1 416 ? -14.374 -3.968 3.001 1.00 89.81 416 VAL A N 1
ATOM 3238 C CA . VAL A 1 416 ? -13.778 -5.252 3.387 1.00 89.81 416 VAL A CA 1
ATOM 3239 C C . VAL A 1 416 ? -12.630 -5.634 2.445 1.00 89.81 416 VAL A C 1
ATOM 3241 O O . VAL A 1 416 ? -11.555 -6.006 2.916 1.00 89.81 416 VAL A O 1
ATOM 3244 N N . GLN A 1 417 ? -12.818 -5.493 1.132 1.00 85.94 417 GLN A N 1
ATOM 3245 C CA . GLN A 1 417 ? -11.789 -5.748 0.126 1.00 85.94 417 GLN A CA 1
ATOM 3246 C C . GLN A 1 417 ? -10.580 -4.831 0.335 1.00 85.94 417 GLN A C 1
ATOM 3248 O O . GLN A 1 417 ? -9.449 -5.307 0.319 1.00 85.94 417 GLN A O 1
ATOM 3253 N N . THR A 1 418 ? -10.806 -3.543 0.610 1.00 83.56 418 THR A N 1
ATOM 3254 C CA . THR A 1 418 ? -9.731 -2.577 0.880 1.00 83.56 418 THR A CA 1
ATOM 3255 C C . THR A 1 418 ? -8.904 -2.980 2.103 1.00 83.56 418 THR A C 1
ATOM 3257 O O . THR A 1 418 ? -7.675 -2.956 2.051 1.00 83.56 418 THR A O 1
ATOM 3260 N N . ILE A 1 419 ? -9.550 -3.387 3.203 1.00 86.69 419 ILE A N 1
ATOM 3261 C CA . ILE A 1 419 ? -8.847 -3.825 4.422 1.00 86.69 419 ILE A CA 1
ATOM 3262 C C . ILE A 1 419 ? -8.012 -5.085 4.147 1.00 86.69 419 ILE A C 1
ATOM 3264 O O . ILE A 1 419 ? -6.851 -5.158 4.559 1.00 86.69 419 ILE A O 1
ATOM 3268 N N . VAL A 1 420 ? -8.574 -6.065 3.431 1.00 85.50 420 VAL A N 1
ATOM 3269 C CA . VAL A 1 420 ? -7.873 -7.314 3.093 1.00 85.50 420 VAL A CA 1
ATOM 3270 C C . VAL A 1 420 ? -6.679 -7.042 2.177 1.00 85.50 420 VAL A C 1
ATOM 3272 O O . VAL A 1 420 ? -5.574 -7.467 2.503 1.00 85.50 420 VAL A O 1
ATOM 3275 N N . SER A 1 421 ? -6.855 -6.271 1.101 1.00 79.00 421 SER A N 1
ATOM 3276 C CA . SER A 1 421 ? -5.765 -5.922 0.181 1.00 79.00 421 SER A CA 1
ATOM 3277 C C . SER A 1 421 ? -4.637 -5.147 0.871 1.00 79.00 421 SER A C 1
ATOM 3279 O O . SER A 1 421 ? -3.465 -5.456 0.667 1.00 79.00 421 SER A O 1
ATOM 3281 N N . ASN A 1 422 ? -4.965 -4.199 1.754 1.00 74.38 422 ASN A N 1
ATOM 3282 C CA . ASN A 1 422 ? -3.956 -3.438 2.498 1.00 74.38 422 ASN A CA 1
ATOM 3283 C C . ASN A 1 422 ? -3.153 -4.308 3.474 1.00 74.38 422 ASN A C 1
ATOM 3285 O O . ASN A 1 422 ? -2.004 -3.993 3.781 1.00 74.38 422 ASN A O 1
ATOM 3289 N N . THR A 1 423 ? -3.727 -5.413 3.949 1.00 71.81 423 THR A N 1
ATOM 3290 C CA . THR A 1 423 ? -3.063 -6.293 4.915 1.00 71.81 423 THR A CA 1
ATOM 3291 C C . THR A 1 423 ? -1.881 -7.046 4.312 1.00 71.81 423 THR A C 1
ATOM 3293 O O . THR A 1 423 ? -0.902 -7.305 5.012 1.00 71.81 423 THR A O 1
ATOM 3296 N N . ASP A 1 424 ? -1.942 -7.378 3.023 1.00 64.06 424 ASP A N 1
ATOM 3297 C CA . ASP A 1 424 ? -0.817 -8.009 2.329 1.00 64.06 424 ASP A CA 1
ATOM 3298 C C . ASP A 1 424 ? 0.285 -6.998 1.978 1.00 64.06 424 ASP A C 1
ATOM 3300 O O . ASP A 1 424 ? 1.448 -7.372 1.846 1.00 64.06 424 ASP A O 1
ATOM 3304 N N . MET A 1 425 ? -0.055 -5.707 1.899 1.00 62.47 425 MET A N 1
ATOM 3305 C CA . MET A 1 425 ? 0.898 -4.628 1.622 1.00 62.47 425 MET A CA 1
ATOM 3306 C C . MET A 1 425 ? 1.603 -4.091 2.877 1.00 62.47 425 MET A C 1
ATOM 3308 O O . MET A 1 425 ? 2.714 -3.572 2.777 1.00 62.47 425 MET A O 1
ATOM 3312 N N . ILE A 1 426 ? 0.971 -4.181 4.051 1.00 64.69 426 ILE A N 1
ATOM 3313 C CA . ILE A 1 426 ? 1.478 -3.611 5.307 1.00 64.69 426 ILE A CA 1
ATOM 3314 C C . ILE A 1 426 ? 1.959 -4.745 6.223 1.00 64.69 426 ILE A C 1
ATOM 3316 O O . ILE A 1 426 ? 1.169 -5.522 6.761 1.00 64.69 426 ILE A O 1
ATOM 3320 N N . VAL A 1 427 ? 3.270 -4.847 6.456 1.00 56.28 427 VAL A N 1
ATOM 3321 C CA . VAL A 1 427 ? 3.829 -5.930 7.285 1.00 56.28 427 VAL A CA 1
ATOM 3322 C C . VAL A 1 427 ? 3.302 -5.821 8.720 1.00 56.28 427 VAL A C 1
ATOM 3324 O O . VAL A 1 427 ? 3.289 -4.755 9.329 1.00 56.28 427 VAL A O 1
ATOM 3327 N N . GLY A 1 428 ? 2.867 -6.939 9.300 1.00 59.78 428 GLY A N 1
ATOM 3328 C CA . GLY A 1 428 ? 2.306 -6.972 10.656 1.00 59.78 428 GLY A CA 1
ATOM 3329 C C . GLY A 1 428 ? 0.836 -6.547 10.752 1.00 59.78 428 GLY A C 1
ATOM 3330 O O . GLY A 1 428 ? 0.213 -6.817 11.774 1.00 59.78 428 GLY A O 1
ATOM 3331 N N . ALA A 1 429 ? 0.236 -6.010 9.684 1.00 68.81 429 ALA A N 1
ATOM 3332 C CA . ALA A 1 429 ? -1.186 -5.664 9.650 1.00 68.81 429 ALA A CA 1
ATOM 3333 C C . ALA A 1 429 ? -2.116 -6.875 9.839 1.00 68.81 429 ALA A C 1
ATOM 3335 O O . ALA A 1 429 ? -3.232 -6.736 10.334 1.00 68.81 429 ALA A O 1
ATOM 3336 N N . ARG A 1 430 ? -1.633 -8.092 9.541 1.00 68.12 430 ARG A N 1
ATOM 3337 C CA . ARG A 1 430 ? -2.348 -9.348 9.833 1.00 68.12 430 ARG A CA 1
ATOM 3338 C C . ARG A 1 430 ? -2.692 -9.512 11.315 1.00 68.12 430 ARG A C 1
ATOM 3340 O O . ARG A 1 430 ? -3.688 -10.152 11.623 1.00 68.12 430 ARG A O 1
ATOM 3347 N N . MET A 1 431 ? -1.894 -8.937 12.218 1.00 68.19 431 MET A N 1
ATOM 3348 C CA . MET A 1 431 ? -2.137 -8.987 13.667 1.00 68.19 431 MET A CA 1
ATOM 3349 C C . MET A 1 431 ? -3.236 -8.020 14.126 1.00 68.19 431 MET A C 1
ATOM 3351 O O . MET A 1 431 ? -3.781 -8.192 15.220 1.00 68.19 431 MET A O 1
ATOM 3355 N N . ASP A 1 432 ? -3.531 -7.014 13.299 1.00 73.31 432 ASP A N 1
ATOM 3356 C CA . ASP A 1 432 ? -4.525 -5.968 13.548 1.00 73.31 432 ASP A CA 1
ATOM 3357 C C . ASP A 1 432 ? -5.862 -6.259 12.853 1.00 73.31 432 ASP A C 1
ATOM 3359 O O . ASP A 1 432 ? -6.878 -5.651 13.179 1.00 73.31 432 ASP A O 1
ATOM 3363 N N . MET A 1 433 ? -5.879 -7.196 11.902 1.00 80.31 433 MET A N 1
ATOM 3364 C CA . MET A 1 433 ? -7.085 -7.567 11.173 1.00 80.31 433 MET A CA 1
ATOM 3365 C C . MET A 1 433 ? -8.095 -8.286 12.091 1.00 80.31 433 MET A C 1
ATOM 3367 O O . MET A 1 433 ? -7.721 -9.231 12.796 1.00 80.31 433 MET A O 1
ATOM 3371 N N . PRO A 1 434 ? -9.393 -7.927 12.026 1.00 83.81 434 PRO A N 1
ATOM 3372 C CA . PRO A 1 434 ? -10.455 -8.705 12.652 1.00 83.81 434 PRO A CA 1
ATOM 3373 C C . PRO A 1 434 ? -10.445 -10.174 12.208 1.00 83.81 434 PRO A C 1
ATOM 3375 O O . PRO A 1 434 ? -10.310 -10.493 11.024 1.00 83.81 434 PRO A O 1
ATOM 3378 N N . THR A 1 435 ? -10.625 -11.090 13.158 1.00 83.19 435 THR A N 1
ATOM 3379 C CA . THR A 1 435 ? -10.692 -12.530 12.874 1.00 83.19 435 THR A CA 1
ATOM 3380 C C . THR A 1 435 ? -11.881 -12.854 11.964 1.00 83.19 435 THR A C 1
ATOM 3382 O O . THR A 1 435 ? -12.979 -12.346 12.178 1.00 83.19 435 THR A O 1
ATOM 3385 N N . GLY A 1 436 ? -11.684 -13.718 10.964 1.00 85.00 436 GLY A N 1
ATOM 3386 C CA . GLY A 1 436 ? -12.754 -14.133 10.048 1.00 85.00 436 GLY A CA 1
ATOM 3387 C C . GLY A 1 436 ? -13.000 -13.182 8.869 1.00 85.00 436 GLY A C 1
ATOM 3388 O O . GLY A 1 436 ? -13.903 -13.420 8.065 1.00 85.00 436 GLY A O 1
ATOM 3389 N N . LEU A 1 437 ? -12.251 -12.075 8.758 1.00 87.81 437 LEU A N 1
ATOM 3390 C CA . LEU A 1 437 ? -12.512 -11.060 7.734 1.00 87.81 437 LEU A CA 1
ATOM 3391 C C . LEU A 1 437 ? -12.189 -11.548 6.314 1.00 87.81 437 LEU A C 1
ATOM 3393 O O . LEU A 1 437 ? -12.903 -11.213 5.370 1.00 87.81 437 LEU A O 1
ATOM 3397 N N . VAL A 1 438 ? -11.148 -12.370 6.161 1.00 86.06 438 VAL A N 1
ATOM 3398 C CA . VAL A 1 438 ? -10.755 -12.973 4.875 1.00 86.06 438 VAL A CA 1
ATOM 3399 C C . VAL A 1 438 ? -11.839 -13.929 4.378 1.00 86.06 438 VAL A C 1
ATOM 3401 O O . VAL A 1 438 ? -12.173 -13.923 3.192 1.00 86.06 438 VAL A O 1
ATOM 3404 N N . GLU A 1 439 ? -12.398 -14.724 5.287 1.00 88.81 439 GLU A N 1
ATOM 3405 C CA . GLU A 1 439 ? -13.475 -15.679 5.049 1.00 88.81 439 GLU A CA 1
ATOM 3406 C C . GLU A 1 439 ? -14.757 -14.950 4.660 1.00 88.81 439 GLU A C 1
ATOM 3408 O O . GLU A 1 439 ? -15.341 -15.258 3.624 1.00 88.81 439 GLU A O 1
ATOM 3413 N N . ARG A 1 440 ? -15.131 -13.916 5.421 1.00 89.75 440 ARG A N 1
ATOM 3414 C CA . ARG A 1 440 ? -16.276 -13.054 5.115 1.00 89.75 440 ARG A CA 1
ATOM 3415 C C . ARG A 1 440 ? -16.145 -12.402 3.739 1.00 89.75 440 ARG A C 1
ATOM 3417 O O . ARG A 1 440 ? -17.090 -12.392 2.960 1.00 89.75 440 ARG A O 1
ATOM 3424 N N . ARG A 1 441 ? -14.960 -11.887 3.410 1.00 90.75 441 ARG A N 1
ATOM 3425 C CA . ARG A 1 441 ? -14.653 -11.334 2.085 1.00 90.75 441 ARG A CA 1
ATOM 3426 C C . ARG A 1 441 ? -14.809 -12.391 0.991 1.00 90.75 441 ARG A C 1
ATOM 3428 O O . ARG A 1 441 ? -15.416 -12.121 -0.041 1.00 90.75 441 ARG A O 1
ATOM 3435 N N . ASN A 1 442 ? -14.278 -13.593 1.213 1.00 88.69 442 ASN A N 1
ATOM 3436 C CA . ASN A 1 442 ? -14.377 -14.702 0.263 1.00 88.69 442 ASN A CA 1
ATOM 3437 C C . ASN A 1 442 ? -15.825 -15.136 0.032 1.00 88.69 442 ASN A C 1
ATOM 3439 O O . ASN A 1 442 ? -16.193 -15.406 -1.105 1.00 88.69 442 ASN A O 1
ATOM 3443 N N . GLU A 1 443 ? -16.639 -15.184 1.082 1.00 89.31 443 GLU A N 1
ATOM 3444 C CA . GLU A 1 443 ? -18.069 -15.479 0.991 1.00 89.31 443 GLU A CA 1
ATOM 3445 C C . GLU A 1 443 ? -18.782 -14.457 0.096 1.00 89.31 443 GLU A C 1
ATOM 3447 O O . GLU A 1 443 ? -19.453 -14.846 -0.857 1.00 89.31 443 GLU A O 1
ATOM 3452 N N . MET A 1 444 ? -18.531 -13.160 0.301 1.00 88.94 444 MET A N 1
ATOM 3453 C CA . MET A 1 444 ? -19.082 -12.099 -0.553 1.00 88.94 444 MET A CA 1
ATOM 3454 C C . MET A 1 444 ? -18.643 -12.248 -2.019 1.00 88.94 444 MET A C 1
ATOM 3456 O O . MET A 1 444 ? -19.463 -12.119 -2.927 1.00 88.94 444 MET A O 1
ATOM 3460 N N . LEU A 1 445 ? -17.366 -12.564 -2.272 1.00 87.62 445 LEU A N 1
ATOM 3461 C CA . LEU A 1 445 ? -16.870 -12.832 -3.628 1.00 87.62 445 LEU A CA 1
ATOM 3462 C C . LEU A 1 445 ? -17.583 -14.022 -4.272 1.00 87.62 445 LEU A C 1
ATOM 3464 O O . LEU A 1 445 ? -17.952 -13.946 -5.445 1.00 87.62 445 LEU A O 1
ATOM 3468 N N . TRP A 1 446 ? -17.796 -15.103 -3.519 1.00 87.69 446 TRP A N 1
ATOM 3469 C CA . TRP A 1 446 ? -18.510 -16.283 -3.997 1.00 87.69 446 TRP A CA 1
ATOM 3470 C C . TRP A 1 446 ? -19.976 -15.994 -4.290 1.00 87.69 446 TRP A C 1
ATOM 3472 O O . TRP A 1 446 ? -20.471 -16.438 -5.321 1.00 87.69 446 TRP A O 1
ATOM 3482 N N . GLU A 1 447 ? -20.663 -15.222 -3.451 1.00 85.31 447 GLU A N 1
ATOM 3483 C CA . GLU A 1 447 ? -22.043 -14.809 -3.710 1.00 85.31 447 GLU A CA 1
ATOM 3484 C C . GLU A 1 447 ? -22.159 -13.986 -4.999 1.00 85.31 447 GLU A C 1
ATOM 3486 O O . GLU A 1 447 ? -23.065 -14.215 -5.804 1.00 85.31 447 GLU A O 1
ATOM 3491 N N . ILE A 1 448 ? -21.227 -13.054 -5.230 1.00 83.00 448 ILE A N 1
ATOM 3492 C CA . ILE A 1 448 ? -21.195 -12.244 -6.455 1.00 83.00 448 ILE A CA 1
ATOM 3493 C C . ILE A 1 448 ? -20.862 -13.129 -7.666 1.00 83.00 448 ILE A C 1
ATOM 3495 O O . ILE A 1 448 ? -21.552 -13.064 -8.683 1.00 83.00 448 ILE A O 1
ATOM 3499 N N . ALA A 1 449 ? -19.853 -13.998 -7.556 1.00 83.06 449 ALA A N 1
ATOM 3500 C CA . ALA A 1 449 ? -19.459 -14.924 -8.619 1.00 83.06 449 ALA A CA 1
ATOM 3501 C C . ALA A 1 449 ? -20.557 -15.949 -8.955 1.00 83.06 449 ALA A C 1
ATOM 3503 O O . ALA A 1 449 ? -20.729 -16.304 -10.118 1.00 83.06 449 ALA A O 1
ATOM 3504 N N . ALA A 1 450 ? -21.335 -16.404 -7.968 1.00 80.19 450 ALA A N 1
ATOM 3505 C CA . ALA A 1 450 ? -22.439 -17.341 -8.170 1.00 80.19 450 ALA A CA 1
ATOM 3506 C C . ALA A 1 450 ? -23.599 -16.716 -8.959 1.00 80.19 450 ALA A C 1
ATOM 3508 O O . ALA A 1 450 ? -24.265 -17.411 -9.727 1.00 80.19 450 ALA A O 1
ATOM 3509 N N . ARG A 1 451 ? -23.824 -15.402 -8.817 1.00 78.38 451 ARG A N 1
ATOM 3510 C CA . ARG A 1 451 ? -24.795 -14.663 -9.644 1.00 78.38 451 ARG A CA 1
ATOM 3511 C C . ARG A 1 451 ? -24.338 -14.563 -11.100 1.00 78.38 451 ARG A C 1
ATOM 3513 O O . ARG A 1 451 ? -25.183 -14.580 -11.991 1.00 78.38 451 ARG A O 1
ATOM 3520 N N . ASN A 1 452 ? -23.026 -14.511 -11.336 1.00 68.81 452 ASN A N 1
ATOM 3521 C CA . ASN A 1 452 ? -22.409 -14.477 -12.661 1.00 68.81 452 ASN A CA 1
ATOM 3522 C C . ASN A 1 452 ? -21.726 -15.810 -13.013 1.00 68.81 452 ASN A C 1
ATOM 3524 O O . ASN A 1 452 ? -20.517 -15.845 -13.220 1.00 68.81 452 ASN A O 1
ATOM 3528 N N . GLY A 1 453 ? -22.492 -16.909 -13.041 1.00 67.25 453 GLY A N 1
ATOM 3529 C CA . GLY A 1 453 ? -22.013 -18.305 -12.991 1.00 67.25 453 GLY A CA 1
ATOM 3530 C C . GLY A 1 453 ? -20.797 -18.718 -13.848 1.00 67.25 453 GLY A C 1
ATOM 3531 O O . GLY A 1 453 ? -20.174 -19.724 -13.521 1.00 67.25 453 GLY A O 1
ATOM 3532 N N . ASP A 1 454 ? -20.418 -17.952 -14.874 1.00 78.81 454 ASP A N 1
ATOM 3533 C CA . ASP A 1 454 ? -19.140 -18.046 -15.600 1.00 78.81 454 ASP A CA 1
ATOM 3534 C C . ASP A 1 454 ? -17.911 -17.915 -14.668 1.00 78.81 454 ASP A C 1
ATOM 3536 O O . ASP A 1 454 ? -17.051 -18.798 -14.620 1.00 78.81 454 ASP A O 1
ATOM 3540 N N . VAL A 1 455 ? -17.857 -16.869 -13.834 1.00 79.25 455 VAL A N 1
ATOM 3541 C CA . VAL A 1 455 ? -16.717 -16.619 -12.927 1.00 79.25 455 VAL A CA 1
ATOM 3542 C C . VAL A 1 455 ? -16.636 -17.673 -11.828 1.00 79.25 455 VAL A C 1
ATOM 3544 O O . VAL A 1 455 ? -15.551 -18.160 -11.511 1.00 79.25 455 VAL A O 1
ATOM 3547 N N . GLY A 1 456 ? -17.783 -18.073 -11.271 1.00 78.94 456 GLY A N 1
ATOM 3548 C CA . GLY A 1 456 ? -17.839 -19.124 -10.256 1.00 78.94 456 GLY A CA 1
ATOM 3549 C C . GLY A 1 456 ? -17.296 -20.462 -10.770 1.00 78.94 456 GLY A C 1
ATOM 3550 O O . GLY A 1 456 ? -16.511 -21.111 -10.080 1.00 78.94 456 GLY A O 1
ATOM 3551 N N . GLN A 1 457 ? -17.654 -20.852 -11.999 1.00 82.31 457 GLN A N 1
ATOM 3552 C CA . GLN A 1 457 ? -17.132 -22.071 -12.629 1.00 82.31 457 GLN A CA 1
ATOM 3553 C C . GLN A 1 457 ? -15.626 -21.986 -12.891 1.00 82.31 457 GLN A C 1
ATOM 3555 O O . GLN A 1 457 ? -14.905 -22.948 -12.621 1.00 82.31 457 GLN A O 1
ATOM 3560 N N . TYR A 1 458 ? -15.141 -20.834 -13.359 1.00 80.88 458 TYR A N 1
ATOM 3561 C CA . TYR A 1 458 ? -13.714 -20.612 -13.573 1.00 80.88 458 TYR A CA 1
ATOM 3562 C C . TYR A 1 458 ? -12.914 -20.736 -12.272 1.00 80.88 458 TYR A C 1
ATOM 3564 O O . TYR A 1 458 ? -11.959 -21.510 -12.219 1.00 80.88 458 TYR A O 1
ATOM 3572 N N . LEU A 1 459 ? -13.333 -20.061 -11.198 1.00 82.38 459 LEU A N 1
ATOM 3573 C CA . LEU A 1 459 ? -12.643 -20.125 -9.906 1.00 82.38 459 LEU A CA 1
ATOM 3574 C C . LEU A 1 459 ? -12.587 -21.554 -9.348 1.00 82.38 459 LEU A C 1
ATOM 3576 O O . LEU A 1 459 ? -11.560 -21.955 -8.808 1.00 82.38 459 LEU A O 1
ATOM 3580 N N . LEU A 1 460 ? -13.655 -22.344 -9.505 1.00 84.56 460 LEU A N 1
ATOM 3581 C CA . LEU A 1 460 ? -13.683 -23.749 -9.076 1.00 84.56 460 LEU A CA 1
ATOM 3582 C C . LEU A 1 460 ? -12.761 -24.657 -9.902 1.00 84.56 460 LEU A C 1
ATOM 3584 O O . LEU A 1 460 ? -12.318 -25.684 -9.390 1.00 84.56 460 LEU A O 1
ATOM 3588 N N . SER A 1 461 ? -12.473 -24.293 -11.154 1.00 83.06 461 SER A N 1
ATOM 3589 C CA . SER A 1 461 ? -11.583 -25.064 -12.030 1.00 83.06 461 SER A CA 1
ATOM 3590 C C . SER A 1 461 ? -10.096 -24.906 -11.693 1.00 83.06 461 SER A C 1
ATOM 3592 O O . SER A 1 461 ? -9.294 -25.750 -12.090 1.00 83.06 461 SER A O 1
ATOM 3594 N N . LEU A 1 462 ? -9.728 -23.853 -10.953 1.00 83.25 462 LEU A N 1
ATOM 3595 C CA . LEU A 1 462 ? -8.339 -23.541 -10.623 1.00 83.25 462 LEU A CA 1
ATOM 3596 C C . LEU A 1 462 ? -7.816 -24.356 -9.421 1.00 83.25 462 LEU A C 1
ATOM 3598 O O . LEU A 1 462 ? -8.557 -24.586 -8.451 1.00 83.25 462 LEU A O 1
ATOM 3602 N N . PRO A 1 463 ? -6.518 -24.728 -9.425 1.00 82.75 463 PRO A N 1
ATOM 3603 C CA . PRO A 1 463 ? -5.808 -25.207 -8.239 1.00 82.75 463 PRO A CA 1
ATOM 3604 C C . PRO A 1 463 ? -5.922 -24.225 -7.066 1.00 82.75 463 PRO A C 1
ATOM 3606 O O . PRO A 1 463 ? -6.087 -23.027 -7.259 1.00 82.75 463 PRO A O 1
ATOM 3609 N N . GLU A 1 464 ? -5.801 -24.708 -5.828 1.00 76.50 464 GLU A N 1
ATOM 3610 C CA . GLU A 1 464 ? -6.045 -23.897 -4.622 1.00 76.50 464 GLU A CA 1
ATOM 3611 C C . GLU A 1 464 ? -5.193 -22.617 -4.533 1.00 76.50 464 GLU A C 1
ATOM 3613 O O . GLU A 1 464 ? -5.712 -21.565 -4.156 1.00 76.50 464 GLU A O 1
ATOM 3618 N N . ILE A 1 465 ? -3.918 -22.695 -4.924 1.00 73.81 465 ILE A N 1
ATOM 3619 C CA . ILE A 1 465 ? -2.989 -21.556 -4.914 1.00 73.81 465 ILE A CA 1
ATOM 3620 C C . ILE A 1 465 ? -3.418 -20.504 -5.947 1.00 73.81 465 ILE A C 1
ATOM 3622 O O . ILE A 1 465 ? -3.601 -19.338 -5.603 1.00 73.81 465 ILE A O 1
ATOM 3626 N N . GLU A 1 466 ? -3.658 -20.929 -7.188 1.00 76.81 466 GLU A N 1
ATOM 3627 C CA . GLU A 1 466 ? -4.091 -20.054 -8.286 1.00 76.81 466 GLU A CA 1
ATOM 3628 C C . GLU A 1 466 ? -5.484 -19.468 -8.037 1.00 76.81 466 GLU A C 1
ATOM 3630 O O . GLU A 1 466 ? -5.751 -18.311 -8.355 1.00 76.81 466 GLU A O 1
ATOM 3635 N N . ARG A 1 467 ? -6.375 -20.242 -7.409 1.00 81.19 467 ARG A N 1
ATOM 3636 C CA . ARG A 1 467 ? -7.721 -19.799 -7.042 1.00 81.19 467 ARG A CA 1
ATOM 3637 C C . ARG A 1 467 ? -7.677 -18.648 -6.048 1.00 81.19 467 ARG A C 1
ATOM 3639 O O . ARG A 1 467 ? -8.464 -17.717 -6.181 1.00 81.19 467 ARG A O 1
ATOM 3646 N N . LYS A 1 468 ? -6.774 -18.694 -5.064 1.00 77.38 468 LYS A N 1
ATOM 3647 C CA . LYS A 1 468 ? -6.614 -17.605 -4.095 1.00 77.38 468 LYS A CA 1
ATOM 3648 C C . LYS A 1 468 ? -6.204 -16.309 -4.795 1.00 77.38 468 LYS A C 1
ATOM 3650 O O . LYS A 1 468 ? -6.863 -15.291 -4.612 1.00 77.38 468 LYS A O 1
ATOM 3655 N N . GLU A 1 469 ? -5.187 -16.373 -5.651 1.00 77.31 469 GLU A N 1
ATOM 3656 C CA . GLU A 1 469 ? -4.724 -15.206 -6.407 1.00 77.31 469 GLU A CA 1
ATOM 3657 C C . GLU A 1 469 ? -5.808 -14.673 -7.361 1.00 77.31 469 GLU A C 1
ATOM 3659 O O . GLU A 1 469 ? -6.036 -13.465 -7.456 1.00 77.31 469 GLU A O 1
ATOM 3664 N N . ALA A 1 470 ? -6.541 -15.570 -8.024 1.00 79.62 470 ALA A N 1
ATOM 3665 C CA . ALA A 1 470 ? -7.665 -15.202 -8.876 1.00 79.62 470 ALA A CA 1
ATOM 3666 C C . ALA A 1 470 ? -8.800 -14.524 -8.089 1.00 79.62 470 ALA A C 1
ATOM 3668 O O . ALA A 1 470 ? -9.389 -13.566 -8.587 1.00 79.62 470 ALA A O 1
ATOM 3669 N N . MET A 1 471 ? -9.090 -14.971 -6.861 1.00 81.31 471 MET A N 1
ATOM 3670 C CA . MET A 1 471 ? -10.074 -14.329 -5.981 1.00 81.31 471 MET A CA 1
ATOM 3671 C C . MET A 1 471 ? -9.629 -12.931 -5.540 1.00 81.31 471 MET A C 1
ATOM 3673 O O . MET A 1 471 ? -10.446 -12.011 -5.547 1.00 81.31 471 MET A O 1
ATOM 3677 N N . ASP A 1 472 ? -8.351 -12.747 -5.200 1.00 78.75 472 ASP A N 1
ATOM 3678 C CA . ASP A 1 472 ? -7.815 -11.438 -4.806 1.00 78.75 472 ASP A CA 1
ATOM 3679 C C . ASP A 1 472 ? -7.928 -10.424 -5.961 1.00 78.75 472 ASP A C 1
ATOM 3681 O O . ASP A 1 472 ? -8.396 -9.298 -5.768 1.00 78.75 472 ASP A O 1
ATOM 3685 N N . ARG A 1 473 ? -7.600 -10.854 -7.185 1.00 77.50 473 ARG A N 1
ATOM 3686 C CA . ARG A 1 473 ? -7.726 -10.046 -8.412 1.00 77.50 473 ARG A CA 1
ATOM 3687 C C . ARG A 1 473 ? -9.175 -9.765 -8.786 1.00 77.50 473 ARG A C 1
ATOM 3689 O O . ARG A 1 473 ? -9.511 -8.635 -9.134 1.00 77.50 473 ARG A O 1
ATOM 3696 N N . TYR A 1 474 ? -10.042 -10.770 -8.683 1.00 83.38 474 TYR A N 1
ATOM 3697 C CA . TYR A 1 474 ? -11.473 -10.595 -8.907 1.00 83.38 474 TYR A CA 1
ATOM 3698 C C . TYR A 1 474 ? -12.053 -9.551 -7.949 1.00 83.38 474 TYR A C 1
ATOM 3700 O O . TYR A 1 474 ? -12.792 -8.667 -8.376 1.00 83.38 474 TYR A O 1
ATOM 3708 N N . GLY A 1 475 ? -11.649 -9.583 -6.677 1.00 81.00 475 GLY A N 1
ATOM 3709 C CA . GLY A 1 475 ? -12.054 -8.575 -5.705 1.00 81.00 475 GLY A CA 1
ATOM 3710 C C . GLY A 1 475 ? -11.573 -7.165 -6.045 1.00 81.00 475 GLY A C 1
ATOM 3711 O O . GLY A 1 475 ? -12.361 -6.225 -5.958 1.00 81.00 475 GLY A O 1
ATOM 3712 N N . ALA A 1 476 ? -10.326 -7.012 -6.501 1.00 77.38 476 ALA A N 1
ATOM 3713 C CA . ALA A 1 476 ? -9.803 -5.721 -6.955 1.00 77.38 476 ALA A CA 1
ATOM 3714 C C . ALA A 1 476 ? -10.581 -5.163 -8.164 1.00 77.38 476 ALA A C 1
ATOM 3716 O O . ALA A 1 476 ? -10.891 -3.973 -8.206 1.00 77.38 476 ALA A O 1
ATOM 3717 N N . LEU A 1 477 ? -10.959 -6.028 -9.112 1.00 77.44 477 LEU A N 1
ATOM 3718 C CA . LEU A 1 477 ? -11.819 -5.679 -10.249 1.00 77.44 477 LEU A CA 1
ATOM 3719 C C . LEU A 1 477 ? -13.200 -5.207 -9.799 1.00 77.44 477 LEU A C 1
ATOM 3721 O O . LEU A 1 477 ? -13.673 -4.163 -10.241 1.00 77.44 477 LEU A O 1
ATOM 3725 N N . LEU A 1 478 ? -13.839 -5.958 -8.902 1.00 79.31 478 LEU A N 1
ATOM 3726 C CA . LEU A 1 478 ? -15.161 -5.617 -8.383 1.00 79.31 478 LEU A CA 1
ATOM 3727 C C . LEU A 1 478 ? -15.163 -4.294 -7.610 1.00 79.31 478 LEU A C 1
ATOM 3729 O O . LEU A 1 478 ? -16.142 -3.558 -7.699 1.00 79.31 478 LEU A O 1
ATOM 3733 N N . ALA A 1 479 ? -14.076 -3.969 -6.906 1.00 73.44 479 ALA A N 1
ATOM 3734 C CA . ALA A 1 479 ? -13.936 -2.706 -6.180 1.00 73.44 479 ALA A CA 1
ATOM 3735 C C . ALA A 1 479 ? -13.829 -1.472 -7.099 1.00 73.44 479 ALA A C 1
ATOM 3737 O O . ALA A 1 479 ? -14.083 -0.345 -6.671 1.00 73.44 479 ALA A O 1
ATOM 3738 N N . ALA A 1 480 ? -13.477 -1.669 -8.375 1.00 69.94 480 ALA A N 1
ATOM 3739 C CA . ALA A 1 480 ? -13.468 -0.621 -9.395 1.00 69.94 480 ALA A CA 1
ATOM 3740 C C . ALA A 1 480 ? -14.823 -0.462 -10.116 1.00 69.94 480 ALA A C 1
ATOM 3742 O O . ALA A 1 480 ? -14.990 0.456 -10.922 1.00 69.94 480 ALA A O 1
ATOM 3743 N N . VAL A 1 481 ? -15.793 -1.344 -9.846 1.00 72.94 481 VAL A N 1
ATOM 3744 C CA . VAL A 1 481 ? -17.088 -1.403 -10.536 1.00 72.94 481 VAL A CA 1
ATOM 3745 C C . VAL A 1 481 ? -18.223 -1.050 -9.564 1.00 72.94 481 VAL A C 1
ATOM 3747 O O . VAL A 1 481 ? -18.271 -1.599 -8.464 1.00 72.94 481 VAL A O 1
ATOM 3750 N N . PRO A 1 482 ? -19.183 -0.187 -9.958 1.00 74.38 482 PRO A N 1
ATOM 3751 C CA . PRO A 1 482 ? -20.357 0.112 -9.137 1.00 74.38 482 PRO A CA 1
ATOM 3752 C C . PRO A 1 482 ? -21.144 -1.146 -8.741 1.00 74.38 482 PRO A C 1
ATOM 3754 O O . PRO A 1 482 ? -21.319 -2.048 -9.563 1.00 74.38 482 PRO A O 1
ATOM 3757 N N . GLU A 1 483 ? -21.678 -1.183 -7.514 1.00 75.75 483 GLU A N 1
ATOM 3758 C CA . GLU A 1 483 ? -22.363 -2.348 -6.923 1.00 75.75 483 GLU A CA 1
ATOM 3759 C C . GLU A 1 483 ? -23.402 -2.989 -7.860 1.00 75.75 483 GLU A C 1
ATOM 3761 O O . GLU A 1 483 ? -23.417 -4.205 -8.056 1.00 75.75 483 GLU A O 1
ATOM 3766 N N . ASN A 1 484 ? -24.226 -2.167 -8.514 1.00 76.06 484 ASN A N 1
ATOM 3767 C CA . ASN A 1 484 ? -25.295 -2.610 -9.411 1.00 76.06 484 ASN A CA 1
ATOM 3768 C C . ASN A 1 484 ? -24.803 -3.311 -10.689 1.00 76.06 484 ASN A C 1
ATOM 3770 O O . ASN A 1 484 ? -25.599 -3.965 -11.358 1.00 76.06 484 ASN A O 1
ATOM 3774 N N . ARG A 1 485 ? -23.518 -3.181 -11.031 1.00 75.06 485 ARG A N 1
ATOM 3775 C CA . ARG A 1 485 ? -22.902 -3.764 -12.233 1.00 75.06 485 ARG A CA 1
ATOM 3776 C C . ARG A 1 485 ? -21.886 -4.858 -11.925 1.00 75.06 485 ARG A C 1
ATOM 3778 O O . ARG A 1 485 ? -21.358 -5.476 -12.842 1.00 75.06 485 ARG A O 1
ATOM 3785 N N . ARG A 1 486 ? -21.626 -5.152 -10.649 1.00 75.81 486 ARG A N 1
ATOM 3786 C CA . ARG A 1 486 ? -20.655 -6.180 -10.237 1.00 75.81 486 ARG A CA 1
ATOM 3787 C C . ARG A 1 486 ? -20.978 -7.573 -10.771 1.00 75.81 486 ARG A C 1
ATOM 3789 O O . ARG A 1 486 ? -20.074 -8.308 -11.148 1.00 75.81 486 ARG A O 1
ATOM 3796 N N . ALA A 1 487 ? -22.262 -7.908 -10.876 1.00 71.44 487 ALA A N 1
ATOM 3797 C CA . ALA A 1 487 ? -22.711 -9.175 -11.451 1.00 71.44 487 ALA A CA 1
ATOM 3798 C C . ALA A 1 487 ? -22.509 -9.274 -12.980 1.00 71.44 487 ALA A C 1
ATOM 3800 O O . ALA A 1 487 ? -22.749 -10.336 -13.540 1.00 71.44 487 ALA A O 1
ATOM 3801 N N . GLU A 1 488 ? -22.084 -8.202 -13.659 1.00 72.88 488 GLU A N 1
ATOM 3802 C CA . GLU A 1 488 ? -21.773 -8.200 -15.098 1.00 72.88 488 GLU A CA 1
ATOM 3803 C C . GLU A 1 488 ? -20.292 -8.529 -15.380 1.00 72.88 488 GLU A C 1
ATOM 3805 O O . GLU A 1 488 ? -19.928 -8.768 -16.530 1.00 72.88 488 GLU A O 1
ATOM 3810 N N . VAL A 1 489 ? -19.424 -8.545 -14.355 1.00 72.19 489 VAL A N 1
ATOM 3811 C CA . VAL A 1 489 ? -17.973 -8.774 -14.503 1.00 72.19 489 VAL A CA 1
ATOM 3812 C C . VAL A 1 489 ? -17.694 -10.239 -14.832 1.00 72.19 489 VAL A C 1
ATOM 3814 O O . VAL A 1 489 ? -17.835 -11.095 -13.964 1.00 72.19 489 VAL A O 1
ATOM 3817 N N . SER A 1 490 ? -17.306 -10.533 -16.074 1.00 74.12 490 SER A N 1
ATOM 3818 C CA . SER A 1 490 ? -17.102 -11.892 -16.600 1.00 74.12 490 SER A CA 1
ATOM 3819 C C . SER A 1 490 ? -15.646 -12.375 -16.524 1.00 74.12 490 SER A C 1
ATOM 3821 O O . SER A 1 490 ? -14.717 -11.607 -16.251 1.00 74.12 490 SER A O 1
ATOM 3823 N N . VAL A 1 491 ? -15.420 -13.655 -16.852 1.00 66.44 491 VAL A N 1
ATOM 3824 C CA . VAL A 1 491 ? -14.070 -14.244 -16.931 1.00 66.44 491 VAL A CA 1
ATOM 3825 C C . VAL A 1 491 ? -13.206 -13.544 -17.984 1.00 66.44 491 VAL A C 1
ATOM 3827 O O . VAL A 1 491 ? -11.994 -13.449 -17.806 1.00 66.44 491 VAL A O 1
ATOM 3830 N N . SER A 1 492 ? -13.794 -13.004 -19.059 1.00 63.88 492 SER A N 1
ATOM 3831 C CA . SER A 1 492 ? -13.038 -12.250 -20.069 1.00 63.88 492 SER A CA 1
ATOM 3832 C C . SER A 1 492 ? -12.416 -10.972 -19.500 1.00 63.88 492 SER A C 1
ATOM 3834 O O . SER A 1 492 ? -11.259 -10.697 -19.795 1.00 63.88 492 SER A O 1
ATOM 3836 N N . SER A 1 493 ? -13.122 -10.246 -18.626 1.00 65.06 493 SER A N 1
ATOM 3837 C CA . SER A 1 493 ? -12.577 -9.061 -17.941 1.00 65.06 493 SER A CA 1
ATOM 3838 C C . SER A 1 493 ? -11.493 -9.423 -16.920 1.00 65.06 493 SER A C 1
ATOM 3840 O O . SER A 1 493 ? -10.544 -8.667 -16.725 1.00 65.06 493 SER A O 1
ATOM 3842 N N . LEU A 1 494 ? -11.600 -10.603 -16.301 1.00 62.44 494 LEU A N 1
ATOM 3843 C CA . LEU A 1 494 ? -10.565 -11.144 -15.418 1.00 62.44 494 LEU A CA 1
ATOM 3844 C C . LEU A 1 494 ? -9.301 -11.546 -16.204 1.00 62.44 494 LEU A C 1
ATOM 3846 O O . LEU A 1 494 ? -8.186 -11.249 -15.782 1.00 62.44 494 LEU A O 1
ATOM 3850 N N . ARG A 1 495 ? -9.469 -12.197 -17.364 1.00 60.66 495 ARG A N 1
ATOM 3851 C CA . ARG A 1 495 ? -8.366 -12.608 -18.248 1.00 60.66 495 ARG A CA 1
ATOM 3852 C C . ARG A 1 495 ? -7.649 -11.425 -18.884 1.00 60.66 495 ARG A C 1
ATOM 3854 O O . ARG A 1 495 ? -6.430 -11.446 -18.936 1.00 60.66 495 ARG A O 1
ATOM 3861 N N . GLU A 1 496 ? -8.366 -10.378 -19.281 1.00 60.19 496 GLU A N 1
ATOM 3862 C CA . GLU A 1 496 ? -7.766 -9.156 -19.832 1.00 60.19 496 GLU A CA 1
ATOM 3863 C C . GLU A 1 496 ? -6.816 -8.472 -18.828 1.00 60.19 496 GLU A C 1
ATOM 3865 O O . GLU A 1 496 ? -5.773 -7.951 -19.214 1.00 60.19 496 GLU A O 1
ATOM 3870 N N . GLN A 1 497 ? -7.102 -8.528 -17.521 1.00 52.88 497 GLN A N 1
ATOM 3871 C CA . GLN A 1 497 ? -6.156 -8.069 -16.494 1.00 52.88 497 GLN A CA 1
ATOM 3872 C C . GLN A 1 497 ? -4.996 -9.042 -16.231 1.00 52.88 497 GLN A C 1
ATOM 3874 O O . GLN A 1 497 ? -3.920 -8.599 -15.831 1.00 52.88 497 GLN A O 1
ATOM 3879 N N . LEU A 1 498 ? -5.190 -10.348 -16.442 1.00 46.62 498 LEU A N 1
ATOM 3880 C CA . LEU A 1 498 ? -4.120 -11.348 -16.339 1.00 46.62 498 LEU A CA 1
ATOM 3881 C C . LEU A 1 498 ? -3.149 -11.269 -17.531 1.00 46.62 498 LEU A C 1
ATOM 3883 O O . LEU A 1 498 ? -1.947 -11.417 -17.343 1.00 46.62 498 LEU A O 1
ATOM 3887 N N . GLU A 1 499 ? -3.651 -10.993 -18.737 1.00 44.84 499 GLU A N 1
ATOM 3888 C CA . GLU A 1 499 ? -2.856 -10.870 -19.969 1.00 44.84 499 GLU A CA 1
ATOM 3889 C C . GLU A 1 499 ? -2.080 -9.546 -20.054 1.00 44.84 499 GLU A C 1
ATOM 3891 O O . GLU A 1 499 ? -1.021 -9.496 -20.676 1.00 44.84 499 GLU A O 1
ATOM 3896 N N . ASN A 1 500 ? -2.562 -8.487 -19.394 1.00 40.44 500 ASN A N 1
ATOM 3897 C CA . ASN A 1 500 ? -1.897 -7.181 -19.340 1.00 40.44 500 ASN A CA 1
ATOM 3898 C C . ASN A 1 500 ? -0.831 -7.060 -18.231 1.00 40.44 500 ASN A C 1
ATOM 3900 O O . ASN A 1 500 ? -0.306 -5.967 -18.006 1.00 40.44 500 ASN A O 1
ATOM 3904 N N . MET A 1 501 ? -0.486 -8.148 -17.535 1.00 34.38 501 MET A N 1
ATOM 3905 C CA . MET A 1 501 ? 0.648 -8.150 -16.609 1.00 34.38 501 MET A CA 1
ATOM 3906 C C . MET A 1 501 ? 1.960 -8.524 -17.307 1.00 34.38 501 MET A C 1
ATOM 3908 O O . MET A 1 501 ? 1.978 -9.438 -18.136 1.00 34.38 501 MET A O 1
ATOM 3912 N N . PRO A 1 502 ? 3.093 -7.890 -16.941 1.00 30.31 502 PRO A N 1
ATOM 3913 C CA . PRO A 1 502 ? 4.391 -8.475 -17.235 1.00 30.31 502 PRO A CA 1
ATOM 3914 C C . PRO A 1 502 ? 4.463 -9.860 -16.565 1.00 30.31 502 PRO A C 1
ATOM 3916 O O . PRO A 1 502 ? 3.942 -10.025 -15.459 1.00 30.31 502 PRO A O 1
ATOM 3919 N N . PRO A 1 503 ? 5.072 -10.865 -17.218 1.00 29.14 503 PRO A N 1
ATOM 3920 C CA . PRO A 1 503 ? 5.136 -12.218 -16.682 1.00 29.14 503 PRO A CA 1
ATOM 3921 C C . PRO A 1 503 ? 5.741 -12.207 -15.279 1.00 29.14 503 PRO A C 1
ATOM 3923 O O . PRO A 1 503 ? 6.772 -11.572 -15.042 1.00 29.14 503 PRO A O 1
ATOM 3926 N N . THR A 1 504 ? 5.098 -12.928 -14.362 1.00 28.31 504 THR A N 1
ATOM 3927 C CA . THR A 1 504 ? 5.585 -13.194 -13.011 1.00 28.31 504 THR A CA 1
ATOM 3928 C C . THR A 1 504 ? 6.907 -13.953 -13.112 1.00 28.31 504 THR A C 1
ATOM 3930 O O . THR A 1 504 ? 6.943 -15.180 -13.169 1.00 28.31 504 THR A O 1
ATOM 3933 N N . PHE A 1 505 ? 8.027 -13.238 -13.172 1.00 32.44 505 PHE A N 1
ATOM 3934 C CA . PHE A 1 505 ? 9.310 -13.835 -12.846 1.00 32.44 505 PHE A CA 1
ATOM 3935 C C . PHE A 1 505 ? 9.342 -13.979 -11.333 1.00 32.44 505 PHE A C 1
ATOM 3937 O O . PHE A 1 505 ? 9.433 -12.977 -10.629 1.00 32.44 505 PHE A O 1
ATOM 3944 N N . LEU A 1 506 ? 9.193 -15.221 -10.869 1.00 29.00 506 LEU A N 1
ATOM 3945 C CA . LEU A 1 506 ? 9.936 -15.870 -9.783 1.00 29.00 506 LEU A CA 1
ATOM 3946 C C . LEU A 1 506 ? 9.077 -17.004 -9.204 1.00 29.00 506 LEU A C 1
ATOM 3948 O O . LEU A 1 506 ? 8.293 -16.809 -8.278 1.00 29.00 506 LEU A O 1
ATOM 3952 N N . GLU A 1 507 ? 9.290 -18.222 -9.704 1.00 25.12 507 GLU A N 1
ATOM 3953 C CA . GLU A 1 507 ? 9.294 -19.363 -8.791 1.00 25.12 507 GLU A CA 1
ATOM 3954 C C . GLU A 1 507 ? 10.497 -19.185 -7.849 1.00 25.12 507 GLU A C 1
ATOM 3956 O O . GLU A 1 507 ? 11.606 -18.917 -8.325 1.00 25.12 507 GLU A O 1
ATOM 3961 N N . PRO A 1 508 ? 10.344 -19.349 -6.526 1.00 32.16 508 PRO A N 1
ATOM 3962 C CA . PRO A 1 508 ? 11.491 -19.583 -5.677 1.00 32.16 508 PRO A CA 1
ATOM 3963 C C . PRO A 1 508 ? 11.955 -21.016 -5.941 1.00 32.16 508 PRO A C 1
ATOM 3965 O O . PRO A 1 508 ? 11.398 -21.974 -5.404 1.00 32.16 508 PRO A O 1
ATOM 3968 N N . THR A 1 509 ? 12.988 -21.178 -6.766 1.00 28.27 509 THR A N 1
ATOM 3969 C CA . THR A 1 509 ? 13.783 -22.406 -6.767 1.00 28.27 509 THR A CA 1
ATOM 3970 C C . THR A 1 509 ? 14.483 -22.499 -5.414 1.00 28.27 509 THR A C 1
ATOM 3972 O O . THR A 1 509 ? 15.574 -21.962 -5.228 1.00 28.27 509 THR A O 1
ATOM 3975 N N . TYR A 1 510 ? 13.836 -23.148 -4.449 1.00 28.69 510 TYR A N 1
ATOM 3976 C CA . TYR A 1 510 ? 14.531 -23.716 -3.305 1.00 28.69 510 TYR A CA 1
ATOM 3977 C C . TYR A 1 510 ? 15.349 -24.907 -3.811 1.00 28.69 510 TYR A C 1
ATOM 3979 O O . TYR A 1 510 ? 14.798 -25.968 -4.109 1.00 28.69 510 TYR A O 1
ATOM 3987 N N . GLY A 1 511 ? 16.655 -24.687 -3.942 1.00 31.03 511 GLY A N 1
ATOM 3988 C CA . GLY A 1 511 ? 17.697 -25.704 -4.023 1.00 31.03 511 GLY A CA 1
ATOM 3989 C C . GLY A 1 511 ? 18.685 -25.479 -2.895 1.00 31.03 511 GLY A C 1
ATOM 3990 O O . GLY A 1 511 ? 19.062 -24.300 -2.703 1.00 31.03 511 GLY A O 1
#

Foldseek 3Di:
DPDDDDDDPALADDPPDQDDQWHWDDPDPPDIAIWGWDDDPDDDDTQIGRDDDPVNVVVLVVLQVVCCVQQNDNFFAQPDQDPVPPDVPRDPDTHDDSHDDSVPSRHRDDPVNVQVVVLVVVVVVQVVVQVVQCVVVNPPRDRDDQADPVRHGPDTPVNVLLVVLLVCVVVVNDLVSSCSVSVPPDSVVSCVSVPPDPVRVVLVVLVVLQVLLVVLVVQLLAPQDLVSNVVSLCVFAVPVLCPLAHVVLSVVLSVLSVVCGNPPPDPQQKDQALFFIARNDDQQQQADDDDPGGGHQPDPPLLLNGSRTRGALSSLLVLVLLLLQLVLVLVVLVVVLVVLVVVLVVCVVVVHDNVVSVVVSVVSVVVSVSSVVSSVSSVVRNVVRQVSVCVVQVPDPDRDDRDDDDDDDDDPLLSLLVSVVSCVSGPNNVVVDDPCSVVVNLVVLCVLCVLLVQNNVVLVVDDPVVSVVLSNLLSVVLSVDDPVCSSVCHVVNSVVVVVPDDDDPDDPPPD

Radius of gyration: 33.61 Å; Cα contacts (8 Å, |Δi|>4): 494; chains: 1; bounding box: 96×52×92 Å

Organism: NCBI:txid1317124

Solvent-accessible surface area (backbone atoms only — not comparable to full-atom values): 29919 Å² total; per-residue (Å²): 130,91,80,78,84,75,83,78,80,55,89,58,61,57,90,91,65,92,78,54,56,66,40,78,40,76,81,49,102,88,42,75,44,53,19,33,48,43,81,68,90,88,76,80,73,74,46,76,34,91,61,57,58,74,75,55,49,59,50,54,49,52,41,36,52,50,25,52,73,77,51,66,67,75,68,66,43,73,78,61,82,49,93,87,71,65,60,94,71,78,71,92,46,68,37,79,76,54,58,52,25,89,90,76,61,79,44,52,69,50,70,68,58,52,54,49,52,51,53,57,49,47,60,58,46,38,54,56,51,38,55,52,40,31,73,75,67,34,92,82,45,83,74,70,75,56,48,48,98,87,68,47,61,68,75,35,77,64,56,50,53,46,51,53,52,37,49,43,48,71,73,65,47,55,64,68,58,55,16,58,74,70,65,49,96,42,62,65,68,46,50,65,58,59,72,66,53,71,68,53,52,50,49,51,54,48,50,56,42,47,54,50,45,54,52,47,57,49,47,68,54,64,43,89,46,73,68,54,42,51,50,51,50,42,75,48,16,75,62,41,46,56,67,54,22,60,61,72,26,39,52,50,34,49,50,52,55,62,77,60,56,76,63,82,85,56,92,80,46,61,48,73,50,36,49,29,36,37,53,58,73,62,51,67,54,19,22,61,73,60,89,96,44,52,37,41,34,98,45,85,86,47,48,57,60,20,23,48,41,42,41,33,52,63,23,46,72,27,40,55,48,50,38,52,49,39,53,50,51,45,56,50,47,54,51,50,44,53,51,49,52,52,50,42,55,50,33,59,72,73,71,46,90,47,68,67,50,55,50,50,46,52,50,51,51,55,51,40,53,51,43,52,53,34,33,53,43,34,50,52,51,49,55,53,29,42,57,52,49,55,61,58,42,73,73,47,102,57,85,68,77,85,78,79,86,82,91,74,93,74,58,72,64,48,54,50,49,50,53,56,58,48,33,80,74,36,80,55,24,68,80,73,50,68,86,64,51,70,58,54,46,48,51,54,52,49,57,45,22,57,72,25,52,65,33,38,52,52,50,70,72,42,57,75,71,60,28,52,55,51,50,55,51,49,49,58,54,43,62,77,39,61,79,96,51,42,56,70,65,44,53,68,65,54,47,55,59,61,69,72,47,79,79,85,86,70,80,83,81,86,126

InterPro domains:
  IPR002104 Integrase, catalytic domain [PF00589] (153-197)
  IPR011010 DNA breaking-rejoining enzyme, catalytic core [SSF56349] (20-203)
  IPR013762 Integrase-like, catalytic domain superfamily [G3DSA:1.10.443.10] (15-222)

Secondary structure (DSSP, 8-state):
---PPPP---TTPPTT----SEEEEEEETTEEEEEEEEPPSSSS--EEES---HHHHHHHHHHHHHHHHHS--SSPEE--S-TT---S-----EE--S---TTTSSSPPPHHHHHHHHHHHHHHHHHHHHHHHHHHH-TTPPPPPSB-TTS-BTT-HHHHHHHHHHHHHHTT--HHHHHHHHT-SSHHHHHTT----HHHHHHHHHHHHHHHHHHHHHHHHH--SHHHHHHHHHHHHTTGGGTSS-HHHHHHHHHHHHTT-SSSS-TTS-EEETTEEE-S--GGGSS-EETTEEPPPSSTT-GGG-TT-B--GGGHHHHHHHHHHHHHHHHHHHHHHHHHHHHHHHHHHHT---HHHHHHHHHHHHHHHHHHHHHHHHHHHHHHHHHHHHHHHTTSSS-PPPP--------HHHHHHHHHHHHHHSTTGGGTSPTTHHHHHHHHHHHHHHHTHHHHHHHHHS-HHHHHHHHHHHHHHHHTS-GGGGGG--HHHHHHHHHTSPP--------

pLDDT: mean 72.46, std 16.54, range [25.12, 96.06]

Mean predicted aligned error: 18.67 Å

Nearest PDB structures (foldseek):
  6x94-assembly1_A  TM=8.961E-01  e=2.797E+00  Methanosarcina mazei Go1
  6b87-assembly2_B-3  TM=9.468E-01  e=5.459E+00  synthetic construct